Protein 5VTB (pdb70)

Sequence (363 aa):
KKNTPFLYDLVMTHALEWPSLTAQWLPDVTKDFSIHRLVLGTHTSDEQNHLVIASVQLPNGKIEIEIKINHEGEVNRARYMPQNPCIIATKTPSSDVLVFDYTKHPSKPDPSGECNPDLRLRGHQKEGYGLSWNPNLSGHLLSASDDHTICLWDISAVPKEGKVVDAKTIFTGHTAVVEDVSWHLLHESLFGSVADDQKLMIWDTRSNNTSKPSHSVDAHTAEVNCLSFNPYSEFILATGSADKTVALWDLRNLKLKLHSFESHKDEIFQVQWSPHNETILASSGTDRRLNVWDLSKIGEPPELLFIHGGHTAKISDFSWNPNEPWVICSVSEDNIMQVWQMAENIYNDRRKQGKPQHLSKRE

Secondary structure (DSSP, 8-state):
-TTHHHHEEEEEEEE-SS--S-EEEEEEE---EEEEEEEEE---SSS-EEEEEEEEEEE---EEEEEEEEESS--SEEEEETTEEEEEEEE-SSS-EEEEEGGGS-SSPPTT-----SEEEE--SS----EEE-SSSTTEEEEE-TTS-EEEEEGGGS-TT--EEE-SEEE---SS-EEEEEE-SS-TTEEEEEETTSEEEEEETT-S-TTS-SEEEE--SS-EEEEEE-SS-TTEEEEEETTSEEEEEETT-TTS--EEEE--SS-EEEEEE-SS-TTEEEEEETTS-EEEEEGGGTT--TTEEEEE---SS-EEEEEE-SSSTTEEEEEETTSEEEEEEE-HHHH--/--S-SSPPPPS---

B-factor: mean 36.06, std 12.43, range [12.91, 116.42]

Nearest PDB structures (foldseek):
  5vtb-assembly1_A  TM=1.003E+00  e=9.904E-75  Homo sapiens
  4r7a-assembly1_B  TM=9.976E-01  e=8.149E-69  Homo sapiens
  7m40-assembly2_B  TM=9.969E-01  e=8.486E-67  Homo sapiens
  6bw3-assembly2_A  TM=9.945E-01  e=8.946E-67  Homo sapiens
  2yb8-assembly1_B  TM=9.922E-01  e=1.238E-63  Drosophila melanogaster

CATH classification: 2.130.10.10

InterPro domains:
  IPR001680 WD40 repeat [PF00400] (172-206)
  IPR001680 WD40 repeat [PF00400] (221-256)
  IPR001680 WD40 repeat [PF00400] (264-302)
  IPR001680 WD40 repeat [PF00400] (310-346)
  IPR001680 WD40 repeat [PF00400] (367-402)
  IPR001680 WD40 repeat [PS50082] (173-208)
  IPR001680 WD40 repeat [PS50082] (223-265)
  IPR001680 WD40 repeat [PS50082] (269-305)
  IPR001680 WD40 repeat [PS50082] (313-355)
  IPR001680 WD40 repeat [PS50082] (370-404)
  IPR001680 WD40 repeat [SM00320] (112-153)
  IPR001680 WD40 repeat [SM00320] (166-206)
  IPR001680 WD40 repeat [SM00320] (216-256)
  IPR001680 WD40 repeat [SM00320] (262-302)
  IPR001680 WD40 repeat [SM00320] (306-346)
  IPR001680 WD40 repeat [SM00320] (363-403)
  IPR015943 WD40/YVTN repeat-like-containing domain superfamily [G3DSA:2.130.10.10] (1-425)
  IPR019775 WD40 repeat, conserved site [PS00678] (193-207)
  IPR019775 WD40 repeat, conserved site [PS00678] (289-303)
  IPR019775 WD40 repeat, conserved site [PS00678] (333-347)

Organism: Homo sapiens (NCBI:txid9606)

Structure (mmCIF, N/CA/C/O backbone):
data_5VTB
#
_entry.id   5VTB
#
_cell.length_a   51.301
_cell.length_b   85.264
_cell.length_c   87.968
_cell.angle_alpha   90.000
_cell.angle_beta   90.000
_cell.angle_gamma   90.000
#
_symmetry.space_group_name_H-M   'P 21 21 21'
#
loop_
_entity.id
_entity.type
_entity.pdbx_description
1 polymer 'Histone-binding protein RBBP4'
2 polymer 'B-cell lymphoma/leukemia 11A'
3 non-polymer GLYCEROL
4 water water
#
loop_
_atom_site.group_PDB
_atom_site.id
_atom_site.type_symbol
_atom_site.label_atom_id
_atom_site.label_alt_id
_atom_site.label_comp_id
_atom_site.label_asym_id
_atom_site.label_entity_id
_atom_site.label_seq_id
_atom_site.pdbx_PDB_ins_code
_atom_site.Cartn_x
_atom_site.Cartn_y
_atom_site.Cartn_z
_atom_site.occupancy
_atom_site.B_iso_or_equiv
_atom_site.auth_seq_id
_atom_site.auth_comp_id
_atom_site.auth_asym_id
_atom_site.auth_atom_id
_atom_site.pdbx_PDB_model_num
ATOM 1 N N . LYS A 1 32 ? -8.337 10.443 23.107 1.00 47.92 25 LYS A N 1
ATOM 2 C CA . LYS A 1 32 ? -8.369 9.584 24.292 1.00 48.37 25 LYS A CA 1
ATOM 3 C C . LYS A 1 32 ? -9.662 9.795 25.091 1.00 53.88 25 LYS A C 1
ATOM 4 O O . LYS A 1 32 ? -10.351 8.829 25.415 1.00 52.88 25 LYS A O 1
ATOM 6 N N . LYS A 1 33 ? -10.006 11.066 25.375 1.00 51.36 26 LYS A N 1
ATOM 7 C CA . LYS A 1 33 ? -11.208 11.407 26.123 1.00 51.32 26 LYS A CA 1
ATOM 8 C C . LYS A 1 33 ? -12.455 10.919 25.428 1.00 53.73 26 LYS A C 1
ATOM 9 O O . LYS A 1 33 ? -13.368 10.449 26.094 1.00 54.69 26 LYS A O 1
ATOM 11 N N . ASN A 1 34 ? -12.519 11.046 24.093 1.00 47.29 27 ASN A N 1
ATOM 12 C CA . ASN A 1 34 ? -13.722 10.691 23.347 1.00 45.20 27 ASN A CA 1
ATOM 13 C C . ASN A 1 34 ? -13.717 9.242 22.872 1.00 44.11 27 ASN A C 1
ATOM 14 O O . ASN A 1 34 ? -14.731 8.794 22.328 1.00 44.03 27 ASN A O 1
ATOM 19 N N . THR A 1 35 ? -12.618 8.478 23.133 1.00 37.47 28 THR A N 1
ATOM 20 C CA . THR A 1 35 ? -12.529 7.080 22.714 1.00 36.34 28 THR A CA 1
ATOM 21 C C . THR A 1 35 ? -13.748 6.266 23.165 1.00 43.28 28 THR A C 1
ATOM 22 O O . THR A 1 35 ? -14.250 5.511 22.336 1.00 44.67 28 THR A O 1
ATOM 26 N N . PRO A 1 36 ? -14.307 6.403 24.387 1.00 41.08 29 PRO A N 1
ATOM 27 C CA . PRO A 1 36 ? -15.487 5.590 24.735 1.00 41.09 29 PRO A CA 1
ATOM 28 C C . PRO A 1 36 ? -16.673 5.781 23.788 1.00 46.39 29 PRO A C 1
ATOM 29 O O . PRO A 1 36 ? -17.451 4.858 23.619 1.00 45.81 29 PRO A O 1
ATOM 33 N N . PHE A 1 37 ? -16.787 6.935 23.137 1.00 44.32 30 PHE A N 1
ATOM 34 C CA . PHE A 1 37 ? -17.890 7.159 22.212 1.00 45.27 30 PHE A CA 1
ATOM 35 C C . PHE A 1 37 ? -17.521 6.888 20.745 1.00 47.53 30 PHE A C 1
ATOM 36 O O . PHE A 1 37 ? -18.416 6.605 19.930 1.00 48.94 30 PHE A O 1
ATOM 44 N N . LEU A 1 38 ? -16.226 7.005 20.394 1.00 38.03 31 LEU A N 1
ATOM 45 C CA . LEU A 1 38 ? -15.812 6.853 19.004 1.00 35.48 31 LEU A CA 1
ATOM 46 C C . LEU A 1 38 ? -15.534 5.417 18.598 1.00 39.35 31 LEU A C 1
ATOM 47 O O . LEU A 1 38 ? -15.532 5.107 17.398 1.00 40.72 31 LEU A O 1
ATOM 52 N N . TYR A 1 39 ? -15.308 4.541 19.588 1.00 33.67 32 TYR A N 1
ATOM 53 C CA . TYR A 1 39 ? -14.880 3.168 19.360 1.00 31.38 32 TYR A CA 1
ATOM 54 C C . TYR A 1 39 ? -15.659 2.121 20.134 1.00 33.78 32 TYR A C 1
ATOM 55 O O . TYR A 1 39 ? -16.076 2.346 21.262 1.00 32.97 32 TYR A O 1
ATOM 64 N N . ASP A 1 40 ? -15.813 0.952 19.541 1.00 31.11 33 ASP A N 1
ATOM 65 C CA . ASP A 1 40 ? -16.329 -0.211 20.254 1.00 32.49 33 ASP A CA 1
ATOM 66 C C . ASP A 1 40 ? -15.127 -1.010 20.830 1.00 39.52 33 ASP A C 1
ATOM 67 O O . ASP A 1 40 ? -15.302 -1.895 21.670 1.00 40.22 33 ASP A O 1
ATOM 72 N N . LEU A 1 41 ? -13.909 -0.676 20.356 1.00 36.67 34 LEU A N 1
ATOM 73 C CA . LEU A 1 41 ? -12.650 -1.281 20.748 1.00 36.12 34 LEU A CA 1
ATOM 74 C C . LEU A 1 41 ? -11.491 -0.369 20.405 1.00 39.34 34 LEU A C 1
ATOM 75 O O . LEU A 1 41 ? -11.396 0.126 19.286 1.00 39.47 34 LEU A O 1
ATOM 80 N N . VAL A 1 42 ? -10.621 -0.139 21.376 1.00 36.05 35 VAL A N 1
ATOM 81 C CA . VAL A 1 42 ? -9.355 0.571 21.212 1.00 35.14 35 VAL A CA 1
ATOM 82 C C . VAL A 1 42 ? -8.329 -0.113 22.100 1.00 34.93 35 VAL A C 1
ATOM 83 O O . VAL A 1 42 ? -8.480 -0.086 23.313 1.00 32.81 35 VAL A O 1
ATOM 85 N N . MET A 1 43 ? -7.327 -0.753 21.500 1.00 30.56 36 MET A N 1
ATOM 86 C CA . MET A 1 43 ? -6.208 -1.410 22.185 1.00 29.53 36 MET A CA 1
ATOM 87 C C . MET A 1 43 ? -4.905 -0.794 21.665 1.00 33.23 36 MET A C 1
ATOM 88 O O . MET A 1 43 ? -4.719 -0.677 20.451 1.00 33.15 36 MET A O 1
ATOM 93 N N . THR A 1 44 ? -4.021 -0.375 22.565 1.00 28.89 37 THR A N 1
ATOM 94 C CA . THR A 1 44 ? -2.750 0.234 22.196 1.00 28.39 37 THR A CA 1
ATOM 95 C C . THR A 1 44 ? -1.602 -0.574 22.762 1.00 31.61 37 THR A C 1
ATOM 96 O O . THR A 1 44 ? -1.651 -0.973 23.914 1.00 32.53 37 THR A O 1
ATOM 100 N N . HIS A 1 45 ? -0.573 -0.814 21.960 1.00 28.62 38 HIS A N 1
ATOM 101 C CA . HIS A 1 45 ? 0.594 -1.598 22.366 1.00 29.28 38 HIS A CA 1
ATOM 102 C C . HIS A 1 45 ? 1.884 -1.020 21.798 1.00 30.92 38 HIS A C 1
ATOM 103 O O . HIS A 1 45 ? 1.977 -0.783 20.598 1.00 30.30 38 HIS A O 1
ATOM 110 N N . ALA A 1 46 ? 2.878 -0.818 22.651 1.00 26.22 39 ALA A N 1
ATOM 111 C CA . ALA A 1 46 ? 4.173 -0.331 22.224 1.00 26.40 39 ALA A CA 1
ATOM 112 C C . ALA A 1 46 ? 5.113 -1.492 21.970 1.00 30.91 39 ALA A C 1
ATOM 113 O O . ALA A 1 46 ? 5.442 -2.239 22.876 1.00 31.45 39 ALA A O 1
ATOM 115 N N . LEU A 1 47 ? 5.534 -1.651 20.734 1.00 27.12 40 LEU A N 1
ATOM 116 C CA . LEU A 1 47 ? 6.511 -2.680 20.378 1.00 26.21 40 LEU A CA 1
ATOM 117 C C . LEU A 1 47 ? 7.906 -2.207 20.771 1.00 30.55 40 LEU A C 1
ATOM 118 O O . LEU A 1 47 ? 8.151 -0.995 20.858 1.00 30.21 40 LEU A O 1
ATOM 123 N N . GLU A 1 48 ? 8.834 -3.138 20.999 1.00 26.82 41 GLU A N 1
ATOM 124 C CA . GLU A 1 48 ? 10.244 -2.808 21.305 1.00 26.97 41 GLU A CA 1
ATOM 125 C C . GLU A 1 48 ? 10.847 -1.920 20.200 1.00 31.97 41 GLU A C 1
ATOM 126 O O . GLU A 1 48 ? 11.503 -0.906 20.468 1.00 32.28 41 GLU A O 1
ATOM 132 N N . TRP A 1 49 ? 10.636 -2.335 18.944 1.00 27.75 42 TRP A N 1
ATOM 133 C CA . TRP A 1 49 ? 11.055 -1.607 17.758 1.00 25.83 42 TRP A CA 1
ATOM 134 C C . TRP A 1 49 ? 9.826 -1.349 16.918 1.00 29.87 42 TRP A C 1
ATOM 135 O O . TRP A 1 49 ? 8.874 -2.133 17.003 1.00 26.77 42 TRP A O 1
ATOM 146 N N . PRO A 1 50 ? 9.821 -0.290 16.075 1.00 28.78 43 PRO A N 1
ATOM 147 C CA . PRO A 1 50 ? 8.635 -0.076 15.211 1.00 27.90 43 PRO A CA 1
ATOM 148 C C . PRO A 1 50 ? 8.499 -1.143 14.146 1.00 30.69 43 PRO A C 1
ATOM 149 O O . PRO A 1 50 ? 9.492 -1.733 13.721 1.00 30.77 43 PRO A O 1
ATOM 153 N N . SER A 1 51 ? 7.265 -1.377 13.702 1.00 26.52 44 SER A N 1
ATOM 154 C CA . SER A 1 51 ? 6.989 -2.289 12.596 1.00 25.39 44 SER A CA 1
ATOM 155 C C . SER A 1 51 ? 6.647 -1.472 11.369 1.00 30.45 44 SER A C 1
ATOM 156 O O . SER A 1 51 ? 5.834 -0.539 11.441 1.00 30.74 44 SER A O 1
ATOM 159 N N . LEU A 1 52 ? 7.234 -1.837 10.231 1.00 26.63 45 LEU A N 1
ATOM 160 C CA . LEU A 1 52 ? 6.904 -1.213 8.952 1.00 25.56 45 LEU A CA 1
ATOM 161 C C . LEU A 1 52 ? 5.729 -1.908 8.267 1.00 29.86 45 LEU A C 1
ATOM 162 O O . LEU A 1 52 ? 5.242 -1.427 7.243 1.00 29.68 45 LEU A O 1
ATOM 167 N N . THR A 1 53 ? 5.249 -3.019 8.845 1.00 25.43 46 THR A N 1
ATOM 168 C CA . THR A 1 53 ? 4.261 -3.871 8.207 1.00 24.14 46 THR A CA 1
ATOM 169 C C . THR A 1 53 ? 3.238 -4.439 9.215 1.00 28.17 46 THR A C 1
ATOM 170 O O . THR A 1 53 ? 3.520 -4.622 10.404 1.00 26.34 46 THR A O 1
ATOM 174 N N . ALA A 1 54 ? 2.047 -4.732 8.716 1.00 25.57 47 ALA A N 1
ATOM 175 C CA . ALA A 1 54 ? 1.010 -5.374 9.504 1.00 25.41 47 ALA A CA 1
ATOM 176 C C . ALA A 1 54 ? 0.072 -6.111 8.620 1.00 26.99 47 ALA A C 1
ATOM 177 O O . ALA A 1 54 ? -0.387 -5.563 7.626 1.00 26.57 47 ALA A O 1
ATOM 179 N N . GLN A 1 55 ? -0.236 -7.354 8.991 1.00 22.62 48 GLN A N 1
ATOM 180 C CA . GLN A 1 55 ? -1.201 -8.178 8.274 1.00 20.86 48 GLN A CA 1
ATOM 181 C C . GLN A 1 55 ? -1.771 -9.239 9.195 1.00 24.90 48 GLN A C 1
ATOM 182 O O . GLN A 1 55 ? -1.023 -10.037 9.779 1.00 22.61 48 GLN A O 1
ATOM 188 N N . TRP A 1 56 ? -3.093 -9.245 9.336 1.00 24.64 49 TRP A N 1
ATOM 189 C CA . TRP A 1 56 ? -3.766 -10.282 10.117 1.00 25.06 49 TRP A CA 1
ATOM 190 C C . TRP A 1 56 ? -3.613 -11.617 9.412 1.00 28.83 49 TRP A C 1
ATOM 191 O O . TRP A 1 56 ? -3.799 -11.677 8.211 1.00 29.73 49 TRP A O 1
ATOM 202 N N . LEU A 1 57 ? -3.268 -12.661 10.136 1.00 25.16 50 LEU A N 1
ATOM 203 C CA . LEU A 1 57 ? -3.305 -14.019 9.623 1.00 24.50 50 LEU A CA 1
ATOM 204 C C . LEU A 1 57 ? -4.797 -14.413 9.567 1.00 29.69 50 LEU A C 1
ATOM 205 O O . LEU A 1 57 ? -5.595 -13.843 10.300 1.00 30.11 50 LEU A O 1
ATOM 210 N N . PRO A 1 58 ? -5.210 -15.324 8.688 1.00 28.53 51 PRO A N 1
ATOM 211 C CA . PRO A 1 58 ? -6.645 -15.599 8.541 1.00 29.25 51 PRO A CA 1
ATOM 212 C C . PRO A 1 58 ? -7.248 -16.490 9.619 1.00 37.86 51 PRO A C 1
ATOM 213 O O . PRO A 1 58 ? -8.472 -16.620 9.659 1.00 39.70 51 PRO A O 1
ATOM 217 N N . ASP A 1 59 ? -6.421 -17.121 10.457 1.00 34.64 52 ASP A N 1
ATOM 218 C CA . ASP A 1 59 ? -6.909 -18.056 11.465 1.00 36.28 52 ASP A CA 1
ATOM 219 C C . ASP A 1 59 ? -7.399 -17.391 12.740 1.00 43.10 52 ASP A C 1
ATOM 220 O O . ASP A 1 59 ? -6.835 -16.401 13.216 1.00 42.43 52 ASP A O 1
ATOM 222 N N . VAL A 1 60 ? -8.422 -17.984 13.315 1.00 41.63 53 VAL A N 1
ATOM 223 C CA . VAL A 1 60 ? -8.970 -17.551 14.579 1.00 43.56 53 VAL A CA 1
ATOM 224 C C . VAL A 1 60 ? -9.307 -18.810 15.404 1.00 49.81 53 VAL A C 1
ATOM 225 O O . VAL A 1 60 ? -9.930 -19.742 14.901 1.00 49.59 53 VAL A O 1
ATOM 229 N N . THR A 1 61 ? -8.823 -18.852 16.645 1.00 47.87 54 THR A N 1
ATOM 230 C CA . THR A 1 61 ? -9.101 -19.946 17.576 1.00 58.45 54 THR A CA 1
ATOM 231 C C . THR A 1 61 ? -10.036 -19.419 18.661 1.00 68.15 54 THR A C 1
ATOM 232 O O . THR A 1 61 ? -9.832 -18.302 19.143 1.00 38.04 54 THR A O 1
ATOM 236 N N . LYS A 1 66 ? -14.426 -19.654 26.882 1.00 62.84 59 LYS A N 1
ATOM 237 C CA . LYS A 1 66 ? -13.968 -18.280 27.078 1.00 62.17 59 LYS A CA 1
ATOM 238 C C . LYS A 1 66 ? -14.810 -17.295 26.265 1.00 64.44 59 LYS A C 1
ATOM 239 O O . LYS A 1 66 ? -15.414 -17.673 25.260 1.00 64.31 59 LYS A O 1
ATOM 241 N N . ASP A 1 67 ? -14.854 -16.031 26.707 1.00 60.38 60 ASP A N 1
ATOM 242 C CA . ASP A 1 67 ? -15.634 -14.970 26.049 1.00 59.40 60 ASP A CA 1
ATOM 243 C C . ASP A 1 67 ? -14.785 -14.194 25.006 1.00 58.45 60 ASP A C 1
ATOM 244 O O . ASP A 1 67 ? -15.184 -13.106 24.556 1.00 57.55 60 ASP A O 1
ATOM 246 N N . PHE A 1 68 ? -13.640 -14.788 24.589 1.00 49.60 61 PHE A N 1
ATOM 247 C CA . PHE A 1 68 ? -12.746 -14.184 23.611 1.00 45.93 61 PHE A CA 1
ATOM 248 C C . PHE A 1 68 ? -12.213 -15.219 22.638 1.00 48.01 61 PHE A C 1
ATOM 249 O O . PHE A 1 68 ? -12.259 -16.427 22.898 1.00 48.45 61 PHE A O 1
ATOM 257 N N . SER A 1 69 ? -11.654 -14.724 21.543 1.00 41.64 62 SER A N 1
ATOM 258 C CA . SER A 1 69 ? -11.004 -15.519 20.519 1.00 40.20 62 SER A CA 1
ATOM 259 C C . SER A 1 69 ? -9.583 -14.982 20.328 1.00 39.98 62 SER A C 1
ATOM 260 O O . SER A 1 69 ? -9.307 -13.823 20.661 1.00 38.76 62 SER A O 1
ATOM 263 N N . ILE A 1 70 ? -8.686 -15.831 19.814 1.00 33.78 63 ILE A N 1
ATOM 264 C CA . ILE A 1 70 ? -7.299 -15.463 19.556 1.00 32.96 63 ILE A CA 1
ATOM 265 C C . ILE A 1 70 ? -7.115 -15.237 18.073 1.00 36.92 63 ILE A C 1
ATOM 266 O O . ILE A 1 70 ? -7.446 -16.103 17.256 1.00 36.69 63 ILE A O 1
ATOM 271 N N . HIS A 1 71 ? -6.600 -14.068 17.732 1.00 32.25 64 HIS A N 1
ATOM 272 C CA . HIS A 1 71 ? -6.276 -13.674 16.367 1.00 31.25 64 HIS A CA 1
ATOM 273 C C . HIS A 1 71 ? -4.797 -13.447 16.305 1.00 31.77 64 HIS A C 1
ATOM 274 O O . HIS A 1 71 ? -4.180 -13.208 17.334 1.00 28.98 64 HIS A O 1
ATOM 281 N N . ARG A 1 72 ? -4.214 -13.495 15.106 1.00 30.35 65 ARG A N 1
ATOM 282 C CA . ARG A 1 72 ? -2.771 -13.317 14.978 1.00 29.57 65 ARG A CA 1
ATOM 283 C C . ARG A 1 72 ? -2.431 -12.338 13.898 1.00 31.32 65 ARG A C 1
ATOM 284 O O . ARG A 1 72 ? -3.171 -12.181 12.942 1.00 29.51 65 ARG A O 1
ATOM 292 N N . LEU A 1 73 ? -1.292 -11.669 14.072 1.00 28.86 66 LEU A N 1
ATOM 293 C CA . LEU A 1 73 ? -0.749 -10.657 13.169 1.00 26.98 66 LEU A CA 1
ATOM 294 C C . LEU A 1 73 ? 0.658 -10.994 12.740 1.00 29.32 66 LEU A C 1
ATOM 295 O O . LEU A 1 73 ? 1.450 -11.468 13.542 1.00 27.92 66 LEU A O 1
ATOM 300 N N . VAL A 1 74 ? 0.970 -10.714 11.495 1.00 24.58 67 VAL A N 1
ATOM 301 C CA . VAL A 1 74 ? 2.309 -10.777 10.957 1.00 25.09 67 VAL A CA 1
ATOM 302 C C . VAL A 1 74 ? 2.839 -9.350 11.079 1.00 27.66 67 VAL A C 1
ATOM 303 O O . VAL A 1 74 ? 2.261 -8.427 10.479 1.00 27.01 67 VAL A O 1
ATOM 307 N N . LEU A 1 75 ? 3.893 -9.175 11.861 1.00 23.01 68 LEU A N 1
ATOM 308 C CA . LEU A 1 75 ? 4.588 -7.897 12.076 1.00 22.83 68 LEU A CA 1
ATOM 309 C C . LEU A 1 75 ? 6.079 -8.031 11.748 1.00 25.98 68 LEU A C 1
ATOM 310 O O . LEU A 1 75 ? 6.570 -9.124 11.496 1.00 24.04 68 LEU A O 1
ATOM 315 N N . GLY A 1 76 ? 6.796 -6.927 11.814 1.00 24.45 69 GLY A N 1
ATOM 316 C CA . GLY A 1 76 ? 8.240 -6.936 11.669 1.00 24.38 69 GLY A CA 1
ATOM 317 C C . GLY A 1 76 ? 8.905 -5.943 12.590 1.00 27.05 69 GLY A C 1
ATOM 318 O O . GLY A 1 76 ? 8.243 -5.230 13.353 1.00 27.22 69 GLY A O 1
ATOM 319 N N . THR A 1 77 ? 10.217 -5.892 12.522 1.00 23.66 70 THR A N 1
ATOM 320 C CA . THR A 1 77 ? 11.011 -4.911 13.257 1.00 23.70 70 THR A CA 1
ATOM 321 C C . THR A 1 77 ? 11.677 -3.963 12.282 1.00 27.16 70 THR A C 1
ATOM 322 O O . THR A 1 77 ? 11.860 -4.273 11.106 1.00 25.85 70 THR A O 1
ATOM 326 N N . HIS A 1 78 ? 12.079 -2.821 12.791 1.00 24.31 71 HIS A N 1
ATOM 327 C CA . HIS A 1 78 ? 12.877 -1.826 12.092 1.00 24.20 71 HIS A CA 1
ATOM 328 C C . HIS A 1 78 ? 13.822 -1.281 13.140 1.00 30.59 71 HIS A C 1
ATOM 329 O O . HIS A 1 78 ? 13.416 -0.504 14.006 1.00 31.05 71 HIS A O 1
ATOM 336 N N . THR A 1 79 ? 15.047 -1.763 13.132 1.00 29.03 72 THR A N 1
ATOM 337 C CA . THR A 1 79 ? 16.014 -1.384 14.159 1.00 30.14 72 THR A CA 1
ATOM 338 C C . THR A 1 79 ? 17.077 -0.426 13.658 1.00 37.97 72 THR A C 1
ATOM 339 O O . THR A 1 79 ? 17.211 -0.186 12.464 1.00 36.57 72 THR A O 1
ATOM 343 N N . SER A 1 80 ? 17.881 0.064 14.592 1.00 39.24 73 SER A N 1
ATOM 344 C CA . SER A 1 80 ? 19.047 0.866 14.298 1.00 39.61 73 SER A CA 1
ATOM 345 C C . SER A 1 80 ? 20.261 -0.008 14.596 1.00 45.20 73 SER A C 1
ATOM 346 O O . SER A 1 80 ? 20.595 -0.202 15.753 1.00 44.55 73 SER A O 1
ATOM 349 N N . ASP A 1 81 ? 20.835 -0.639 13.545 1.00 44.00 74 ASP A N 1
ATOM 350 C CA . ASP A 1 81 ? 22.018 -1.511 13.575 1.00 44.41 74 ASP A CA 1
ATOM 351 C C . ASP A 1 81 ? 21.954 -2.593 14.674 1.00 47.00 74 ASP A C 1
ATOM 352 O O . ASP A 1 81 ? 22.928 -2.781 15.407 1.00 48.23 74 ASP A O 1
ATOM 354 N N . GLU A 1 82 ? 20.821 -3.311 14.759 1.00 40.61 75 GLU A N 1
ATOM 355 C CA . GLU A 1 82 ? 20.553 -4.382 15.741 1.00 39.01 75 GLU A CA 1
ATOM 356 C C . GLU A 1 82 ? 19.777 -5.493 15.098 1.00 38.20 75 GLU A C 1
ATOM 357 O O . GLU A 1 82 ? 19.162 -5.239 14.073 1.00 37.08 75 GLU A O 1
ATOM 363 N N . GLN A 1 83 ? 19.764 -6.709 15.688 1.00 32.13 76 GLN A N 1
ATOM 364 C CA . GLN A 1 83 ? 19.032 -7.827 15.106 1.00 30.94 76 GLN A CA 1
ATOM 365 C C . GLN A 1 83 ? 17.523 -7.537 14.873 1.00 31.80 76 GLN A C 1
ATOM 366 O O . GLN A 1 83 ? 16.794 -7.153 15.789 1.00 34.10 76 GLN A O 1
ATOM 372 N N . ASN A 1 84 ? 17.094 -7.730 13.638 1.00 24.86 77 ASN A N 1
ATOM 373 C CA . ASN A 1 84 ? 15.707 -7.598 13.198 1.00 23.06 77 ASN A CA 1
ATOM 374 C C . ASN A 1 84 ? 15.045 -8.937 13.244 1.00 26.67 77 ASN A C 1
ATOM 375 O O . ASN A 1 84 ? 15.715 -9.969 13.169 1.00 26.51 77 ASN A O 1
ATOM 380 N N . HIS A 1 85 ? 13.739 -8.930 13.353 1.00 24.03 78 HIS A N 1
ATOM 381 C CA . HIS A 1 85 ? 12.961 -10.166 13.371 1.00 25.52 78 HIS A CA 1
ATOM 382 C C . HIS A 1 85 ? 11.675 -10.058 12.579 1.00 29.06 78 HIS A C 1
ATOM 383 O O . HIS A 1 85 ? 11.054 -8.985 12.523 1.00 29.53 78 HIS A O 1
ATOM 390 N N . LEU A 1 86 ? 11.273 -11.183 11.983 1.00 23.86 79 LEU A N 1
ATOM 391 C CA . LEU A 1 86 ? 9.931 -11.389 11.462 1.00 22.41 79 LEU A CA 1
ATOM 392 C C . LEU A 1 86 ? 9.125 -11.823 12.716 1.00 23.69 79 LEU A C 1
ATOM 393 O O . LEU A 1 86 ? 9.572 -12.690 13.464 1.00 22.07 79 LEU A O 1
ATOM 398 N N . VAL A 1 87 ? 7.983 -11.198 12.966 1.00 22.06 80 VAL A N 1
ATOM 399 C CA . VAL A 1 87 ? 7.210 -11.414 14.191 1.00 22.10 80 VAL A CA 1
ATOM 400 C C . VAL A 1 87 ? 5.779 -11.885 13.936 1.00 26.90 80 VAL A C 1
ATOM 401 O O . VAL A 1 87 ? 5.115 -11.418 13.013 1.00 25.73 80 VAL A O 1
ATOM 405 N N . ILE A 1 88 ? 5.303 -12.786 14.795 1.00 25.11 81 ILE A N 1
ATOM 406 C CA . ILE A 1 88 ? 3.911 -13.233 14.851 1.00 24.15 81 ILE A CA 1
ATOM 407 C C . ILE A 1 88 ? 3.440 -12.893 16.235 1.00 26.29 81 ILE A C 1
ATOM 408 O O . ILE A 1 88 ? 4.042 -13.321 17.222 1.00 27.61 81 ILE A O 1
ATOM 413 N N . ALA A 1 89 ? 2.410 -12.083 16.321 1.00 21.48 82 ALA A N 1
ATOM 414 C CA . ALA A 1 89 ? 1.822 -11.684 17.590 1.00 20.43 82 ALA A CA 1
ATOM 415 C C . ALA A 1 89 ? 0.400 -12.179 17.690 1.00 26.40 82 ALA A C 1
ATOM 416 O O . ALA A 1 89 ? -0.272 -12.339 16.671 1.00 26.15 82 ALA A O 1
ATOM 418 N N . SER A 1 90 ? -0.059 -12.438 18.911 1.00 25.31 83 SER A N 1
ATOM 419 C CA . SER A 1 90 ? -1.438 -12.834 19.140 1.00 25.90 83 SER A CA 1
ATOM 420 C C . SER A 1 90 ? -2.186 -11.695 19.786 1.00 29.69 83 SER A C 1
ATOM 421 O O . SER A 1 90 ? -1.592 -10.854 20.473 1.00 28.19 83 SER A O 1
ATOM 424 N N . VAL A 1 91 ? -3.490 -11.672 19.548 1.00 27.92 84 VAL A N 1
ATOM 425 C CA . VAL A 1 91 ? -4.416 -10.659 20.060 1.00 28.60 84 VAL A CA 1
ATOM 426 C C . VAL A 1 91 ? -5.692 -11.346 20.554 1.00 33.65 84 VAL A C 1
ATOM 427 O O . VAL A 1 91 ? -6.304 -12.118 19.807 1.00 32.73 84 VAL A O 1
ATOM 431 N N . GLN A 1 92 ? -6.102 -11.048 21.784 1.00 31.62 85 GLN A N 1
ATOM 432 C CA . GLN A 1 92 ? -7.375 -11.510 22.303 1.00 32.12 85 GLN A CA 1
ATOM 433 C C . GLN A 1 92 ? -8.430 -10.503 21.932 1.00 36.91 85 GLN A C 1
ATOM 434 O O . GLN A 1 92 ? -8.283 -9.334 22.266 1.00 34.72 85 GLN A O 1
ATOM 440 N N . LEU A 1 93 ? -9.487 -10.959 21.254 1.00 37.53 86 LEU A N 1
ATOM 441 C CA . LEU A 1 93 ? -10.599 -10.118 20.845 1.00 39.12 86 LEU A CA 1
ATOM 442 C C . LEU A 1 93 ? -11.890 -10.665 21.408 1.00 48.56 86 LEU A C 1
ATOM 443 O O . LEU A 1 93 ? -12.064 -11.888 21.449 1.00 47.88 86 LEU A O 1
ATOM 448 N N . PRO A 1 94 ? -12.831 -9.770 21.785 1.00 49.02 87 PRO A N 1
ATOM 449 C CA . PRO A 1 94 ? -14.112 -10.240 22.334 1.00 49.70 87 PRO A CA 1
ATOM 450 C C . PRO A 1 94 ? -14.972 -10.986 21.307 1.00 52.71 87 PRO A C 1
ATOM 451 O O . PRO A 1 94 ? -14.870 -10.715 20.122 1.00 52.26 87 PRO A O 1
ATOM 455 N N . ASN A 1 95 ? -15.808 -11.924 21.770 1.00 50.28 88 ASN A N 1
ATOM 456 C CA . ASN A 1 95 ? -16.725 -12.692 20.921 1.00 66.91 88 ASN A CA 1
ATOM 457 C C . ASN A 1 95 ? -17.980 -11.878 20.593 1.00 115.08 88 ASN A C 1
ATOM 458 O O . ASN A 1 95 ? -18.422 -11.845 19.446 1.00 88.23 88 ASN A O 1
ATOM 463 N N . GLY A 1 120 ? -7.698 -6.816 27.202 1.00 5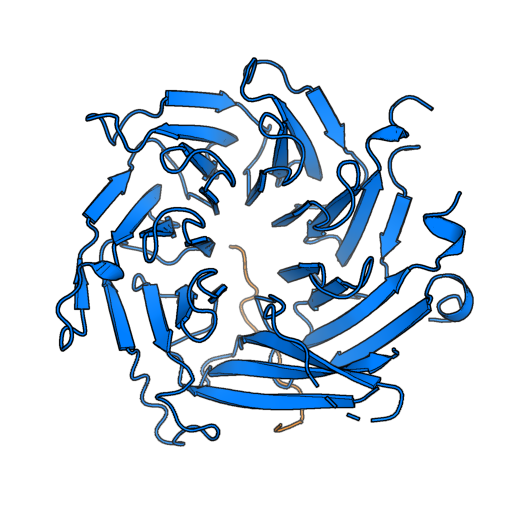0.59 113 GLY A N 1
ATOM 464 C CA . GLY A 1 120 ? -7.282 -7.366 25.913 1.00 50.13 113 GLY A CA 1
ATOM 465 C C . GLY A 1 120 ? -5.778 -7.538 25.786 1.00 52.35 113 GLY A C 1
ATOM 466 O O . GLY A 1 120 ? -5.032 -6.557 25.647 1.00 54.58 113 GLY A O 1
ATOM 467 N N . LYS A 1 121 ? -5.327 -8.790 25.806 1.00 43.62 114 LYS A N 1
ATOM 468 C CA . LYS A 1 121 ? -3.914 -9.096 25.778 1.00 41.28 114 LYS A CA 1
ATOM 469 C C . LYS A 1 121 ? -3.351 -9.285 24.362 1.00 41.12 114 LYS A C 1
ATOM 470 O O . LYS A 1 121 ? -3.980 -9.878 23.478 1.00 39.96 114 LYS A O 1
ATOM 472 N N . ILE A 1 122 ? -2.150 -8.731 24.176 1.00 35.32 115 ILE A N 1
ATOM 473 C CA . ILE A 1 122 ? -1.322 -8.789 22.972 1.00 33.55 115 ILE A CA 1
ATOM 474 C C . ILE A 1 122 ? 0.033 -9.366 23.367 1.00 37.97 115 ILE A C 1
ATOM 475 O O . ILE A 1 122 ? 0.698 -8.825 24.249 1.00 37.82 115 ILE A O 1
ATOM 480 N N . GLU A 1 123 ? 0.437 -10.452 22.719 1.00 35.13 116 GLU A N 1
ATOM 481 C CA . GLU A 1 123 ? 1.694 -11.109 23.048 1.00 35.55 116 GLU A CA 1
ATOM 482 C C . GLU A 1 123 ? 2.461 -11.534 21.792 1.00 41.12 116 GLU A C 1
ATOM 483 O O . GLU A 1 123 ? 1.858 -11.921 20.799 1.00 41.62 116 GLU A O 1
ATOM 485 N N . ILE A 1 124 ? 3.790 -11.483 21.854 1.00 38.12 117 ILE A N 1
ATOM 486 C CA . ILE A 1 124 ? 4.662 -11.928 20.780 1.00 37.04 117 ILE A CA 1
ATOM 487 C C . ILE A 1 124 ? 4.814 -13.418 20.914 1.00 39.71 117 ILE A C 1
ATOM 488 O O . ILE A 1 124 ? 5.316 -13.891 21.924 1.00 39.06 117 ILE A O 1
ATOM 493 N N . GLU A 1 125 ? 4.385 -14.153 19.895 1.00 37.31 118 GLU A N 1
ATOM 494 C CA . GLU A 1 125 ? 4.434 -15.606 19.918 1.00 37.53 118 GLU A CA 1
ATOM 495 C C . GLU A 1 125 ? 5.685 -16.129 19.287 1.00 38.28 118 GLU A C 1
ATOM 496 O O . GLU A 1 125 ? 6.300 -17.057 19.822 1.00 38.00 118 GLU A O 1
ATOM 502 N N . ILE A 1 126 ? 6.049 -15.561 18.130 1.00 32.18 119 ILE A N 1
ATOM 503 C CA . ILE A 1 126 ? 7.188 -16.031 17.352 1.00 31.07 119 ILE A CA 1
ATOM 504 C C . ILE A 1 126 ? 8.027 -14.864 16.892 1.00 31.98 119 ILE A C 1
ATOM 505 O O . ILE A 1 126 ? 7.495 -13.830 16.508 1.00 29.86 119 ILE A O 1
ATOM 510 N N . LYS A 1 127 ? 9.342 -15.034 16.964 1.00 28.59 120 LYS A N 1
ATOM 511 C CA . LYS A 1 127 ? 10.330 -14.108 16.437 1.00 28.25 120 LYS A CA 1
ATOM 512 C C . LYS A 1 127 ? 11.348 -14.910 15.634 1.00 30.87 120 LYS A C 1
ATOM 513 O O . LYS A 1 127 ? 11.970 -15.843 16.164 1.00 30.51 120 LYS A O 1
ATOM 519 N N . ILE A 1 128 ? 11.471 -14.588 14.342 1.00 25.55 121 ILE A N 1
ATOM 520 C CA . ILE A 1 128 ? 12.401 -15.266 13.448 1.00 25.16 121 ILE A CA 1
ATOM 521 C C . ILE A 1 128 ? 13.472 -14.278 13.002 1.00 31.19 121 ILE A C 1
ATOM 522 O O . ILE A 1 128 ? 13.138 -13.203 12.490 1.00 30.60 121 ILE A O 1
ATOM 527 N N . ASN A 1 129 ? 14.754 -14.655 13.151 1.00 28.76 122 ASN A N 1
ATOM 528 C CA . ASN A 1 129 ? 15.877 -13.829 12.701 1.00 28.60 122 ASN A CA 1
ATOM 529 C C . ASN A 1 129 ? 15.677 -13.412 11.251 1.00 31.34 122 ASN A C 1
ATOM 530 O O . ASN A 1 129 ? 15.354 -14.240 10.408 1.00 30.37 122 ASN A O 1
ATOM 535 N N . HIS A 1 130 ? 15.797 -12.115 10.993 1.00 27.10 123 HIS A N 1
ATOM 536 C CA . HIS A 1 130 ? 15.603 -11.525 9.687 1.00 25.17 123 HIS A CA 1
ATOM 537 C C . HIS A 1 130 ? 16.793 -10.606 9.379 1.00 30.84 123 HIS A C 1
ATOM 538 O O . HIS A 1 130 ? 17.223 -9.858 10.256 1.00 31.57 123 HIS A O 1
ATOM 545 N N . GLU A 1 131 ? 17.321 -10.663 8.148 1.00 27.78 124 GLU A N 1
ATOM 546 C CA . GLU A 1 131 ? 18.466 -9.841 7.734 1.00 27.65 124 GLU A CA 1
ATOM 547 C C . GLU A 1 131 ? 17.981 -8.458 7.341 1.00 30.82 124 GLU A C 1
ATOM 548 O O . GLU A 1 131 ? 17.408 -8.287 6.272 1.00 28.55 124 GLU A O 1
ATOM 550 N N . GLY A 1 132 ? 18.177 -7.493 8.229 1.00 27.24 125 GLY A N 1
ATOM 551 C CA . GLY A 1 132 ? 17.703 -6.135 7.987 1.00 27.16 125 GLY A CA 1
ATOM 552 C C . GLY A 1 132 ? 16.245 -5.973 8.373 1.00 29.24 125 GLY A C 1
ATOM 553 O O . GLY A 1 132 ? 15.596 -6.947 8.750 1.00 27.53 125 GLY A O 1
ATOM 554 N N . GLU A 1 133 ? 15.718 -4.730 8.307 1.00 24.37 126 GLU A N 1
ATOM 555 C CA . GLU A 1 133 ? 14.318 -4.437 8.642 1.00 22.45 126 GLU A CA 1
ATOM 556 C C . GLU A 1 133 ? 13.356 -5.136 7.684 1.00 25.61 126 GLU A C 1
ATOM 557 O O . GLU A 1 133 ? 13.697 -5.421 6.546 1.00 26.06 126 GLU A O 1
ATOM 563 N N . VAL A 1 134 ? 12.153 -5.414 8.150 1.00 22.46 127 VAL A N 1
ATOM 564 C CA . VAL A 1 134 ? 11.110 -6.064 7.351 1.00 21.17 127 VAL A CA 1
ATOM 565 C C . VAL A 1 134 ? 10.304 -4.965 6.698 1.00 25.55 127 VAL A C 1
ATOM 566 O O . VAL A 1 134 ? 9.471 -4.344 7.374 1.00 26.64 127 VAL A O 1
ATOM 570 N N . ASN A 1 135 ? 10.584 -4.670 5.390 1.00 20.48 128 ASN A N 1
ATOM 571 C CA . ASN A 1 135 ? 9.884 -3.607 4.647 1.00 19.71 128 ASN A CA 1
ATOM 572 C C . ASN A 1 135 ? 8.410 -3.914 4.517 1.00 24.47 128 ASN A C 1
ATOM 573 O O . ASN A 1 135 ? 7.576 -3.006 4.568 1.00 24.55 128 ASN A O 1
ATOM 578 N N . ARG A 1 136 ? 8.098 -5.205 4.321 1.00 21.80 129 ARG A N 1
ATOM 579 C CA . ARG A 1 136 ? 6.749 -5.743 4.141 1.00 21.24 129 ARG A CA 1
ATOM 580 C C . ARG A 1 136 ? 6.781 -7.237 4.363 1.00 24.55 129 ARG A C 1
ATOM 581 O O . ARG A 1 136 ? 7.751 -7.886 4.002 1.00 22.50 129 ARG A O 1
ATOM 589 N N . ALA A 1 137 ? 5.710 -7.787 4.919 1.00 22.47 130 ALA A N 1
ATOM 590 C CA . ALA A 1 137 ? 5.582 -9.227 5.094 1.00 22.50 130 ALA A CA 1
ATOM 591 C C . ALA A 1 137 ? 4.170 -9.619 4.744 1.00 26.81 130 ALA A C 1
ATOM 592 O O . ALA A 1 137 ? 3.224 -8.944 5.193 1.00 25.74 130 ALA A O 1
ATOM 594 N N . ARG A 1 138 ? 4.016 -10.643 3.853 1.00 23.59 131 ARG A N 1
ATOM 595 C CA . ARG A 1 138 ? 2.680 -11.089 3.428 1.00 23.30 131 ARG A CA 1
ATOM 596 C C . ARG A 1 138 ? 2.569 -12.606 3.407 1.00 27.27 131 ARG A C 1
ATOM 597 O O . ARG A 1 138 ? 3.464 -13.263 2.902 1.00 27.85 131 ARG A O 1
ATOM 605 N N . TYR A 1 139 ? 1.497 -13.158 3.972 1.00 23.80 132 TYR A N 1
ATOM 606 C CA . TYR A 1 139 ? 1.265 -14.619 4.002 1.00 22.68 132 TYR A CA 1
ATOM 607 C C . TYR A 1 139 ? 0.635 -15.126 2.696 1.00 26.72 132 TYR A C 1
ATOM 608 O O . TYR A 1 139 ? -0.137 -14.415 2.043 1.00 27.73 132 TYR A O 1
ATOM 617 N N . MET A 1 140 ? 0.919 -16.370 2.347 1.00 24.67 133 MET A N 1
ATOM 618 C CA . MET A 1 140 ? 0.381 -17.010 1.147 1.00 25.73 133 MET A CA 1
ATOM 619 C C . MET A 1 140 ? -1.039 -17.495 1.442 1.00 30.31 133 MET A C 1
ATOM 620 O O . MET A 1 140 ? -1.234 -18.241 2.399 1.00 29.97 133 MET A O 1
ATOM 625 N N . PRO A 1 141 ? -2.044 -17.039 0.653 1.00 27.20 134 PRO A N 1
ATOM 626 C CA . PRO A 1 141 ? -3.452 -17.428 0.925 1.00 26.82 134 PRO A CA 1
ATOM 627 C C . PRO A 1 141 ? -3.686 -18.933 0.997 1.00 31.61 134 PRO A C 1
ATOM 628 O O . PRO A 1 141 ? -4.452 -19.378 1.838 1.00 32.54 134 PRO A O 1
ATOM 632 N N . GLN A 1 142 ? -3.030 -19.701 0.127 1.00 28.71 135 GLN A N 1
ATOM 633 C CA . GLN A 1 142 ? -3.198 -21.152 0.023 1.00 27.79 135 GLN A CA 1
ATOM 634 C C . GLN A 1 142 ? -2.471 -21.912 1.134 1.00 30.22 135 GLN A C 1
ATOM 635 O O . GLN A 1 142 ? -2.771 -23.083 1.362 1.00 31.74 135 GLN A O 1
ATOM 641 N N . ASN A 1 143 ? -1.537 -21.267 1.816 1.00 24.67 136 ASN A N 1
ATOM 642 C CA . ASN A 1 143 ? -0.823 -21.829 2.948 1.00 24.11 136 ASN A CA 1
ATOM 643 C C . ASN A 1 143 ? -0.259 -20.684 3.787 1.00 31.40 136 ASN A C 1
ATOM 644 O O . ASN A 1 143 ? 0.895 -20.259 3.585 1.00 31.66 136 ASN A O 1
ATOM 649 N N . PRO A 1 144 ? -1.089 -20.182 4.743 1.00 28.09 137 PRO A N 1
ATOM 650 C CA . PRO A 1 144 ? -0.679 -19.017 5.542 1.00 27.07 137 PRO A CA 1
ATOM 651 C C . PRO A 1 144 ? 0.507 -19.233 6.498 1.00 32.39 137 PRO A C 1
ATOM 652 O O . PRO A 1 144 ? 0.907 -18.268 7.144 1.00 33.81 137 PRO A O 1
ATOM 656 N N . CYS A 1 145 ? 1.103 -20.440 6.561 1.00 27.68 138 CYS A N 1
ATOM 657 C CA . CYS A 1 145 ? 2.338 -20.674 7.309 1.00 27.85 138 CYS A CA 1
ATOM 658 C C . CYS A 1 145 ? 3.523 -20.086 6.517 1.00 31.32 138 CYS A C 1
ATOM 659 O O . CYS A 1 145 ? 4.584 -19.822 7.098 1.00 31.33 138 CYS A O 1
ATOM 662 N N . ILE A 1 146 ? 3.338 -19.902 5.193 1.00 26.61 139 ILE A N 1
ATOM 663 C CA . ILE A 1 146 ? 4.346 -19.355 4.274 1.00 27.28 139 ILE A CA 1
ATOM 664 C C . ILE A 1 146 ? 4.230 -17.828 4.208 1.00 31.15 139 ILE A C 1
ATOM 665 O O . ILE A 1 146 ? 3.164 -17.283 3.854 1.00 28.89 139 ILE A O 1
ATOM 670 N N . ILE A 1 147 ? 5.325 -17.146 4.538 1.00 27.14 140 ILE A N 1
ATOM 671 C CA . ILE A 1 147 ? 5.342 -15.692 4.559 1.00 26.07 140 ILE A CA 1
ATOM 672 C C . ILE A 1 147 ? 6.506 -15.165 3.733 1.00 28.34 140 ILE A C 1
ATOM 673 O O . ILE A 1 147 ? 7.637 -15.566 3.943 1.00 27.15 140 ILE A O 1
ATOM 678 N N . ALA A 1 148 ? 6.213 -14.266 2.791 1.00 24.49 141 ALA A N 1
ATOM 679 C CA . ALA A 1 148 ? 7.255 -13.605 2.030 1.00 22.98 141 ALA A CA 1
ATOM 680 C C . ALA A 1 148 ? 7.602 -12.274 2.705 1.00 25.93 141 ALA A C 1
ATOM 681 O O . ALA A 1 148 ? 6.735 -11.651 3.304 1.00 24.32 141 ALA A O 1
ATOM 683 N N . THR A 1 149 ? 8.867 -11.863 2.634 1.00 23.82 142 THR A N 1
ATOM 684 C CA . THR A 1 149 ? 9.299 -10.586 3.212 1.00 23.98 142 THR A CA 1
ATOM 685 C C . THR A 1 149 ? 10.163 -9.823 2.250 1.00 27.16 142 THR A C 1
ATOM 686 O O . THR A 1 149 ? 10.929 -10.410 1.481 1.00 24.98 142 THR A O 1
ATOM 690 N N . LYS A 1 150 ? 10.075 -8.503 2.344 1.00 25.01 143 LYS A N 1
ATOM 691 C CA . LYS A 1 150 ? 10.928 -7.585 1.610 1.00 25.55 143 LYS A CA 1
ATOM 692 C C . LYS A 1 150 ? 11.988 -7.074 2.596 1.00 30.98 143 LYS A C 1
ATOM 693 O O . LYS A 1 150 ? 11.642 -6.676 3.702 1.00 29.67 143 LYS A O 1
ATOM 699 N N . THR A 1 151 ? 13.253 -7.111 2.202 1.00 29.09 144 THR A N 1
ATOM 700 C CA . THR A 1 151 ? 14.458 -6.747 2.972 1.00 29.86 144 THR A CA 1
ATOM 701 C C . THR A 1 151 ? 15.003 -5.384 2.508 1.00 32.69 144 THR A C 1
ATOM 702 O O . THR A 1 151 ? 14.682 -4.985 1.390 1.00 34.28 144 THR A O 1
ATOM 706 N N . PRO A 1 152 ? 15.899 -4.715 3.287 1.00 25.18 145 PRO A N 1
ATOM 707 C CA . PRO A 1 152 ? 16.559 -3.491 2.781 1.00 25.02 145 PRO A CA 1
ATOM 708 C C . PRO A 1 152 ? 17.659 -3.767 1.726 1.00 34.08 145 PRO A C 1
ATOM 709 O O . PRO A 1 152 ? 18.299 -2.829 1.244 1.00 37.11 145 PRO A O 1
ATOM 713 N N . SER A 1 153 ? 17.902 -5.027 1.374 1.00 31.32 146 SER A N 1
ATOM 714 C CA . SER A 1 153 ? 18.819 -5.373 0.285 1.00 31.68 146 SER A CA 1
ATOM 715 C C . SER A 1 153 ? 17.957 -5.830 -0.912 1.00 36.88 146 SER A C 1
ATOM 716 O O . SER A 1 153 ? 16.752 -5.615 -0.901 1.00 37.48 146 SER A O 1
ATOM 719 N N . SER A 1 154 ? 18.525 -6.467 -1.912 1.00 33.57 147 SER A N 1
ATOM 720 C CA . SER A 1 154 ? 17.720 -6.833 -3.070 1.00 33.41 147 SER A CA 1
ATOM 721 C C . SER A 1 154 ? 16.885 -8.127 -2.894 1.00 37.23 147 SER A C 1
ATOM 722 O O . SER A 1 154 ? 15.836 -8.273 -3.535 1.00 36.30 147 SER A O 1
ATOM 725 N N . ASP A 1 155 ? 17.328 -9.027 -2.028 1.00 33.69 148 ASP A N 1
ATOM 726 C CA . ASP A 1 155 ? 16.706 -10.332 -1.900 1.00 35.45 148 ASP A CA 1
ATOM 727 C C . ASP A 1 155 ? 15.309 -10.293 -1.308 1.00 36.51 148 ASP A C 1
ATOM 728 O O . ASP A 1 155 ? 14.976 -9.458 -0.472 1.00 37.18 148 ASP A O 1
ATOM 733 N N . VAL A 1 156 ? 14.462 -11.148 -1.824 1.00 29.02 149 VAL A N 1
ATOM 734 C CA . VAL A 1 156 ? 13.130 -11.304 -1.277 1.00 27.50 149 VAL A CA 1
ATOM 735 C C . VAL A 1 156 ? 13.202 -12.646 -0.548 1.00 27.06 149 VAL A C 1
ATOM 736 O O . VAL A 1 156 ? 13.822 -13.579 -1.051 1.00 26.21 149 VAL A O 1
ATOM 738 N N . LEU A 1 157 ? 12.688 -12.713 0.666 1.00 23.60 150 LEU A N 1
ATOM 739 C CA . LEU A 1 157 ? 12.775 -13.942 1.458 1.00 24.83 150 LEU A CA 1
ATOM 740 C C . LEU A 1 157 ? 11.430 -14.625 1.657 1.00 29.83 150 LEU A C 1
ATOM 741 O O . LEU A 1 157 ? 10.377 -13.975 1.616 1.00 30.96 150 LEU A O 1
ATOM 746 N N . VAL A 1 158 ? 11.474 -15.940 1.851 1.00 24.26 151 VAL A N 1
ATOM 747 C CA . VAL A 1 158 ? 10.294 -16.759 2.143 1.00 22.06 151 VAL A CA 1
ATOM 748 C C . VAL A 1 158 ? 10.604 -17.616 3.363 1.00 26.49 151 VAL A C 1
ATOM 749 O O . VAL A 1 158 ? 11.668 -18.266 3.425 1.00 24.84 151 VAL A O 1
ATOM 753 N N . PHE A 1 159 ? 9.687 -17.588 4.340 1.00 23.31 152 PHE A N 1
ATOM 754 C CA . PHE A 1 159 ? 9.764 -18.378 5.572 1.00 22.74 152 PHE A CA 1
ATOM 755 C C . PHE A 1 159 ? 8.524 -19.214 5.743 1.00 27.17 152 PHE A C 1
ATOM 756 O O . PHE A 1 159 ? 7.422 -18.760 5.447 1.00 22.74 152 PHE A O 1
ATOM 764 N N . ASP A 1 160 ? 8.704 -20.454 6.186 1.00 27.01 153 ASP A N 1
ATOM 765 C CA . ASP A 1 160 ? 7.620 -21.309 6.673 1.00 27.59 153 ASP A CA 1
ATOM 766 C C . ASP A 1 160 ? 7.798 -21.237 8.162 1.00 33.96 153 ASP A C 1
ATOM 767 O O . ASP A 1 160 ? 8.758 -21.830 8.667 1.00 33.78 153 ASP A O 1
ATOM 772 N N . TYR A 1 161 ? 6.952 -20.489 8.878 1.00 32.97 154 TYR A N 1
ATOM 773 C CA . TYR A 1 161 ? 7.225 -20.260 10.304 1.00 33.83 154 TYR A CA 1
ATOM 774 C C . TYR A 1 161 ? 7.102 -21.539 11.172 1.00 39.48 154 TYR A C 1
ATOM 775 O O . TYR A 1 161 ? 7.619 -21.529 12.283 1.00 39.80 154 TYR A O 1
ATOM 784 N N . THR A 1 162 ? 6.509 -22.631 10.650 1.00 37.64 155 THR A N 1
ATOM 785 C CA . THR A 1 162 ? 6.408 -23.901 11.386 1.00 38.20 155 THR A CA 1
ATOM 786 C C . THR A 1 162 ? 7.753 -24.630 11.414 1.00 44.16 155 THR A C 1
ATOM 787 O O . THR A 1 162 ? 7.909 -25.560 12.188 1.00 46.62 155 THR A O 1
ATOM 791 N N . LYS A 1 163 ? 8.694 -24.237 10.560 1.00 39.65 156 LYS A N 1
ATOM 792 C CA . LYS A 1 163 ? 10.002 -24.862 10.423 1.00 39.72 156 LYS A CA 1
ATOM 793 C C . LYS A 1 163 ? 11.090 -24.031 11.109 1.00 44.19 156 LYS A C 1
ATOM 794 O O . LYS A 1 163 ? 12.278 -24.228 10.850 1.00 45.90 156 LYS A O 1
ATOM 796 N N . HIS A 1 164 ? 10.689 -23.098 11.972 1.00 39.05 157 HIS A N 1
ATOM 797 C CA . HIS A 1 164 ? 11.625 -22.272 12.731 1.00 37.68 157 HIS A CA 1
ATOM 798 C C . HIS A 1 164 ? 11.253 -22.306 14.193 1.00 43.56 157 HIS A C 1
ATOM 799 O O . HIS A 1 164 ? 10.052 -22.413 14.488 1.00 44.48 157 HIS A O 1
ATOM 806 N N . PRO A 1 165 ? 12.235 -22.176 15.126 1.00 38.91 158 PRO A N 1
ATOM 807 C CA . PRO A 1 165 ? 11.868 -22.119 16.547 1.00 39.26 158 PRO A CA 1
ATOM 808 C C . PRO A 1 165 ? 11.089 -20.847 16.838 1.00 45.38 158 PRO A C 1
ATOM 809 O O . PRO A 1 165 ? 11.221 -19.879 16.081 1.00 45.80 158 PRO A O 1
ATOM 813 N N . SER A 1 166 ? 10.254 -20.865 17.900 1.00 42.75 159 SER A N 1
ATOM 814 C CA . SER A 1 166 ? 9.468 -19.719 18.378 1.00 41.97 159 SER A CA 1
ATOM 815 C C . SER A 1 166 ? 10.423 -18.669 18.960 1.00 43.95 159 SER A C 1
ATOM 816 O O . SER A 1 166 ? 10.184 -17.473 18.817 1.00 43.34 159 SER A O 1
ATOM 817 N N . LYS A 1 167 ? 11.504 -19.133 19.609 1.00 39.75 160 LYS A N 1
ATOM 818 C CA . LYS A 1 167 ? 12.563 -18.298 20.153 1.00 39.34 160 LYS A CA 1
ATOM 819 C C . LYS A 1 167 ? 13.746 -18.286 19.184 1.00 43.85 160 LYS A C 1
ATOM 820 O O . LYS A 1 167 ? 14.256 -19.354 18.811 1.00 43.90 160 LYS A O 1
ATOM 822 N N . PRO A 1 168 ? 14.192 -17.087 18.756 1.00 39.78 161 PRO A N 1
ATOM 823 C CA . PRO A 1 168 ? 15.308 -17.027 17.798 1.00 40.55 161 PRO A CA 1
ATOM 824 C C . PRO A 1 168 ? 16.676 -17.274 18.443 1.00 48.20 161 PRO A C 1
ATOM 825 O O . PRO A 1 168 ? 16.877 -16.935 19.613 1.00 47.41 161 PRO A O 1
ATOM 829 N N . ASP A 1 169 ? 17.629 -17.825 17.666 1.00 47.96 162 ASP A N 1
ATOM 830 C CA . ASP A 1 169 ? 19.007 -17.993 18.131 1.00 49.12 162 ASP A CA 1
ATOM 831 C C . ASP A 1 169 ? 19.666 -16.606 18.275 1.00 53.66 162 ASP A C 1
ATOM 832 O O . ASP A 1 169 ? 19.624 -15.813 17.323 1.00 52.35 162 ASP A O 1
ATOM 837 N N . PRO A 1 170 ? 20.336 -16.339 19.427 1.00 50.74 163 PRO A N 1
ATOM 838 C CA . PRO A 1 170 ? 20.975 -15.029 19.636 1.00 50.74 163 PRO A CA 1
ATOM 839 C C . PRO A 1 170 ? 22.132 -14.735 18.691 1.00 55.56 163 PRO A C 1
ATOM 840 O O . PRO A 1 170 ? 22.549 -13.577 18.605 1.00 55.12 163 PRO A O 1
ATOM 844 N N . SER A 1 171 ? 22.649 -15.768 17.977 1.00 52.00 164 SER A N 1
ATOM 845 C CA . SER A 1 171 ? 23.682 -15.621 16.944 1.00 50.72 164 SER A CA 1
ATOM 846 C C . SER A 1 171 ? 23.182 -14.716 15.811 1.00 53.71 164 SER A C 1
ATOM 847 O O . SER A 1 171 ? 23.992 -14.121 15.093 1.00 53.84 164 SER A O 1
ATOM 850 N N . GLY A 1 172 ? 21.858 -14.661 15.636 1.00 48.07 165 GLY A N 1
ATOM 851 C CA . GLY A 1 172 ? 21.229 -13.823 14.625 1.00 46.79 165 GLY A CA 1
ATOM 852 C C . GLY A 1 172 ? 21.286 -14.323 13.195 1.00 48.56 165 GLY A C 1
ATOM 853 O O . GLY A 1 172 ? 20.952 -13.570 12.281 1.00 49.82 165 GLY A O 1
ATOM 854 N N . GLU A 1 173 ? 21.667 -15.594 12.981 1.00 41.59 166 GLU A N 1
ATOM 855 C CA . GLU A 1 173 ? 21.669 -16.194 11.654 1.00 40.59 166 GLU A CA 1
ATOM 856 C C . GLU A 1 173 ? 20.251 -16.160 10.988 1.00 38.91 166 GLU A C 1
ATOM 857 O O . GLU A 1 173 ? 19.291 -16.728 11.529 1.00 37.79 166 GLU A O 1
ATOM 859 N N . CYS A 1 174 ? 20.151 -15.487 9.833 1.00 30.87 167 CYS A N 1
ATOM 860 C CA . CYS A 1 174 ? 18.941 -15.476 9.031 1.00 29.31 167 CYS A CA 1
ATOM 861 C C . CYS A 1 174 ? 19.038 -16.708 8.144 1.00 33.30 167 CYS A C 1
ATOM 862 O O . CYS A 1 174 ? 19.976 -16.830 7.347 1.00 32.01 167 CYS A O 1
ATOM 865 N N . ASN A 1 175 ? 18.112 -17.648 8.338 1.00 28.72 168 ASN A N 1
ATOM 866 C CA . ASN A 1 175 ? 18.078 -18.890 7.583 1.00 27.57 168 ASN A CA 1
ATOM 867 C C . ASN A 1 175 ? 16.744 -18.965 6.852 1.00 30.31 168 ASN A C 1
ATOM 868 O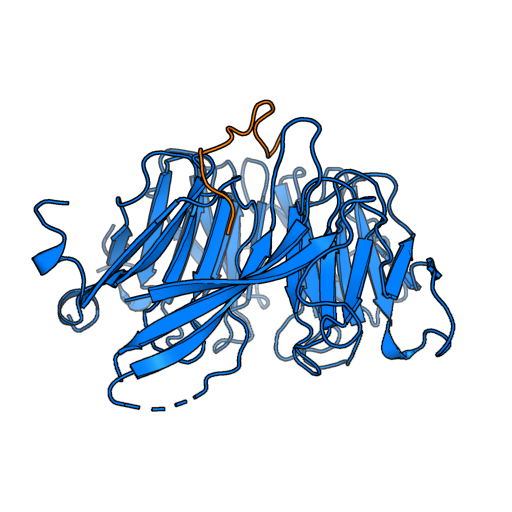 O . ASN A 1 175 ? 15.862 -19.717 7.266 1.00 31.18 168 ASN A O 1
ATOM 873 N N . PRO A 1 176 ? 16.500 -18.132 5.823 1.00 24.60 169 PRO A N 1
ATOM 874 C CA . PRO A 1 176 ? 15.185 -18.198 5.152 1.00 22.43 169 PRO A CA 1
ATOM 875 C C . PRO A 1 176 ? 15.007 -19.509 4.405 1.00 28.17 169 PRO A C 1
ATOM 876 O O . PRO A 1 176 ? 15.998 -20.116 3.998 1.00 26.39 169 PRO A O 1
ATOM 880 N N . ASP A 1 177 ? 13.753 -19.966 4.242 1.00 27.13 170 ASP A N 1
ATOM 881 C CA . ASP A 1 177 ? 13.462 -21.217 3.544 1.00 26.71 170 ASP A CA 1
ATOM 882 C C . ASP A 1 177 ? 13.827 -21.064 2.077 1.00 32.83 170 ASP A C 1
ATOM 883 O O . ASP A 1 177 ? 14.391 -21.993 1.494 1.00 32.53 170 ASP A O 1
ATOM 888 N N . LEU A 1 178 ? 13.568 -19.861 1.510 1.00 28.94 171 LEU A N 1
ATOM 889 C CA . LEU A 1 178 ? 13.975 -19.484 0.156 1.00 26.97 171 LEU A CA 1
ATOM 890 C C . LEU A 1 178 ? 14.484 -18.062 0.117 1.00 29.91 171 LEU A C 1
ATOM 891 O O . LEU A 1 178 ? 13.979 -17.194 0.828 1.00 27.89 171 LEU A O 1
ATOM 896 N N . ARG A 1 179 ? 15.494 -17.830 -0.734 1.00 26.16 172 ARG A N 1
ATOM 897 C CA . ARG A 1 179 ? 16.033 -16.504 -1.051 1.00 25.55 172 ARG A CA 1
ATOM 898 C C . ARG A 1 179 ? 15.703 -16.299 -2.509 1.00 28.09 172 ARG A C 1
ATOM 899 O O . ARG A 1 179 ? 16.160 -17.103 -3.338 1.00 27.35 172 ARG A O 1
ATOM 907 N N . LEU A 1 180 ? 14.843 -15.296 -2.825 1.00 22.23 173 LEU A N 1
ATOM 908 C CA . LEU A 1 180 ? 14.359 -15.047 -4.179 1.00 21.66 173 LEU A CA 1
ATOM 909 C C . LEU A 1 180 ? 15.170 -13.940 -4.805 1.00 27.44 173 LEU A C 1
ATOM 910 O O . LEU A 1 180 ? 15.128 -12.799 -4.342 1.00 27.61 173 LEU A O 1
ATOM 915 N N . ARG A 1 181 ? 15.884 -14.265 -5.879 1.00 24.34 174 ARG A N 1
ATOM 916 C CA . ARG A 1 181 ? 16.773 -13.313 -6.553 1.00 25.07 174 ARG A CA 1
ATOM 917 C C . ARG A 1 181 ? 16.135 -12.769 -7.802 1.00 29.40 174 ARG A C 1
ATOM 918 O O . ARG A 1 181 ? 15.251 -13.402 -8.376 1.00 28.78 174 ARG A O 1
ATOM 926 N N . GLY A 1 182 ? 16.587 -11.590 -8.214 1.00 26.18 175 GLY A N 1
ATOM 927 C CA . GLY A 1 182 ? 16.059 -10.926 -9.396 1.00 26.07 175 GLY A CA 1
ATOM 928 C C . GLY A 1 182 ? 16.137 -9.421 -9.309 1.00 28.88 175 GLY A C 1
ATOM 929 O O . GLY A 1 182 ? 16.393 -8.770 -10.316 1.00 29.41 175 GLY A O 1
ATOM 930 N N . HIS A 1 183 ? 15.922 -8.856 -8.115 1.00 23.63 176 HIS A N 1
ATOM 931 C CA . HIS A 1 183 ? 16.010 -7.413 -7.958 1.00 23.80 176 HIS A CA 1
ATOM 932 C C . HIS A 1 183 ? 17.450 -6.947 -7.718 1.00 29.59 176 HIS A C 1
ATOM 933 O O . HIS A 1 183 ? 18.313 -7.740 -7.291 1.00 28.48 176 HIS A O 1
ATOM 940 N N . GLN A 1 184 ? 17.683 -5.642 -7.947 1.00 26.27 177 GLN A N 1
ATOM 941 C CA . GLN A 1 184 ? 18.955 -4.972 -7.704 1.00 26.54 177 GLN A CA 1
ATOM 942 C C . GLN A 1 184 ? 18.862 -4.042 -6.495 1.00 31.32 177 GLN A C 1
ATOM 943 O O . GLN A 1 184 ? 19.890 -3.590 -6.004 1.00 33.34 177 GLN A O 1
ATOM 945 N N . LYS A 1 185 ? 17.637 -3.722 -6.043 1.00 25.61 178 LYS A N 1
ATOM 946 C CA . LYS A 1 185 ? 17.418 -2.842 -4.901 1.00 24.30 178 LYS A CA 1
ATOM 947 C C . LYS A 1 185 ? 16.259 -3.326 -4.068 1.00 27.83 178 LYS A C 1
ATOM 948 O O . LYS A 1 185 ? 15.481 -4.162 -4.524 1.00 25.72 178 LYS A O 1
ATOM 954 N N . GLU A 1 186 ? 16.116 -2.765 -2.856 1.00 25.03 179 GLU A N 1
ATOM 955 C CA . GLU A 1 186 ? 14.991 -3.060 -1.977 1.00 24.72 179 GLU A CA 1
ATOM 956 C C . GLU A 1 186 ? 13.657 -2.554 -2.594 1.00 30.79 179 GLU A C 1
ATOM 957 O O . GLU A 1 186 ? 13.667 -1.753 -3.533 1.00 30.40 179 GLU A O 1
ATOM 963 N N . GLY A 1 187 ? 12.544 -2.975 -2.008 1.00 27.00 180 GLY A N 1
ATOM 964 C CA . GLY A 1 187 ? 11.228 -2.498 -2.385 1.00 26.57 180 GLY A CA 1
ATOM 965 C C . GLY A 1 187 ? 10.203 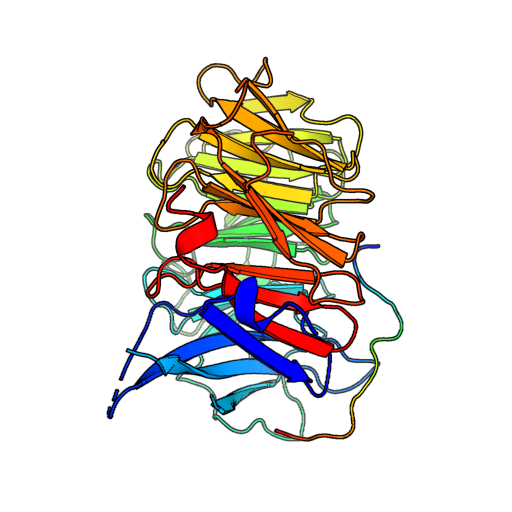-2.677 -1.282 1.00 29.67 180 GLY A C 1
ATOM 966 O O . GLY A 1 187 ? 10.528 -3.081 -0.158 1.00 26.86 180 GLY A O 1
ATOM 967 N N . TYR A 1 188 ? 8.954 -2.430 -1.627 1.00 26.86 181 TYR A N 1
ATOM 968 C CA . TYR A 1 188 ? 7.827 -2.568 -0.708 1.00 25.64 181 TYR A CA 1
ATOM 969 C C . TYR A 1 188 ? 6.767 -3.522 -1.282 1.00 30.46 181 TYR A C 1
ATOM 970 O O . TYR A 1 188 ? 6.473 -4.510 -0.633 1.00 32.33 181 TYR A O 1
ATOM 979 N N . GLY A 1 189 ? 6.249 -3.264 -2.482 1.00 24.17 182 GLY A N 1
ATOM 980 C CA . GLY A 1 189 ? 5.206 -4.080 -3.084 1.00 23.28 182 GLY A CA 1
ATOM 981 C C . GLY A 1 189 ? 5.442 -5.576 -3.043 1.00 27.95 182 GLY A C 1
ATOM 982 O O . GLY A 1 189 ? 6.500 -6.067 -3.443 1.00 27.24 182 GLY A O 1
ATOM 983 N N . LEU A 1 190 ? 4.435 -6.315 -2.590 1.00 24.66 183 LEU A N 1
ATOM 984 C CA . LEU A 1 190 ? 4.544 -7.770 -2.471 1.00 24.63 183 LEU A CA 1
ATOM 985 C C . LEU A 1 190 ? 3.148 -8.371 -2.562 1.00 28.89 183 LEU A C 1
ATOM 986 O O . LEU A 1 190 ? 2.271 -7.956 -1.797 1.00 29.31 183 LEU A O 1
ATOM 991 N N . SER A 1 191 ? 2.936 -9.335 -3.470 1.00 22.45 184 SER A N 1
ATOM 992 C CA . SER A 1 191 ? 1.609 -9.905 -3.641 1.00 22.46 184 SER A CA 1
ATOM 993 C C . SER A 1 191 ? 1.616 -11.368 -4.082 1.00 26.31 184 SER A C 1
ATOM 994 O O . SER A 1 191 ? 2.229 -11.730 -5.094 1.00 25.80 184 SER A O 1
ATOM 997 N N . TRP A 1 192 ? 0.897 -12.201 -3.335 1.00 23.15 185 TRP A N 1
ATOM 998 C CA . TRP A 1 192 ? 0.697 -13.616 -3.696 1.00 22.46 185 TRP A CA 1
ATOM 999 C C . TRP A 1 192 ? -0.544 -13.770 -4.553 1.00 25.22 185 TRP A C 1
ATOM 1000 O O . TRP A 1 192 ? -1.573 -13.120 -4.280 1.00 27.01 185 TRP A O 1
ATOM 1011 N N . ASN A 1 193 ? -0.479 -14.619 -5.566 1.00 20.17 186 ASN A N 1
ATOM 1012 C CA . ASN A 1 193 ? -1.630 -14.867 -6.443 1.00 21.66 186 ASN A CA 1
ATOM 1013 C C . ASN A 1 193 ? -2.634 -15.754 -5.713 1.00 28.76 186 ASN A C 1
ATOM 1014 O O . ASN A 1 193 ? -2.265 -16.866 -5.327 1.00 29.76 186 ASN A O 1
ATOM 1019 N N . PRO A 1 194 ? -3.893 -15.295 -5.503 1.00 26.06 187 PRO A N 1
ATOM 1020 C CA . PRO A 1 194 ? -4.857 -16.134 -4.767 1.00 25.58 187 PRO A CA 1
ATOM 1021 C C . PRO A 1 194 ? -5.439 -17.274 -5.602 1.00 30.20 187 PRO A C 1
ATOM 1022 O O . PRO A 1 194 ? -6.193 -18.078 -5.069 1.00 31.74 187 PRO A O 1
ATOM 1026 N N . ASN A 1 195 ? -5.104 -17.347 -6.887 1.00 25.08 188 ASN A N 1
ATOM 1027 C CA . ASN A 1 195 ? -5.648 -18.339 -7.803 1.00 24.20 188 ASN A CA 1
ATOM 1028 C C . ASN A 1 195 ? -4.591 -19.272 -8.359 1.00 33.16 188 ASN A C 1
ATOM 1029 O O . ASN A 1 195 ? -4.923 -20.290 -8.955 1.00 35.11 188 ASN A O 1
ATOM 1034 N N . LEU A 1 196 ? -3.317 -18.924 -8.186 1.00 31.97 189 LEU A N 1
ATOM 1035 C CA . LEU A 1 196 ? -2.178 -19.720 -8.638 1.00 31.89 189 LEU A CA 1
ATOM 1036 C C . LEU A 1 196 ? -1.210 -19.838 -7.476 1.00 34.73 189 LEU A C 1
ATOM 1037 O O . LEU A 1 196 ? -0.499 -18.890 -7.156 1.00 36.80 189 LEU A O 1
ATOM 1042 N N . SER A 1 197 ? -1.246 -20.966 -6.799 1.00 28.56 190 SER A N 1
ATOM 1043 C CA . SER A 1 197 ? -0.474 -21.203 -5.593 1.00 27.17 190 SER A CA 1
ATOM 1044 C C . SER A 1 197 ? 1.027 -20.990 -5.801 1.00 29.86 190 SER A C 1
ATOM 1045 O O . SER A 1 197 ? 1.644 -21.588 -6.685 1.00 29.75 190 SER A O 1
ATOM 1048 N N . GLY A 1 198 ? 1.600 -20.101 -5.001 1.00 26.03 191 GLY A N 1
ATOM 1049 C CA . GLY A 1 198 ? 3.035 -19.859 -5.009 1.00 24.53 191 GLY A CA 1
ATOM 1050 C C . GLY A 1 198 ? 3.526 -18.860 -6.026 1.00 28.91 191 GLY A C 1
ATOM 1051 O O . GLY A 1 198 ? 4.742 -18.701 -6.200 1.00 29.50 191 GLY A O 1
ATOM 1052 N N . HIS A 1 199 ? 2.617 -18.179 -6.710 1.00 24.74 192 HIS A N 1
ATOM 1053 C CA . HIS A 1 199 ? 3.021 -17.156 -7.675 1.00 24.87 192 HIS A CA 1
ATOM 1054 C C . HIS A 1 199 ? 3.095 -15.828 -6.944 1.00 27.84 192 HIS A C 1
ATOM 1055 O O . HIS A 1 199 ? 2.073 -15.317 -6.505 1.00 26.15 192 HIS A O 1
ATOM 1062 N N . LEU A 1 200 ? 4.318 -15.309 -6.761 1.00 25.70 193 LEU A N 1
ATOM 1063 C CA . LEU A 1 200 ? 4.593 -14.107 -5.989 1.00 24.25 193 LEU A CA 1
ATOM 1064 C C . LEU A 1 200 ? 5.135 -12.982 -6.837 1.00 27.69 193 LEU A C 1
ATOM 1065 O O . LEU A 1 200 ? 6.114 -13.167 -7.577 1.00 28.59 193 LEU A O 1
ATOM 1070 N N . LEU A 1 201 ? 4.511 -11.808 -6.697 1.00 22.46 194 LEU A N 1
ATOM 1071 C CA . LEU A 1 201 ? 4.971 -10.582 -7.335 1.00 22.46 194 LEU A CA 1
ATOM 1072 C C . LEU A 1 201 ? 5.665 -9.685 -6.321 1.00 26.57 194 LEU A C 1
ATOM 1073 O O . LEU A 1 201 ? 5.270 -9.662 -5.157 1.00 25.32 194 LEU A O 1
ATOM 1078 N N . SER A 1 202 ? 6.674 -8.940 -6.785 1.00 23.06 195 SER A N 1
ATOM 1079 C CA . SER A 1 202 ? 7.451 -8.027 -5.961 1.00 23.72 195 SER A CA 1
ATOM 1080 C C . SER A 1 202 ? 7.779 -6.738 -6.743 1.00 27.13 195 SER A C 1
ATOM 1081 O O . SER A 1 202 ? 8.061 -6.797 -7.937 1.00 25.89 195 SER A O 1
ATOM 1084 N N . ALA A 1 203 ? 7.706 -5.589 -6.071 1.00 24.35 196 ALA A N 1
ATOM 1085 C CA . ALA A 1 203 ? 8.007 -4.287 -6.660 1.00 24.22 196 ALA A CA 1
ATOM 1086 C C . ALA A 1 203 ? 9.282 -3.773 -6.049 1.00 26.06 196 ALA A C 1
ATOM 1087 O O . ALA A 1 203 ? 9.495 -3.944 -4.858 1.00 26.55 196 ALA A O 1
ATOM 1089 N N . SER A 1 204 ? 10.132 -3.137 -6.853 1.00 22.97 197 SER A N 1
ATOM 1090 C CA . SER A 1 204 ? 11.413 -2.671 -6.350 1.00 23.66 197 SER A CA 1
ATOM 1091 C C . SER A 1 204 ? 11.753 -1.242 -6.744 1.00 24.94 197 SER A C 1
ATOM 1092 O O . SER A 1 204 ? 11.287 -0.740 -7.770 1.00 22.24 197 SER A O 1
ATOM 1095 N N . ASP A 1 205 ? 12.633 -0.620 -5.930 1.00 21.67 198 ASP A N 1
ATOM 1096 C CA . ASP A 1 205 ? 13.221 0.692 -6.190 1.00 22.56 198 ASP A CA 1
ATOM 1097 C C . ASP A 1 205 ? 14.143 0.628 -7.427 1.00 28.90 198 ASP A C 1
ATOM 1098 O O . ASP A 1 205 ? 14.581 1.673 -7.905 1.00 28.63 198 ASP A O 1
ATOM 1103 N N . ASP A 1 206 ? 14.430 -0.593 -7.953 1.00 25.82 199 ASP A N 1
ATOM 1104 C CA . ASP A 1 206 ? 15.228 -0.771 -9.180 1.00 23.46 199 ASP A CA 1
ATOM 1105 C C . ASP A 1 206 ? 14.365 -0.578 -10.458 1.00 26.68 199 ASP A C 1
ATOM 1106 O O . ASP A 1 206 ? 14.856 -0.820 -11.553 1.00 26.36 199 ASP A O 1
ATOM 1111 N N . HIS A 1 207 ? 13.090 -0.133 -10.314 1.00 22.67 200 HIS A N 1
ATOM 1112 C CA . HIS A 1 207 ? 12.157 0.158 -11.425 1.00 22.61 200 HIS A CA 1
ATOM 1113 C C . HIS A 1 207 ? 11.525 -1.104 -12.044 1.00 27.45 200 HIS A C 1
ATOM 1114 O O . HIS A 1 207 ? 10.802 -1.001 -13.044 1.00 26.58 200 HIS A O 1
ATOM 1121 N N . THR A 1 208 ? 11.751 -2.277 -11.458 1.00 24.76 201 THR A N 1
ATOM 1122 C CA . THR A 1 208 ? 11.204 -3.504 -12.036 1.00 24.93 201 THR A CA 1
ATOM 1123 C C . THR A 1 208 ? 10.223 -4.208 -11.103 1.00 29.55 201 THR A C 1
ATOM 1124 O O . THR A 1 208 ? 10.179 -3.968 -9.881 1.00 27.57 201 THR A O 1
ATOM 1128 N N . ILE A 1 209 ? 9.477 -5.133 -11.708 1.00 24.97 202 ILE A N 1
ATOM 1129 C CA . ILE A 1 209 ? 8.590 -6.049 -11.002 1.00 23.23 202 ILE A CA 1
ATOM 1130 C C . ILE A 1 209 ? 9.122 -7.446 -11.251 1.00 25.00 202 ILE A C 1
ATOM 1131 O O . ILE A 1 209 ? 9.298 -7.813 -12.398 1.00 22.61 202 ILE A O 1
ATOM 1136 N N . CYS A 1 210 ? 9.369 -8.229 -10.204 1.00 22.68 203 CYS A N 1
ATOM 1137 C CA . CYS A 1 210 ? 9.768 -9.634 -10.340 1.00 23.24 203 CYS A CA 1
ATOM 1138 C C . CYS A 1 210 ? 8.602 -10.566 -9.997 1.00 27.32 203 CYS A C 1
ATOM 1139 O O . CYS A 1 210 ? 7.790 -10.281 -9.122 1.00 27.77 203 CYS A O 1
ATOM 1142 N N . LEU A 1 211 ? 8.585 -11.706 -10.632 1.00 25.18 204 LEU A N 1
ATOM 1143 C CA . LEU A 1 211 ? 7.637 -12.787 -10.390 1.00 24.25 204 LEU A CA 1
ATOM 1144 C C . LEU A 1 211 ? 8.410 -14.077 -10.176 1.00 27.73 204 LEU A C 1
ATOM 1145 O O . LEU A 1 211 ? 9.298 -14.398 -10.959 1.00 26.89 204 LEU A O 1
ATOM 1150 N N . TRP A 1 212 ? 8.067 -14.807 -9.119 1.00 24.95 205 TRP A N 1
ATOM 1151 C CA . TRP A 1 212 ? 8.590 -16.131 -8.825 1.00 23.81 205 TRP A CA 1
ATOM 1152 C C . TRP A 1 212 ? 7.423 -17.073 -8.704 1.00 29.00 205 TRP A C 1
ATOM 1153 O O . TRP A 1 212 ? 6.317 -16.678 -8.302 1.00 28.31 205 TRP A O 1
ATOM 1164 N N . ASP A 1 213 ? 7.655 -18.316 -9.081 1.00 28.06 206 ASP A N 1
ATOM 1165 C CA . ASP A 1 213 ? 6.716 -19.409 -8.891 1.00 28.78 206 ASP A CA 1
ATOM 1166 C C . ASP A 1 213 ? 7.413 -20.368 -7.927 1.00 37.90 206 ASP A C 1
ATOM 1167 O O . ASP A 1 213 ? 8.339 -21.096 -8.325 1.00 38.74 206 ASP A O 1
ATOM 1172 N N . ILE A 1 214 ? 6.988 -20.287 -6.640 1.00 36.20 207 ILE A N 1
ATOM 1173 C CA . ILE A 1 214 ? 7.435 -20.967 -5.412 1.00 36.78 207 ILE A CA 1
ATOM 1174 C C . ILE A 1 214 ? 6.984 -22.442 -5.433 1.00 41.69 207 ILE A C 1
ATOM 1175 O O . ILE A 1 214 ? 7.666 -23.287 -4.841 1.00 41.17 207 ILE A O 1
ATOM 1180 N N . SER A 1 215 ? 5.912 -22.771 -6.195 1.00 37.76 208 SER A N 1
ATOM 1181 C CA . SER A 1 215 ? 5.403 -24.147 -6.293 1.00 37.74 208 SER A CA 1
ATOM 1182 C C . SER A 1 215 ? 6.316 -25.039 -7.143 1.00 45.03 208 SER A C 1
ATOM 1183 O O . SER A 1 215 ? 6.279 -26.257 -6.957 1.00 45.92 208 SER A O 1
ATOM 1186 N N . ALA A 1 216 ? 7.152 -24.423 -8.038 1.00 43.29 209 ALA A N 1
ATOM 1187 C CA . ALA A 1 216 ? 8.051 -25.061 -9.027 1.00 44.40 209 ALA A CA 1
ATOM 1188 C C . ALA A 1 216 ? 9.539 -25.077 -8.626 1.00 52.43 209 ALA A C 1
ATOM 1189 O O . ALA A 1 216 ? 10.394 -25.533 -9.396 1.00 53.76 209 ALA A O 1
ATOM 1191 N N . VAL A 1 217 ? 9.841 -24.601 -7.418 1.00 51.15 210 VAL A N 1
ATOM 1192 C CA . VAL A 1 217 ? 11.181 -24.641 -6.841 1.00 51.13 210 VAL A CA 1
A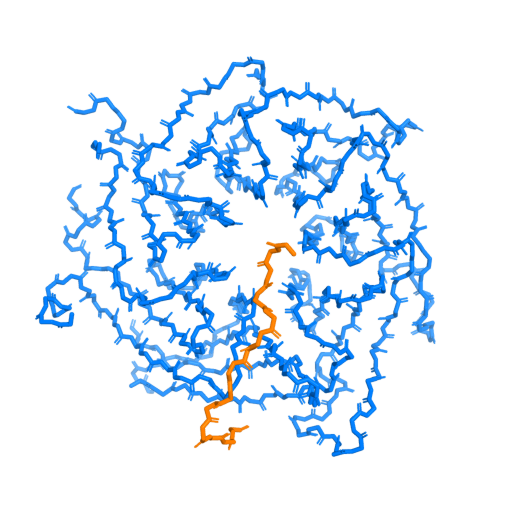TOM 1193 C C . VAL A 1 217 ? 11.455 -26.073 -6.442 1.00 58.30 210 VAL A C 1
ATOM 1194 O O . VAL A 1 217 ? 10.589 -26.689 -5.806 1.00 57.51 210 VAL A O 1
ATOM 1198 N N . PRO A 1 218 ? 12.675 -26.594 -6.692 1.00 57.36 211 PRO A N 1
ATOM 1199 C CA . PRO A 1 218 ? 13.010 -27.932 -6.153 1.00 57.57 211 PRO A CA 1
ATOM 1200 C C . PRO A 1 218 ? 12.802 -27.986 -4.640 1.00 64.96 211 PRO A C 1
ATOM 1201 O O . PRO A 1 218 ? 13.075 -26.994 -3.946 1.00 64.97 211 PRO A O 1
ATOM 1205 N N . LYS A 1 219 ? 12.281 -29.113 -4.127 1.00 65.36 212 LYS A N 1
ATOM 1206 C CA . LYS A 1 219 ? 11.978 -29.281 -2.694 1.00 66.68 212 LYS A CA 1
ATOM 1207 C C . LYS A 1 219 ? 13.140 -28.841 -1.773 1.00 71.48 212 LYS A C 1
ATOM 1208 O O . LYS A 1 219 ? 12.899 -28.136 -0.787 1.00 72.82 212 LYS A O 1
ATOM 1210 N N . GLU A 1 220 ? 14.386 -29.230 -2.112 1.00 65.28 213 GLU A N 1
ATOM 1211 C CA . GLU A 1 220 ? 15.563 -28.900 -1.299 1.00 63.51 213 GLU A CA 1
ATOM 1212 C C . GLU A 1 220 ? 16.279 -27.602 -1.759 1.00 62.19 213 GLU A C 1
ATOM 1213 O O . GLU A 1 220 ? 17.318 -27.242 -1.196 1.00 61.41 213 GLU A O 1
ATOM 1215 N N . GLY A 1 221 ? 15.714 -26.917 -2.755 1.00 55.19 214 GLY A N 1
ATOM 1216 C CA . GLY A 1 221 ? 16.276 -25.676 -3.276 1.00 52.36 214 GLY A CA 1
ATOM 1217 C C . GLY A 1 221 ? 16.076 -24.554 -2.291 1.00 48.22 214 GLY A C 1
ATOM 1218 O O . GLY A 1 221 ? 15.003 -24.441 -1.714 1.00 48.30 214 GLY A O 1
ATOM 1219 N N . LYS A 1 222 ? 17.113 -23.735 -2.064 1.00 40.16 215 LYS A N 1
ATOM 1220 C CA . LYS A 1 222 ? 17.061 -22.607 -1.128 1.00 37.68 215 LYS A CA 1
ATOM 1221 C C . LYS A 1 222 ? 17.209 -21.230 -1.819 1.00 39.99 215 LYS A C 1
ATOM 1222 O O . LYS A 1 222 ? 17.087 -20.195 -1.166 1.00 39.68 215 LYS A O 1
ATOM 1228 N N . VAL A 1 223 ? 17.463 -21.218 -3.130 1.00 36.54 216 VAL A N 1
ATOM 1229 C CA . VAL A 1 223 ? 17.611 -19.996 -3.937 1.00 36.66 216 VAL A CA 1
ATOM 1230 C C . VAL A 1 223 ? 16.785 -20.119 -5.204 1.00 42.03 216 VAL A C 1
ATOM 1231 O O . VAL A 1 223 ? 16.875 -21.128 -5.892 1.00 44.06 216 VAL A O 1
ATOM 1235 N N . VAL A 1 224 ? 15.962 -19.103 -5.502 1.00 36.40 217 VAL A N 1
ATOM 1236 C CA . VAL A 1 224 ? 15.109 -19.119 -6.679 1.00 34.87 217 VAL A CA 1
ATOM 1237 C C . VAL A 1 224 ? 15.358 -17.871 -7.506 1.00 35.25 217 VAL A C 1
ATOM 1238 O O . VAL A 1 224 ? 15.283 -16.763 -6.986 1.00 32.56 217 VAL A O 1
ATOM 1242 N N . ASP A 1 225 ? 15.640 -18.049 -8.797 1.00 31.71 218 ASP A N 1
ATOM 1243 C CA . ASP A 1 225 ? 15.774 -16.926 -9.716 1.00 31.80 218 ASP A CA 1
ATOM 1244 C C . ASP A 1 225 ? 14.389 -16.538 -10.223 1.00 34.13 218 ASP A C 1
ATOM 1245 O O . ASP A 1 225 ? 13.520 -17.405 -10.379 1.00 31.52 218 ASP A O 1
ATOM 1250 N N . ALA A 1 226 ? 14.193 -15.248 -10.498 1.00 31.79 219 ALA A N 1
ATOM 1251 C CA . ALA A 1 226 ? 12.912 -14.735 -11.002 1.00 32.51 219 ALA A CA 1
ATOM 1252 C C . ALA A 1 226 ? 12.502 -15.424 -12.285 1.00 37.93 219 ALA A C 1
ATOM 1253 O O . ALA A 1 226 ? 13.330 -15.609 -13.181 1.00 36.76 219 ALA A O 1
ATOM 1255 N N . LYS A 1 227 ? 11.230 -15.839 -12.346 1.00 35.50 220 LYS A N 1
ATOM 1256 C CA . LYS A 1 227 ? 10.674 -16.444 -13.546 1.00 34.93 220 LYS A CA 1
ATOM 1257 C C . LYS A 1 227 ? 10.554 -15.355 -14.648 1.00 36.68 220 LYS A C 1
ATOM 1258 O O . LYS A 1 227 ? 10.875 -15.603 -15.818 1.00 34.37 220 LYS A O 1
ATOM 1264 N N . THR A 1 228 ? 10.065 -14.168 -14.246 1.00 31.43 221 THR A N 1
ATOM 1265 C CA . THR A 1 228 ? 9.771 -13.069 -15.145 1.00 30.86 221 THR A CA 1
ATOM 1266 C C . THR A 1 228 ? 10.075 -11.755 -14.474 1.00 32.96 221 THR A C 1
ATOM 1267 O O . THR A 1 228 ? 9.824 -11.600 -13.284 1.00 31.57 221 THR A O 1
ATOM 1271 N N . ILE A 1 229 ? 10.615 -10.807 -15.240 1.00 28.44 222 ILE A N 1
ATOM 1272 C CA . ILE A 1 229 ? 10.878 -9.452 -14.791 1.00 26.70 222 ILE A CA 1
ATOM 1273 C C . ILE A 1 229 ? 10.125 -8.530 -15.744 1.00 31.91 222 ILE A C 1
ATOM 1274 O O . ILE A 1 229 ? 10.301 -8.624 -16.962 1.00 32.27 222 ILE A O 1
ATOM 1279 N N . PHE A 1 230 ? 9.255 -7.663 -15.195 1.00 26.60 223 PHE A N 1
ATOM 1280 C CA . PHE A 1 230 ? 8.427 -6.738 -15.973 1.00 23.94 223 PHE A CA 1
ATOM 1281 C C . PHE A 1 230 ? 9.060 -5.363 -15.902 1.00 27.74 223 PHE A C 1
ATOM 1282 O O . PHE A 1 230 ? 9.320 -4.849 -14.798 1.00 23.48 223 PHE A O 1
ATOM 1290 N N . THR A 1 231 ? 9.351 -4.783 -17.098 1.00 26.06 224 THR A N 1
ATOM 1291 C CA . THR A 1 231 ? 10.156 -3.549 -17.192 1.00 25.50 224 THR A CA 1
ATOM 1292 C C . THR A 1 231 ? 9.420 -2.334 -17.780 1.00 27.09 224 THR A C 1
ATOM 1293 O O . THR A 1 231 ? 10.048 -1.458 -18.358 1.00 25.15 224 THR A O 1
ATOM 1297 N N . GLY A 1 232 ? 8.117 -2.261 -17.589 1.00 26.17 225 GLY A N 1
ATOM 1298 C CA . GLY A 1 232 ? 7.325 -1.155 -18.138 1.00 27.00 225 GLY A CA 1
ATOM 1299 C C . GLY A 1 232 ? 7.546 0.195 -17.487 1.00 30.67 225 GLY A C 1
ATOM 1300 O O . GLY A 1 232 ? 7.483 1.210 -18.167 1.00 30.59 225 GLY A O 1
ATOM 1301 N N . HIS A 1 233 ? 7.784 0.226 -16.164 1.00 26.32 226 HIS A N 1
ATOM 1302 C CA . HIS A 1 233 ? 7.950 1.486 -15.438 1.00 24.05 226 HIS A CA 1
ATOM 1303 C C . HIS A 1 233 ? 9.333 2.117 -15.727 1.00 24.68 226 HIS A C 1
ATOM 1304 O O . HIS A 1 233 ? 10.258 1.441 -16.169 1.00 22.64 226 HIS A O 1
ATOM 1311 N N . THR A 1 234 ? 9.447 3.418 -15.517 1.00 22.24 227 THR A N 1
ATOM 1312 C CA . THR A 1 234 ? 10.679 4.189 -15.759 1.00 22.41 227 THR A CA 1
ATOM 1313 C C . THR A 1 234 ? 11.190 4.821 -14.448 1.00 30.22 227 THR A C 1
ATOM 1314 O O . THR A 1 234 ? 12.076 5.678 -14.462 1.00 32.35 227 THR A O 1
ATOM 1318 N N . ALA A 1 235 ? 10.635 4.396 -13.324 1.00 26.33 228 ALA A N 1
ATOM 1319 C CA . ALA A 1 235 ? 10.972 4.895 -11.995 1.00 26.66 228 ALA A CA 1
ATOM 1320 C C . ALA A 1 235 ? 10.681 3.824 -10.956 1.00 32.30 228 ALA A C 1
ATOM 1321 O O . ALA A 1 235 ? 10.196 2.740 -11.286 1.00 31.93 228 ALA A O 1
ATOM 1323 N N . VAL A 1 236 ? 11.005 4.116 -9.700 1.00 28.69 229 VAL A N 1
ATOM 1324 C CA . VAL A 1 236 ? 10.755 3.244 -8.561 1.00 26.90 229 VAL A CA 1
ATOM 1325 C C . VAL A 1 236 ? 9.350 2.715 -8.632 1.00 30.22 229 VAL A C 1
ATOM 1326 O O . VAL A 1 236 ? 8.398 3.503 -8.723 1.00 30.16 229 VAL A O 1
ATOM 1330 N N . VAL A 1 237 ? 9.211 1.383 -8.603 1.00 25.47 230 VAL A N 1
ATOM 1331 C CA . VAL A 1 237 ? 7.884 0.745 -8.524 1.00 22.87 230 VAL A CA 1
ATOM 1332 C C . VAL A 1 237 ? 7.558 0.620 -7.037 1.00 24.66 230 VAL A C 1
ATOM 1333 O O . VAL A 1 237 ? 8.290 -0.050 -6.290 1.00 24.69 230 VAL A O 1
ATOM 1337 N N . GLU A 1 238 ? 6.485 1.272 -6.608 1.00 20.25 231 GLU A N 1
ATOM 1338 C CA . GLU A 1 238 ? 6.103 1.336 -5.204 1.00 19.95 231 GLU A CA 1
ATOM 1339 C C . GLU A 1 238 ? 5.237 0.180 -4.733 1.00 25.28 231 GLU A C 1
ATOM 1340 O O . GLU A 1 238 ? 5.394 -0.257 -3.588 1.00 27.45 231 GLU A O 1
ATOM 1346 N N . ASP A 1 239 ? 4.296 -0.280 -5.570 1.00 18.29 232 ASP A N 1
ATOM 1347 C CA . ASP A 1 239 ? 3.390 -1.343 -5.139 1.00 18.41 232 ASP A CA 1
ATOM 1348 C C . ASP A 1 239 ? 2.979 -2.234 -6.311 1.00 21.51 232 ASP A C 1
ATOM 1349 O O . ASP A 1 239 ? 3.070 -1.841 -7.481 1.00 20.47 232 ASP A O 1
ATOM 1354 N N . VAL A 1 240 ? 2.495 -3.423 -5.984 1.00 18.52 233 VAL A N 1
ATOM 1355 C CA . VAL A 1 240 ? 2.027 -4.394 -6.971 1.00 20.10 233 VAL A CA 1
ATOM 1356 C C . VAL A 1 240 ? 0.947 -5.238 -6.324 1.00 27.85 233 VAL A C 1
ATOM 1357 O O . VAL A 1 240 ? 1.006 -5.483 -5.133 1.00 31.03 233 VAL A O 1
ATOM 1361 N N . SER A 1 241 ? -0.064 -5.640 -7.082 1.00 26.71 234 SER A N 1
ATOM 1362 C CA . SER A 1 241 ? -1.161 -6.445 -6.548 1.00 26.85 234 SER A CA 1
ATOM 1363 C C . SER A 1 241 ? -1.827 -7.268 -7.640 1.00 30.92 234 SER A C 1
ATOM 1364 O O . SER A 1 241 ? -2.130 -6.755 -8.713 1.00 30.08 234 SER A O 1
ATOM 1367 N N . TRP A 1 242 ? -2.074 -8.540 -7.348 1.00 26.20 235 TRP A N 1
ATOM 1368 C CA . TRP A 1 242 ? -2.839 -9.393 -8.228 1.00 24.11 235 TRP A CA 1
ATOM 1369 C C . TRP A 1 242 ? -4.306 -9.042 -8.136 1.00 29.13 235 TRP A C 1
ATOM 1370 O O . TRP A 1 242 ? -4.770 -8.613 -7.096 1.00 29.58 235 TRP A O 1
ATOM 1381 N N . HIS A 1 243 ? -5.049 -9.322 -9.197 1.00 27.43 236 HIS A N 1
ATOM 1382 C CA . HIS A 1 243 ? -6.499 -9.250 -9.198 1.00 27.98 236 HIS A CA 1
ATOM 1383 C C . HIS A 1 243 ? -7.003 -10.437 -8.387 1.00 33.72 236 HIS A C 1
ATOM 1384 O O . HIS A 1 243 ? -6.281 -11.428 -8.278 1.00 31.52 236 HIS A O 1
ATOM 1391 N N . LEU A 1 244 ? -8.207 -10.339 -7.788 1.00 33.21 237 LEU A N 1
ATOM 1392 C CA . LEU A 1 244 ? -8.743 -11.433 -6.985 1.00 34.62 237 LEU A CA 1
ATOM 1393 C C . LEU A 1 244 ? -9.282 -12.583 -7.834 1.00 37.33 237 LEU A C 1
ATOM 1394 O O . LEU A 1 244 ? -9.224 -13.730 -7.412 1.00 36.58 237 LEU A O 1
ATOM 1399 N N . LEU A 1 245 ? -9.832 -12.272 -8.999 1.00 35.12 238 LEU A N 1
ATOM 1400 C CA . LEU A 1 245 ? -10.512 -13.226 -9.874 1.00 36.13 238 LEU A CA 1
ATOM 1401 C C . LEU A 1 245 ? -9.727 -13.657 -11.129 1.00 39.96 238 LEU A C 1
ATOM 1402 O O . LEU A 1 245 ? -9.737 -14.839 -11.475 1.00 39.49 238 LEU A O 1
ATOM 1407 N N . HIS A 1 246 ? -9.065 -12.719 -11.811 1.00 38.03 239 HIS A N 1
ATOM 1408 C CA . HIS A 1 246 ? -8.302 -13.031 -13.022 1.00 37.94 239 HIS A CA 1
ATOM 1409 C C . HIS A 1 246 ? -6.891 -13.397 -12.648 1.00 33.53 239 HIS A C 1
ATOM 1410 O O . HIS A 1 246 ? -6.088 -12.535 -12.298 1.00 31.18 239 HIS A O 1
ATOM 1417 N N . GLU A 1 247 ? -6.591 -14.680 -12.728 1.00 27.35 240 GLU A N 1
ATOM 1418 C CA . GLU A 1 247 ? -5.306 -15.300 -12.377 1.00 26.21 240 GLU A CA 1
ATOM 1419 C C . GLU A 1 247 ? -4.098 -14.715 -13.142 1.00 29.02 240 GLU A C 1
ATOM 1420 O O . GLU A 1 247 ? -2.965 -14.863 -12.685 1.00 28.47 240 GLU A O 1
ATOM 1426 N N . SER A 1 248 ? -4.351 -14.069 -14.286 1.00 23.52 241 SER A N 1
ATOM 1427 C CA . SER A 1 248 ? -3.349 -13.497 -15.183 1.00 23.93 241 SER A CA 1
ATOM 1428 C C . SER A 1 248 ? -3.171 -11.989 -15.043 1.00 28.62 241 SER A C 1
ATOM 1429 O O . SER A 1 248 ? -2.252 -11.451 -15.656 1.00 29.35 241 SER A O 1
ATOM 1432 N N . LEU A 1 249 ? -4.051 -11.306 -14.301 1.00 23.64 242 LEU A N 1
ATOM 1433 C CA . LEU A 1 249 ? -4.016 -9.863 -14.186 1.00 22.76 242 LEU A CA 1
ATOM 1434 C C . LEU A 1 249 ? -3.403 -9.390 -12.894 1.00 24.25 242 LEU A C 1
ATOM 1435 O O . LEU A 1 249 ? -3.734 -9.859 -11.808 1.00 22.51 242 LEU A O 1
ATOM 1440 N N . PHE A 1 250 ? -2.568 -8.379 -13.009 1.00 21.25 243 PHE A N 1
ATOM 1441 C CA . PHE A 1 250 ? -2.057 -7.687 -11.860 1.00 21.22 243 PHE A CA 1
ATOM 1442 C C . PHE A 1 250 ? -1.842 -6.208 -12.211 1.00 25.31 243 PHE A C 1
ATOM 1443 O O . PHE A 1 250 ? -1.691 -5.845 -13.382 1.00 25.15 243 PHE A O 1
ATOM 1451 N N . GLY A 1 251 ? -1.832 -5.384 -11.184 1.00 19.45 244 GLY A N 1
ATOM 1452 C CA . GLY A 1 251 ? -1.597 -3.967 -11.313 1.00 18.78 244 GLY A CA 1
ATOM 1453 C C . GLY A 1 251 ? -0.323 -3.560 -10.610 1.00 23.48 244 GLY A C 1
ATOM 1454 O O . GLY A 1 251 ? 0.096 -4.199 -9.648 1.00 23.99 244 GLY A O 1
ATOM 1455 N N . SER A 1 252 ? 0.299 -2.484 -11.088 1.00 19.32 245 SER A N 1
ATOM 1456 C CA . SER A 1 252 ? 1.505 -1.937 -10.493 1.00 17.96 245 SER A CA 1
ATOM 1457 C C . SER A 1 252 ? 1.422 -0.433 -10.514 1.00 23.48 245 SER A C 1
ATOM 1458 O O . SER A 1 252 ? 0.796 0.131 -11.403 1.00 23.03 245 SER A O 1
ATOM 1461 N N . VAL A 1 253 ? 2.075 0.219 -9.546 1.00 21.74 246 VAL A N 1
ATOM 1462 C CA . VAL A 1 253 ? 2.086 1.687 -9.426 1.00 21.30 246 VAL A CA 1
ATOM 1463 C C . VAL A 1 253 ? 3.484 2.136 -9.119 1.00 23.88 246 VAL A C 1
ATOM 1464 O O . VAL A 1 253 ? 4.227 1.419 -8.443 1.00 21.45 246 VAL A O 1
ATOM 1468 N N . ALA A 1 254 ? 3.840 3.337 -9.568 1.00 20.64 247 ALA A N 1
ATOM 1469 C CA . ALA A 1 254 ? 5.223 3.763 -9.456 1.00 20.31 247 ALA A CA 1
ATOM 1470 C C . ALA A 1 254 ? 5.398 5.272 -9.330 1.00 25.62 247 ALA A C 1
ATOM 1471 O O . ALA A 1 254 ? 4.452 6.035 -9.484 1.00 25.22 247 ALA A O 1
ATOM 1473 N N . ASP A 1 255 ? 6.641 5.690 -9.066 1.00 25.12 248 ASP A N 1
ATOM 1474 C CA . ASP A 1 255 ? 7.038 7.091 -8.931 1.00 27.42 248 ASP A CA 1
ATOM 1475 C C . ASP A 1 255 ? 6.959 7.849 -10.251 1.00 33.89 248 ASP A C 1
ATOM 1476 O O . ASP A 1 255 ? 7.064 9.087 -10.240 1.00 34.59 248 ASP A O 1
ATOM 1481 N N . ASP A 1 256 ? 6.741 7.120 -11.375 1.00 29.76 249 ASP A N 1
ATOM 1482 C CA . ASP A 1 256 ? 6.564 7.723 -12.697 1.00 29.70 249 ASP A CA 1
ATOM 1483 C C . ASP A 1 256 ? 5.119 8.239 -12.855 1.00 36.15 249 ASP A C 1
ATOM 1484 O O . ASP A 1 256 ? 4.732 8.635 -13.956 1.00 37.62 249 ASP A O 1
ATOM 1489 N N . GLN A 1 257 ? 4.314 8.175 -11.766 1.00 31.94 250 GLN A N 1
ATOM 1490 C CA . GLN A 1 257 ? 2.930 8.679 -11.675 1.00 32.04 250 GLN A CA 1
ATOM 1491 C C . GLN A 1 257 ? 1.908 7.772 -12.400 1.00 35.39 250 GLN A C 1
ATOM 1492 O O . GLN A 1 257 ? 0.728 8.118 -12.498 1.00 34.27 250 GLN A O 1
ATOM 1498 N N . LYS A 1 258 ? 2.338 6.582 -12.811 1.00 30.28 251 LYS A N 1
ATOM 1499 C CA . LYS A 1 258 ? 1.478 5.698 -13.555 1.00 29.78 251 LYS A CA 1
ATOM 1500 C C . LYS A 1 258 ? 0.958 4.486 -12.803 1.00 31.19 251 LYS A C 1
ATOM 1501 O O . LYS A 1 258 ? 1.598 3.940 -11.920 1.00 30.64 251 LYS A O 1
ATOM 1507 N N . LEU A 1 259 ? -0.211 4.070 -13.215 1.00 26.50 252 LEU A N 1
ATOM 1508 C CA . LEU A 1 259 ? -0.854 2.817 -12.882 1.00 25.01 252 LEU A CA 1
ATOM 1509 C C . LEU A 1 259 ? -0.752 1.949 -14.144 1.00 27.13 252 LEU A C 1
ATOM 1510 O O . LEU A 1 259 ? -1.169 2.386 -15.221 1.00 23.66 252 LEU A O 1
ATOM 1515 N N . MET A 1 260 ? -0.202 0.735 -14.013 1.00 23.12 253 MET A N 1
ATOM 1516 C CA . MET A 1 260 ? -0.105 -0.200 -15.131 1.00 21.54 253 MET A CA 1
ATOM 1517 C C . MET A 1 260 ? -0.887 -1.465 -14.823 1.00 26.65 253 MET A C 1
ATOM 1518 O O . MET A 1 260 ? -0.893 -1.912 -13.682 1.00 28.79 253 MET A O 1
ATOM 1523 N N . ILE A 1 261 ? -1.575 -2.008 -15.825 1.00 22.56 254 ILE A N 1
ATOM 1524 C CA . ILE A 1 261 ? -2.313 -3.262 -15.755 1.00 22.17 254 ILE A CA 1
ATOM 1525 C C . ILE A 1 261 ? -1.597 -4.258 -16.637 1.00 25.62 254 ILE A C 1
ATOM 1526 O O . ILE A 1 261 ? -1.423 -3.992 -17.823 1.00 24.51 254 ILE A O 1
ATOM 1531 N N . TRP A 1 262 ? -1.211 -5.402 -16.072 1.00 23.07 255 TRP A N 1
ATOM 1532 C CA . TRP A 1 262 ? -0.411 -6.417 -16.747 1.00 22.47 255 TRP A CA 1
ATOM 1533 C C . TRP A 1 262 ? -1.127 -7.727 -16.954 1.00 28.83 255 TRP A C 1
ATOM 1534 O O . TRP A 1 262 ? -1.853 -8.177 -16.086 1.00 28.35 255 TRP A O 1
ATOM 1545 N N . ASP A 1 263 ? -0.881 -8.360 -18.079 1.00 28.41 256 ASP A N 1
ATOM 1546 C CA . ASP A 1 263 ? -1.424 -9.672 -18.426 1.00 28.53 256 ASP A CA 1
ATOM 1547 C C . ASP A 1 263 ? -0.253 -10.629 -18.514 1.00 34.01 256 ASP A C 1
ATOM 1548 O O . ASP A 1 263 ? 0.598 -10.484 -19.393 1.00 34.57 256 ASP A O 1
ATOM 1553 N N . THR A 1 264 ? -0.184 -11.593 -17.604 1.00 31.46 257 THR A N 1
ATOM 1554 C CA . THR A 1 264 ? 0.939 -12.550 -17.583 1.00 31.25 257 THR A CA 1
ATOM 1555 C C . THR A 1 264 ? 0.926 -13.493 -18.802 1.00 35.00 257 THR A C 1
ATOM 1556 O O . THR A 1 264 ? 1.922 -14.152 -19.037 1.00 33.78 257 THR A O 1
ATOM 1560 N N . ARG A 1 265 ? -0.182 -13.541 -19.577 1.00 33.54 258 ARG A N 1
ATOM 1561 C CA . ARG A 1 265 ? -0.255 -14.378 -20.776 1.00 33.41 258 ARG A CA 1
ATOM 1562 C C . ARG A 1 265 ? 0.419 -13.693 -21.974 1.00 37.52 258 ARG A C 1
ATOM 1563 O O . ARG A 1 265 ? 0.753 -14.370 -22.946 1.00 37.61 258 ARG A O 1
ATOM 1571 N N . SER A 1 266 ? 0.642 -12.376 -21.899 1.00 32.63 259 SER A N 1
ATOM 1572 C CA . SER A 1 266 ? 1.356 -11.645 -22.930 1.00 32.41 259 SER A CA 1
ATOM 1573 C C . SER A 1 266 ? 2.863 -12.029 -22.972 1.00 40.79 259 SER A C 1
ATOM 1574 O O . SER A 1 266 ? 3.532 -12.170 -21.931 1.00 39.85 259 SER A O 1
ATOM 1577 N N . ASN A 1 267 ? 3.381 -12.169 -24.203 1.00 38.67 260 ASN A N 1
ATOM 1578 C CA . ASN A 1 267 ? 4.781 -12.484 -24.495 1.00 38.88 260 ASN A CA 1
ATOM 1579 C C . ASN A 1 267 ? 5.689 -11.244 -24.296 1.00 42.45 260 ASN A C 1
ATOM 1580 O O . ASN A 1 267 ? 6.909 -11.381 -24.249 1.00 42.30 260 ASN A O 1
ATOM 1582 N N . ASN A 1 268 ? 5.093 -10.042 -24.194 1.00 37.21 261 ASN A N 1
ATOM 1583 C CA . ASN A 1 268 ? 5.874 -8.836 -24.031 1.00 35.57 261 ASN A CA 1
ATOM 1584 C C . ASN A 1 268 ? 5.849 -8.365 -22.582 1.00 34.37 261 ASN A C 1
ATOM 1585 O O . ASN A 1 268 ? 4.877 -7.762 -22.144 1.00 32.26 261 ASN A O 1
ATOM 1590 N N . THR A 1 269 ? 6.948 -8.585 -21.863 1.00 30.89 262 THR A N 1
ATOM 1591 C CA . THR A 1 269 ? 7.114 -8.194 -20.447 1.00 29.21 262 THR A CA 1
ATOM 1592 C C . THR A 1 269 ? 7.657 -6.760 -20.266 1.00 32.85 262 THR A C 1
ATOM 1593 O O . THR A 1 269 ? 7.884 -6.329 -19.141 1.00 33.57 262 THR A O 1
ATOM 1597 N N . SER A 1 270 ? 7.832 -6.022 -21.351 1.00 29.88 263 SER A N 1
ATOM 1598 C CA . SER A 1 270 ? 8.301 -4.641 -21.269 1.00 29.65 263 SER A CA 1
ATOM 1599 C C . SER A 1 270 ? 7.149 -3.659 -21.497 1.00 32.22 263 SER A C 1
ATOM 1600 O O . SER A 1 270 ? 7.323 -2.467 -21.299 1.00 31.92 263 SER A O 1
ATOM 1603 N N . LYS A 1 271 ? 5.988 -4.150 -21.935 1.00 29.85 264 LYS A N 1
ATOM 1604 C CA . LYS A 1 271 ? 4.836 -3.302 -22.245 1.00 29.81 264 LYS A CA 1
ATOM 1605 C C . LYS A 1 271 ? 3.603 -3.812 -21.548 1.00 30.25 264 LYS A C 1
ATOM 1606 O O . LYS A 1 271 ? 3.225 -4.964 -21.783 1.00 31.05 264 LYS A O 1
ATOM 1608 N N . PRO A 1 272 ? 2.933 -3.005 -20.697 1.00 24.68 265 PRO A N 1
ATOM 1609 C CA . PRO A 1 272 ? 1.717 -3.515 -20.035 1.00 23.82 265 PRO A CA 1
ATOM 1610 C C . PRO A 1 272 ? 0.512 -3.537 -20.960 1.00 30.39 265 PRO A C 1
ATOM 1611 O O . PRO A 1 272 ? 0.525 -2.912 -22.033 1.00 31.00 265 PRO A O 1
ATOM 1615 N N . SER A 1 273 ? -0.543 -4.228 -20.531 1.00 27.88 266 SER A N 1
ATOM 1616 C CA . SER A 1 273 ? -1.822 -4.236 -21.226 1.00 29.34 266 SER A CA 1
ATOM 1617 C C . SER A 1 273 ? -2.415 -2.810 -21.229 1.00 34.76 266 SER A C 1
ATOM 1618 O O . SER A 1 273 ? -2.981 -2.402 -22.230 1.00 36.14 266 SER A O 1
ATOM 1621 N N . HIS A 1 274 ? -2.267 -2.057 -20.125 1.00 31.13 267 HIS A N 1
ATOM 1622 C CA . HIS A 1 274 ? -2.710 -0.653 -19.999 1.00 30.59 267 HIS A CA 1
ATOM 1623 C C . HIS A 1 274 ? -1.751 0.135 -19.151 1.00 34.13 267 HIS A C 1
ATOM 1624 O O . HIS A 1 274 ? -1.254 -0.373 -18.156 1.00 32.35 267 HIS A O 1
ATOM 1631 N N . SER A 1 275 ? -1.472 1.363 -19.549 1.00 34.17 268 SER A N 1
ATOM 1632 C CA . SER A 1 275 ? -0.636 2.328 -18.830 1.00 34.22 268 SER A CA 1
ATOM 1633 C C . SER A 1 275 ? -1.431 3.603 -18.680 1.00 41.83 268 SER A C 1
ATOM 1634 O O . SER A 1 275 ? -1.900 4.126 -19.687 1.00 43.98 268 SER A O 1
ATOM 1637 N N . VAL A 1 276 ? -1.612 4.094 -17.451 1.00 39.16 269 VAL A N 1
ATOM 1638 C CA . VAL A 1 276 ? -2.435 5.276 -17.237 1.00 40.22 269 VAL A CA 1
ATOM 1639 C C . VAL A 1 276 ? -1.751 6.268 -16.270 1.00 45.44 269 VAL A C 1
ATOM 1640 O O . VAL A 1 276 ? -1.124 5.886 -15.277 1.00 42.45 269 VAL A O 1
ATOM 1644 N N . ASP A 1 277 ? -1.841 7.567 -16.640 1.00 44.10 270 ASP A N 1
ATOM 1645 C CA . ASP A 1 277 ? -1.361 8.670 -15.796 1.00 45.42 270 ASP A CA 1
ATOM 1646 C C . ASP A 1 277 ? -2.374 8.808 -14.669 1.00 49.37 270 ASP A C 1
ATOM 1647 O O . ASP A 1 277 ? -3.454 9.370 -14.864 1.00 51.11 270 ASP A O 1
ATOM 1652 N N . ALA A 1 278 ? -2.047 8.239 -13.505 1.00 41.78 271 ALA A N 1
ATOM 1653 C CA . ALA A 1 278 ? -2.970 8.118 -12.391 1.00 39.32 271 ALA A CA 1
ATOM 1654 C C . ALA A 1 278 ? -3.010 9.319 -11.474 1.00 41.81 271 ALA A C 1
ATOM 1655 O O . ALA A 1 278 ? -4.082 9.669 -10.981 1.00 41.26 271 ALA A O 1
ATOM 1657 N N . HIS A 1 279 ? -1.854 9.924 -11.211 1.00 38.37 272 HIS A N 1
ATOM 1658 C CA . HIS A 1 279 ? -1.733 11.020 -10.257 1.00 38.09 272 HIS A CA 1
ATOM 1659 C C . HIS A 1 279 ? -0.742 12.075 -10.722 1.00 44.23 272 HIS A C 1
ATOM 1660 O O . HIS A 1 279 ? -0.042 11.878 -11.715 1.00 43.87 272 HIS A O 1
ATOM 1667 N N . THR A 1 280 ? -0.660 13.189 -9.978 1.00 42.84 273 THR A N 1
ATOM 1668 C CA . THR A 1 280 ? 0.229 14.312 -10.290 1.00 42.65 273 THR A CA 1
ATOM 1669 C C . THR A 1 280 ? 1.505 14.219 -9.446 1.00 48.67 273 THR A C 1
ATOM 1670 O O . THR A 1 280 ? 2.305 15.169 -9.396 1.00 50.42 273 THR A O 1
ATOM 1674 N N . ALA A 1 281 ? 1.701 13.064 -8.797 1.00 42.35 274 ALA A N 1
ATOM 1675 C CA . ALA A 1 281 ? 2.878 12.777 -7.984 1.00 40.86 274 ALA A CA 1
ATOM 1676 C C . ALA A 1 281 ? 3.063 11.252 -7.883 1.00 40.03 274 ALA A C 1
ATOM 1677 O O . ALA A 1 281 ? 2.304 10.505 -8.490 1.00 39.66 274 ALA A O 1
ATOM 1678 N N . GLU A 1 282 ? 4.049 10.800 -7.118 1.00 33.17 275 GLU A N 1
ATOM 1679 C CA . GLU A 1 282 ? 4.331 9.385 -6.931 1.00 32.30 275 GLU A CA 1
ATOM 1680 C C . GLU A 1 282 ? 3.084 8.627 -6.494 1.00 36.18 275 GLU A C 1
ATOM 1681 O O . GLU A 1 282 ? 2.333 9.119 -5.639 1.00 35.80 275 GLU A O 1
ATOM 1687 N N . VAL A 1 283 ? 2.863 7.429 -7.087 1.00 29.94 276 VAL A N 1
ATOM 1688 C CA . VAL A 1 283 ? 1.773 6.545 -6.698 1.00 28.65 276 VAL A CA 1
ATOM 1689 C C . VAL A 1 283 ? 2.371 5.453 -5.814 1.00 31.33 276 VAL A C 1
ATOM 1690 O O . VAL A 1 283 ? 3.260 4.726 -6.273 1.00 33.01 276 VAL A O 1
ATOM 1694 N N . ASN A 1 284 ? 1.919 5.355 -4.547 1.00 21.78 277 ASN A N 1
ATOM 1695 C CA . ASN A 1 284 ? 2.540 4.484 -3.571 1.00 21.03 277 ASN A CA 1
ATOM 1696 C C . ASN A 1 284 ? 1.836 3.177 -3.290 1.00 26.38 277 ASN A C 1
ATOM 1697 O O . ASN A 1 284 ? 2.441 2.277 -2.699 1.00 26.36 277 ASN A O 1
ATOM 1702 N N . CYS A 1 285 ? 0.567 3.072 -3.639 1.00 23.78 278 CYS A N 1
ATOM 1703 C CA . CYS A 1 285 ? -0.203 1.900 -3.261 1.00 24.61 278 CYS A CA 1
ATOM 1704 C C . CYS A 1 285 ? -1.387 1.692 -4.202 1.00 27.44 278 CYS A C 1
ATOM 1705 O O . CYS A 1 285 ? -1.868 2.629 -4.844 1.00 25.81 278 CYS A O 1
ATOM 1708 N N . LEU A 1 286 ? -1.894 0.456 -4.216 1.00 23.07 279 LEU A N 1
ATOM 1709 C CA . LEU A 1 286 ? -3.112 0.118 -4.932 1.00 21.56 279 LEU A CA 1
ATOM 1710 C C . LEU A 1 286 ? -3.803 -1.018 -4.242 1.00 25.25 279 LEU A C 1
ATOM 1711 O O . LEU A 1 286 ? -3.153 -1.813 -3.540 1.00 25.21 279 LEU A O 1
ATOM 1716 N N . SER A 1 287 ? -5.120 -1.137 -4.500 1.00 20.47 280 SER A N 1
ATOM 1717 C CA . SER A 1 287 ? -5.947 -2.177 -3.911 1.00 20.43 280 SER A CA 1
ATOM 1718 C C . SER A 1 287 ? -7.115 -2.423 -4.823 1.00 28.54 280 SER A C 1
ATOM 1719 O O . SER A 1 287 ? -7.784 -1.474 -5.249 1.00 31.04 280 SER A O 1
ATOM 1722 N N . PHE A 1 288 ? -7.359 -3.694 -5.133 1.00 24.43 281 PHE A N 1
ATOM 1723 C CA . PHE A 1 288 ? -8.505 -4.133 -5.923 1.00 23.39 281 PHE A CA 1
ATOM 1724 C C . PHE A 1 288 ? -9.680 -4.396 -4.993 1.00 27.23 281 PHE A C 1
ATOM 1725 O O . PHE A 1 288 ? -9.505 -4.974 -3.930 1.00 26.61 281 PHE A O 1
ATOM 1733 N N . ASN A 1 289 ? -10.878 -3.946 -5.386 1.00 25.36 282 ASN A N 1
ATOM 1734 C CA . ASN A 1 289 ? -12.120 -4.157 -4.641 1.00 24.03 282 ASN A CA 1
ATOM 1735 C C . ASN A 1 289 ? -12.459 -5.652 -4.668 1.00 28.42 282 ASN A C 1
ATOM 1736 O O . ASN A 1 289 ? -12.582 -6.223 -5.735 1.00 29.60 282 ASN A O 1
ATOM 1741 N N . PRO A 1 290 ? -12.588 -6.312 -3.516 1.00 27.09 283 PRO A N 1
ATOM 1742 C CA . PRO A 1 290 ? -12.818 -7.763 -3.532 1.00 28.13 283 PRO A CA 1
ATOM 1743 C C . PRO A 1 290 ? -14.234 -8.191 -3.891 1.00 34.41 283 PRO A C 1
ATOM 1744 O O . PRO A 1 290 ? -14.466 -9.385 -4.009 1.00 33.47 283 PRO A O 1
ATOM 1748 N N . TYR A 1 291 ? -15.156 -7.239 -4.103 1.00 34.49 284 TYR A N 1
ATOM 1749 C CA . TYR A 1 291 ? -16.563 -7.499 -4.442 1.00 33.98 284 TYR A CA 1
ATOM 1750 C C . TYR A 1 291 ? -16.919 -6.991 -5.813 1.00 41.37 284 TYR A C 1
ATOM 1751 O O . TYR A 1 291 ? -17.849 -7.490 -6.449 1.00 41.96 284 TYR A O 1
ATOM 1760 N N . SER A 1 292 ? -16.199 -5.988 -6.271 1.00 39.26 285 SER A N 1
ATOM 1761 C CA . SER A 1 292 ? -16.481 -5.389 -7.549 1.00 39.35 285 SER A CA 1
ATOM 1762 C C . SER A 1 292 ? -15.251 -5.568 -8.437 1.00 42.46 285 SER A C 1
ATOM 1763 O O . SER A 1 292 ? -14.317 -4.771 -8.372 1.00 43.59 285 SER A O 1
ATOM 1766 N N . GLU A 1 293 ? -15.234 -6.659 -9.218 1.00 36.42 286 GLU A N 1
ATOM 1767 C CA . GLU A 1 293 ? -14.135 -7.099 -10.075 1.00 35.67 286 GLU A CA 1
ATOM 1768 C C . GLU A 1 293 ? -13.549 -6.049 -11.046 1.00 37.66 286 GLU A C 1
ATOM 1769 O O . GLU A 1 293 ? -12.472 -6.275 -11.580 1.00 37.52 286 GLU A O 1
ATOM 1775 N N . PHE A 1 294 ? -14.234 -4.954 -11.321 1.00 31.00 287 PHE A N 1
ATOM 1776 C CA . PHE A 1 294 ? -13.669 -3.988 -12.249 1.00 29.73 287 PHE A CA 1
ATOM 1777 C C . PHE A 1 294 ? -13.092 -2.783 -11.541 1.00 32.78 287 PHE A C 1
ATOM 1778 O O . PHE A 1 294 ? -12.492 -1.948 -12.201 1.00 32.57 287 PHE A O 1
ATOM 1786 N N . ILE A 1 295 ? -13.239 -2.687 -10.205 1.00 29.05 288 ILE A N 1
ATOM 1787 C CA . ILE A 1 295 ? -12.876 -1.509 -9.442 1.00 27.56 288 ILE A CA 1
ATOM 1788 C C . ILE A 1 295 ? -11.585 -1.654 -8.650 1.00 31.50 288 ILE A C 1
ATOM 1789 O O . ILE A 1 295 ? -11.311 -2.702 -8.093 1.00 30.86 288 ILE A O 1
ATOM 1794 N N . LEU A 1 296 ? -10.808 -0.553 -8.584 1.00 28.10 289 LEU A N 1
ATOM 1795 C CA . LEU A 1 296 ? -9.596 -0.478 -7.784 1.00 26.84 289 LEU A CA 1
ATOM 1796 C C . LEU A 1 296 ? -9.359 0.962 -7.325 1.00 27.60 289 LEU A C 1
ATOM 1797 O O . LEU A 1 296 ? -10.006 1.879 -7.813 1.00 25.98 289 LEU A O 1
ATOM 1802 N N . ALA A 1 297 ? -8.423 1.133 -6.384 1.00 23.64 290 ALA A N 1
ATOM 1803 C CA . ALA A 1 297 ? -8.036 2.419 -5.819 1.00 23.11 290 ALA A CA 1
ATOM 1804 C C . ALA A 1 297 ? -6.542 2.543 -5.775 1.00 29.40 290 ALA A C 1
ATOM 1805 O O . ALA A 1 297 ? -5.845 1.538 -5.653 1.00 30.75 290 ALA A O 1
ATOM 1807 N N . THR A 1 298 ? -6.043 3.773 -5.884 1.00 25.37 291 THR A N 1
ATOM 1808 C CA . THR A 1 298 ? -4.632 4.093 -5.782 1.00 25.02 291 THR A CA 1
ATOM 1809 C C . THR A 1 298 ? -4.477 5.240 -4.794 1.00 29.97 291 THR A C 1
ATOM 1810 O O . THR A 1 298 ? -5.374 6.070 -4.657 1.00 28.68 291 THR A O 1
ATOM 1814 N N . GLY A 1 299 ? -3.344 5.266 -4.109 1.00 27.94 292 GLY A N 1
ATOM 1815 C CA . GLY A 1 299 ? -3.004 6.310 -3.152 1.00 28.19 292 GLY A CA 1
ATOM 1816 C C . GLY A 1 299 ? -1.711 6.964 -3.565 1.00 31.10 292 GLY A C 1
ATOM 1817 O O . GLY A 1 299 ? -0.826 6.301 -4.116 1.00 31.40 292 GLY A O 1
ATOM 1818 N N . SER A 1 300 ? -1.589 8.262 -3.300 1.00 26.79 293 SER A N 1
ATOM 1819 C CA . SER A 1 300 ? -0.473 9.015 -3.840 1.00 26.76 293 SER A CA 1
ATOM 1820 C C . SER A 1 300 ? 0.108 10.089 -2.928 1.00 31.67 293 SER A C 1
ATOM 1821 O O . SER A 1 300 ? -0.502 10.510 -1.934 1.00 31.74 293 SER A O 1
ATOM 1824 N N . ALA A 1 301 ? 1.329 10.530 -3.299 1.00 27.72 294 ALA A N 1
ATOM 1825 C CA . ALA A 1 301 ? 2.016 11.678 -2.697 1.00 27.92 294 ALA A CA 1
ATOM 1826 C C . ALA A 1 301 ? 1.222 12.979 -2.976 1.00 35.91 294 ALA A C 1
ATOM 1827 O O . ALA A 1 301 ? 1.463 13.975 -2.314 1.00 38.32 294 ALA A O 1
ATOM 1829 N N . ASP A 1 302 ? 0.295 12.958 -3.944 1.00 33.38 295 ASP A N 1
ATOM 1830 C CA . ASP A 1 302 ? -0.745 13.953 -4.249 1.00 34.70 295 ASP A CA 1
ATOM 1831 C C . ASP A 1 302 ? -1.634 14.326 -3.087 1.00 40.31 295 ASP A C 1
ATOM 1832 O O . ASP A 1 302 ? -2.416 15.286 -3.204 1.00 40.93 295 ASP A O 1
ATOM 1837 N N . LYS A 1 303 ? -1.723 13.405 -2.100 1.00 36.37 296 LYS A N 1
ATOM 1838 C CA . LYS A 1 303 ? -2.609 13.481 -0.922 1.00 36.82 296 LYS A CA 1
ATOM 1839 C C . LYS A 1 303 ? -4.021 13.007 -1.267 1.00 40.37 296 LYS A C 1
ATOM 1840 O O . LYS A 1 303 ? -4.930 13.148 -0.446 1.00 41.23 296 LYS A O 1
ATOM 1842 N N . THR A 1 304 ? -4.186 12.357 -2.437 1.00 35.51 297 THR A N 1
ATOM 1843 C CA . THR A 1 304 ? -5.481 11.835 -2.862 1.00 35.06 297 THR A CA 1
ATOM 1844 C C . THR A 1 304 ? -5.490 10.333 -3.062 1.00 38.44 297 THR A C 1
ATOM 1845 O O . THR A 1 304 ? -4.442 9.696 -3.268 1.00 40.00 297 THR A O 1
ATOM 1849 N N . VAL A 1 305 ? -6.685 9.777 -2.988 1.00 31.65 298 VAL A N 1
ATOM 1850 C CA . VAL A 1 305 ? -6.991 8.410 -3.364 1.00 31.57 298 VAL A CA 1
ATOM 1851 C C . VAL A 1 305 ? -7.810 8.522 -4.639 1.00 32.69 298 VAL A C 1
ATOM 1852 O O . VAL A 1 305 ? -8.813 9.239 -4.666 1.00 29.17 298 VAL A O 1
ATOM 1856 N N . ALA A 1 306 ? -7.399 7.811 -5.680 1.00 30.90 299 ALA A N 1
ATOM 1857 C CA . ALA A 1 306 ? -8.130 7.777 -6.946 1.00 30.47 299 ALA A CA 1
ATOM 1858 C C . ALA A 1 306 ? -8.892 6.463 -7.057 1.00 33.26 299 ALA A C 1
ATOM 1859 O O . ALA A 1 306 ? -8.415 5.421 -6.601 1.00 32.19 299 ALA A O 1
ATOM 1861 N N . LEU A 1 307 ? -10.081 6.523 -7.652 1.00 30.83 300 LEU A N 1
ATOM 1862 C CA . LEU A 1 307 ? -10.930 5.356 -7.903 1.00 32.40 300 LEU A CA 1
ATOM 1863 C C . LEU A 1 307 ? -10.937 5.066 -9.419 1.00 33.29 300 LEU A C 1
ATOM 1864 O O . LEU A 1 307 ? -11.057 5.991 -10.230 1.00 31.75 300 LEU A O 1
ATOM 1869 N N . TRP A 1 308 ? -10.784 3.793 -9.789 1.00 28.59 301 TRP A N 1
ATOM 1870 C CA . TRP A 1 308 ? -10.633 3.370 -11.171 1.00 28.26 301 TRP A CA 1
ATOM 1871 C C . TRP A 1 308 ? -11.551 2.218 -11.569 1.00 32.88 301 TRP A C 1
ATOM 1872 O O . TRP A 1 308 ? -11.880 1.373 -10.749 1.00 31.69 301 TRP A O 1
ATOM 1883 N N . ASP A 1 309 ? -11.934 2.177 -12.853 1.00 30.68 302 ASP A N 1
ATOM 1884 C CA . ASP A 1 309 ? -12.685 1.093 -13.469 1.00 29.52 302 ASP A CA 1
ATOM 1885 C C . ASP A 1 309 ? -11.809 0.496 -14.564 1.00 32.58 302 ASP A C 1
ATOM 1886 O O . ASP A 1 309 ? -11.412 1.213 -15.479 1.00 32.72 302 ASP A O 1
ATOM 1891 N N . LEU A 1 310 ? -11.510 -0.800 -14.486 1.00 28.03 303 LEU A N 1
ATOM 1892 C CA . LEU A 1 310 ? -10.680 -1.496 -15.479 1.00 29.22 303 LEU A CA 1
ATOM 1893 C C . LEU A 1 310 ? -11.240 -1.447 -16.924 1.00 36.39 303 LEU A C 1
ATOM 1894 O O . LEU A 1 310 ? -10.487 -1.676 -17.881 1.00 35.12 303 LEU A O 1
ATOM 1899 N N . ARG A 1 311 ? -12.558 -1.179 -17.070 1.00 33.88 304 ARG A N 1
ATOM 1900 C CA . ARG A 1 311 ? -13.207 -1.072 -18.380 1.00 33.27 304 ARG A CA 1
ATOM 1901 C C . ARG A 1 311 ? -12.980 0.309 -19.011 1.00 38.80 304 ARG A C 1
ATOM 1902 O O . ARG A 1 311 ? -13.316 0.488 -20.173 1.00 39.30 304 ARG A O 1
ATOM 1910 N N . ASN A 1 312 ? -12.416 1.280 -18.264 1.00 35.00 305 ASN A N 1
ATOM 1911 C CA . ASN A 1 312 ? -12.212 2.634 -18.775 1.00 34.34 305 ASN A CA 1
ATOM 1912 C C . ASN A 1 312 ? -11.201 3.354 -17.893 1.00 37.21 305 ASN A C 1
ATOM 1913 O O . ASN A 1 312 ? -11.553 4.270 -17.153 1.00 37.36 305 ASN A O 1
ATOM 1918 N N . LEU A 1 313 ? -9.944 2.927 -17.955 1.00 32.69 306 LEU A N 1
ATOM 1919 C CA . LEU A 1 313 ? -8.894 3.481 -17.116 1.00 31.94 306 LEU A CA 1
ATOM 1920 C C . LEU A 1 313 ? -8.443 4.880 -17.486 1.00 36.99 306 LEU A C 1
ATOM 1921 O O . LEU A 1 313 ? -7.747 5.504 -16.700 1.00 36.36 306 LEU A O 1
ATOM 1926 N N . LYS A 1 314 ? -8.823 5.395 -18.648 1.00 35.80 307 LYS A N 1
ATOM 1927 C CA . LYS A 1 314 ? -8.366 6.725 -19.011 1.00 35.22 307 LYS A CA 1
ATOM 1928 C C . LYS A 1 314 ? -9.158 7.805 -18.282 1.00 40.34 307 LYS A C 1
ATOM 1929 O O . LYS A 1 314 ? -8.764 8.969 -18.352 1.00 41.77 307 LYS A O 1
ATOM 1931 N N . LEU A 1 315 ? -10.230 7.435 -17.527 1.00 35.71 308 LEU A N 1
ATOM 1932 C CA . LEU A 1 315 ? -10.984 8.436 -16.763 1.00 36.03 308 LEU A CA 1
ATOM 1933 C C . LEU A 1 315 ? -11.133 8.032 -15.330 1.00 39.91 308 LEU A C 1
ATOM 1934 O O . LEU A 1 315 ? -11.809 7.050 -15.036 1.00 41.72 308 LEU A O 1
ATOM 1936 N N . LYS A 1 316 ? -10.517 8.802 -14.433 1.00 35.85 309 LYS A N 1
ATOM 1937 C CA . LYS A 1 316 ? -10.618 8.625 -12.987 1.00 36.21 309 LYS A CA 1
ATOM 1938 C C . LYS A 1 316 ? -12.096 8.722 -12.587 1.00 39.64 309 LYS A C 1
ATOM 1939 O O . LYS A 1 316 ? -12.755 9.688 -12.976 1.00 37.09 309 LYS A O 1
ATOM 1945 N N . LEU A 1 317 ? -12.619 7.722 -11.847 1.00 37.25 310 LEU A N 1
ATOM 1946 C CA . LEU A 1 317 ? -14.030 7.737 -11.441 1.00 37.69 310 LEU A CA 1
ATOM 1947 C C . LEU A 1 317 ? -14.316 8.759 -10.353 1.00 41.78 310 LEU A C 1
ATOM 1948 O O . LEU A 1 317 ? -15.397 9.327 -10.311 1.00 42.70 310 LEU A O 1
ATOM 1953 N N . HIS A 1 318 ? -13.367 8.942 -9.436 1.00 37.93 311 HIS A N 1
ATOM 1954 C CA . HIS A 1 318 ? -13.487 9.809 -8.286 1.00 36.52 311 HIS A CA 1
ATOM 1955 C C . HIS A 1 318 ? -12.122 10.061 -7.675 1.00 39.00 311 HIS A C 1
ATOM 1956 O O . HIS A 1 318 ? -11.213 9.245 -7.814 1.00 37.75 311 HIS A O 1
ATOM 1963 N N . SER A 1 319 ? -12.002 11.166 -6.951 1.00 36.07 312 SER A N 1
ATOM 1964 C CA . SER A 1 319 ? -10.818 11.514 -6.197 1.00 36.05 312 SER A CA 1
ATOM 1965 C C . SER A 1 319 ? -11.229 11.844 -4.755 1.00 41.12 312 SER A C 1
ATOM 1966 O O . SER A 1 319 ? -12.047 12.739 -4.556 1.00 41.35 312 SER A O 1
ATOM 1969 N N . PHE A 1 320 ? -10.720 11.065 -3.768 1.00 38.34 313 PHE A N 1
ATOM 1970 C CA . PHE A 1 320 ? -10.983 11.223 -2.323 1.00 37.77 313 PHE A CA 1
ATOM 1971 C C . PHE A 1 320 ? -9.971 12.164 -1.742 1.00 43.46 313 PHE A C 1
ATOM 1972 O O . PHE A 1 320 ? -8.769 11.881 -1.770 1.00 42.74 313 PHE A O 1
ATOM 1980 N N . GLU A 1 321 ? -10.437 13.282 -1.206 1.00 41.85 314 GLU A N 1
ATOM 1981 C CA . GLU A 1 321 ? -9.539 14.294 -0.681 1.00 43.04 314 GLU A CA 1
ATOM 1982 C C . GLU A 1 321 ? -9.887 14.658 0.755 1.00 51.68 314 GLU A C 1
ATOM 1983 O O . GLU A 1 321 ? -11.049 14.956 1.070 1.00 52.59 314 GLU A O 1
ATOM 1985 N N . SER A 1 322 ? -8.865 14.588 1.629 1.00 50.13 315 SER A N 1
ATOM 1986 C CA . SER A 1 322 ? -8.891 14.938 3.063 1.00 50.24 315 SER A CA 1
ATOM 1987 C C . SER A 1 322 ? -7.507 14.847 3.676 1.00 50.35 315 SER A C 1
ATOM 1988 O O . SER A 1 322 ? -7.211 15.615 4.590 1.00 50.13 315 SER A O 1
ATOM 1991 N N . HIS A 1 323 ? -6.679 13.892 3.208 1.00 43.65 316 HIS A N 1
ATOM 1992 C CA . HIS A 1 323 ? -5.330 13.727 3.741 1.00 42.61 316 HIS A CA 1
ATOM 1993 C C . HIS A 1 323 ? -4.526 15.019 3.554 1.00 48.73 316 HIS A C 1
ATOM 1994 O O . HIS A 1 323 ? -4.665 15.707 2.535 1.00 48.29 316 HIS A O 1
ATOM 2001 N N . LYS A 1 324 ? -3.720 15.353 4.567 1.00 47.11 317 LYS A N 1
ATOM 2002 C CA . LYS A 1 324 ? -2.892 16.564 4.605 1.00 47.65 317 LYS A CA 1
ATOM 2003 C C . LYS A 1 324 ? -1.454 16.291 4.176 1.00 52.26 317 LYS A C 1
ATOM 2004 O O . LYS A 1 324 ? -0.651 17.228 4.115 1.00 53.03 317 LYS A O 1
ATOM 2005 N N . ASP A 1 325 ? -1.130 15.013 3.877 1.00 46.83 318 ASP A N 1
ATOM 2006 C CA . ASP A 1 325 ? 0.194 14.630 3.447 1.00 46.68 318 ASP A CA 1
ATOM 2007 C C . ASP A 1 325 ? 0.136 13.321 2.647 1.00 50.59 318 ASP A C 1
ATOM 2008 O O . ASP A 1 325 ? -0.944 12.772 2.421 1.00 50.94 318 ASP A O 1
ATOM 2013 N N . GLU A 1 326 ? 1.304 12.853 2.188 1.00 45.51 319 GLU A N 1
ATOM 2014 C CA . GLU A 1 326 ? 1.487 11.671 1.354 1.00 43.72 319 GLU A CA 1
ATOM 2015 C C . GLU A 1 326 ? 0.773 10.437 1.926 1.00 43.71 319 GLU A C 1
ATOM 2016 O O . GLU A 1 326 ? 0.877 10.141 3.120 1.00 43.13 319 GLU A O 1
ATOM 2022 N N . ILE A 1 327 ? 0.046 9.731 1.049 1.00 37.90 320 ILE A N 1
ATOM 2023 C CA . ILE A 1 327 ? -0.664 8.483 1.356 1.00 34.77 320 ILE A CA 1
ATOM 2024 C C . ILE A 1 327 ? 0.221 7.295 0.991 1.00 34.74 320 ILE A C 1
ATOM 2025 O O . ILE A 1 327 ? 0.696 7.217 -0.134 1.00 33.64 320 ILE A O 1
ATOM 2030 N N . PHE A 1 328 ? 0.421 6.366 1.932 1.00 30.73 321 PHE A N 1
ATOM 2031 C CA . PHE A 1 328 ? 1.252 5.204 1.682 1.00 31.06 321 PHE A CA 1
ATOM 2032 C C . PHE A 1 328 ? 0.499 3.872 1.584 1.00 33.03 321 PHE A C 1
ATOM 2033 O O . PHE A 1 328 ? 1.024 2.933 1.002 1.00 32.09 321 PHE A O 1
ATOM 2041 N N . GLN A 1 329 ? -0.701 3.770 2.161 1.00 29.68 322 GLN A N 1
ATOM 2042 C CA . GLN A 1 329 ? -1.462 2.526 2.116 1.00 28.42 322 GLN A CA 1
ATOM 2043 C C . GLN A 1 329 ? -2.938 2.796 1.858 1.00 28.54 322 GLN A C 1
ATOM 2044 O O . GLN A 1 329 ? -3.488 3.747 2.373 1.00 26.03 322 GLN A O 1
ATOM 2050 N N . VAL A 1 330 ? -3.541 1.981 1.004 1.00 25.64 323 VAL A N 1
ATOM 2051 C CA . VAL A 1 330 ? -4.966 2.022 0.680 1.00 25.16 323 VAL A CA 1
ATOM 2052 C C . VAL A 1 330 ? -5.450 0.569 0.648 1.00 29.13 323 VAL A C 1
ATOM 2053 O O . VAL A 1 330 ? -4.807 -0.253 0.008 1.00 27.97 323 VAL A O 1
ATOM 2057 N N . GLN A 1 331 ? -6.527 0.252 1.375 1.00 28.51 324 GLN A N 1
ATOM 2058 C CA . GLN A 1 331 ? -7.074 -1.113 1.416 1.00 29.84 324 GLN A CA 1
ATOM 2059 C C . GLN A 1 331 ? -8.580 -1.114 1.506 1.00 31.13 324 GLN A C 1
ATOM 2060 O O . GLN A 1 331 ? -9.151 -0.447 2.354 1.00 31.78 324 GLN A O 1
ATOM 2066 N N . TRP A 1 332 ? -9.216 -1.915 0.685 1.00 26.73 325 TRP A N 1
ATOM 2067 C CA . TRP A 1 332 ? -10.664 -2.079 0.726 1.00 25.71 325 TRP A CA 1
ATOM 2068 C C . TRP A 1 332 ? -11.059 -2.905 1.909 1.00 28.46 325 TRP A C 1
ATOM 2069 O O . TRP A 1 332 ? -10.293 -3.758 2.336 1.00 29.35 325 TRP A O 1
ATOM 2080 N N . SER A 1 333 ? -12.259 -2.688 2.421 1.00 24.99 326 SER A N 1
ATOM 2081 C CA . SER A 1 333 ? -12.782 -3.527 3.482 1.00 25.88 326 SER A CA 1
ATOM 2082 C C . SER A 1 333 ? -12.978 -4.957 2.973 1.00 33.23 326 SER A C 1
ATOM 2083 O O . SER A 1 333 ? -13.527 -5.163 1.877 1.00 33.23 326 SER A O 1
ATOM 2086 N N . PRO A 1 334 ? -12.586 -5.962 3.764 1.00 30.94 327 PRO A N 1
ATOM 2087 C CA . PRO A 1 334 ? -12.842 -7.352 3.347 1.00 29.74 327 PRO A CA 1
ATOM 2088 C C . PRO A 1 334 ? -14.333 -7.734 3.466 1.00 33.67 327 PRO A C 1
ATOM 2089 O O . PRO A 1 334 ? -14.744 -8.735 2.888 1.00 34.04 327 PRO A O 1
ATOM 2093 N N . HIS A 1 335 ? -15.145 -6.930 4.187 1.00 29.80 328 HIS A N 1
ATOM 2094 C CA . HIS A 1 335 ? -16.556 -7.241 4.453 1.00 30.24 328 HIS A CA 1
ATOM 2095 C C . HIS A 1 335 ? -17.583 -6.345 3.745 1.00 34.40 328 HIS A C 1
ATOM 2096 O O . HIS A 1 335 ? -18.735 -6.751 3.618 1.00 35.14 328 HIS A O 1
ATOM 2103 N N . ASN A 1 336 ? -17.202 -5.126 3.355 1.00 29.51 329 ASN A N 1
ATOM 2104 C CA . ASN A 1 336 ? -18.157 -4.188 2.759 1.00 29.93 329 ASN A CA 1
ATOM 2105 C C . ASN A 1 336 ? -17.593 -3.531 1.490 1.00 34.59 329 ASN A C 1
ATOM 2106 O O . ASN A 1 336 ? -16.581 -2.827 1.528 1.00 33.02 329 ASN A O 1
ATOM 2111 N N . GLU A 1 337 ? -18.263 -3.788 0.366 1.00 32.59 330 GLU A N 1
ATOM 2112 C CA . GLU A 1 337 ? -17.923 -3.359 -0.995 1.00 32.56 330 GLU A CA 1
ATOM 2113 C C . GLU A 1 337 ? -17.686 -1.838 -1.171 1.00 33.99 330 GLU A C 1
ATOM 2114 O O . GLU A 1 337 ? -16.847 -1.458 -1.994 1.00 31.24 330 GLU A O 1
ATOM 2120 N N . THR A 1 338 ? -18.392 -0.990 -0.414 1.00 30.67 331 THR A N 1
ATOM 2121 C CA . THR A 1 338 ? -18.269 0.462 -0.584 1.00 31.33 331 THR A CA 1
ATOM 2122 C C . THR A 1 338 ? -17.302 1.107 0.408 1.00 35.64 331 THR A C 1
ATOM 2123 O O . THR A 1 338 ? -17.145 2.325 0.388 1.00 36.35 331 THR A O 1
ATOM 2127 N N . ILE A 1 339 ? -16.642 0.306 1.249 1.00 31.78 332 ILE A N 1
ATOM 2128 C CA . ILE A 1 339 ? -15.753 0.807 2.290 1.00 31.06 332 ILE A CA 1
ATOM 2129 C C . ILE A 1 339 ? -14.272 0.595 1.941 1.00 33.78 332 ILE A C 1
ATOM 2130 O O . ILE A 1 339 ? -13.847 -0.521 1.615 1.00 31.57 332 ILE A O 1
ATOM 2135 N N . LEU A 1 340 ? -13.499 1.673 2.091 1.00 29.94 333 LEU A N 1
ATOM 2136 C CA . LEU A 1 340 ? -12.086 1.731 1.793 1.00 30.16 333 LEU A CA 1
ATOM 2137 C C . LEU A 1 340 ? -11.378 2.517 2.906 1.00 32.18 333 LEU A C 1
ATOM 2138 O O . LEU A 1 340 ? -11.957 3.432 3.484 1.00 29.31 333 LEU A O 1
ATOM 2143 N N . ALA A 1 341 ? -10.121 2.179 3.194 1.00 28.54 334 ALA A N 1
ATOM 2144 C CA . ALA A 1 341 ? -9.348 2.960 4.147 1.00 27.61 334 ALA A CA 1
ATOM 2145 C C . ALA A 1 341 ? -8.022 3.389 3.543 1.00 30.33 334 ALA A C 1
ATOM 2146 O O . ALA A 1 341 ? -7.503 2.727 2.654 1.00 31.55 334 ALA A O 1
ATOM 2148 N N . SER A 1 342 ? -7.492 4.516 4.011 1.00 25.36 335 SER A N 1
ATOM 2149 C CA . SER A 1 342 ? -6.216 5.049 3.561 1.00 25.54 335 SER A CA 1
ATOM 2150 C C . SER A 1 342 ? -5.426 5.624 4.752 1.00 33.26 335 SER A C 1
ATOM 2151 O O . SER A 1 342 ? -6.027 6.055 5.750 1.00 33.95 335 SER A O 1
ATOM 2154 N N . SER A 1 343 ? -4.090 5.601 4.653 1.00 29.55 336 SER A N 1
ATOM 2155 C CA . SER A 1 343 ? -3.192 6.105 5.699 1.00 30.44 336 SER A CA 1
ATOM 2156 C C . SER A 1 343 ? -1.905 6.676 5.126 1.00 38.68 336 SER A C 1
ATOM 2157 O O . SER A 1 343 ? -1.536 6.387 3.985 1.00 38.23 336 SER A O 1
ATOM 2160 N N . GLY A 1 344 ? -1.191 7.425 5.954 1.00 38.10 337 GLY A N 1
ATOM 2161 C CA . GLY A 1 344 ? 0.097 7.962 5.561 1.00 37.33 337 GLY A CA 1
ATOM 2162 C C . GLY A 1 344 ? 0.809 8.827 6.573 1.00 41.65 337 GLY A C 1
ATOM 2163 O O . GLY A 1 344 ? 0.659 8.684 7.803 1.00 42.68 337 GLY A O 1
ATOM 2164 N N . THR A 1 345 ? 1.566 9.765 6.021 1.00 36.84 338 THR A N 1
ATOM 2165 C CA . THR A 1 345 ? 2.438 10.689 6.737 1.00 36.09 338 THR A CA 1
ATOM 2166 C C . THR A 1 345 ? 1.682 11.715 7.631 1.00 38.64 338 THR A C 1
ATOM 2167 O O . THR A 1 345 ? 2.264 12.221 8.599 1.00 37.88 338 THR A O 1
ATOM 2171 N N . ASP A 1 346 ? 0.423 12.018 7.325 1.00 34.26 339 ASP A N 1
ATOM 2172 C CA . ASP A 1 346 ? -0.331 12.961 8.150 1.00 35.47 339 ASP A CA 1
ATOM 2173 C C . ASP A 1 346 ? -0.784 12.318 9.505 1.00 39.90 339 ASP A C 1
ATOM 2174 O O . ASP A 1 346 ? -1.512 12.952 10.272 1.00 40.45 339 ASP A O 1
ATOM 2179 N N . ARG A 1 347 ? -0.353 11.059 9.779 1.00 34.73 340 ARG A N 1
ATOM 2180 C CA . ARG A 1 347 ? -0.610 10.317 11.028 1.00 33.72 340 ARG A CA 1
ATOM 2181 C C . ARG A 1 347 ? -2.084 9.918 11.197 1.00 39.17 340 ARG A C 1
ATOM 2182 O O . ARG A 1 347 ? -2.506 9.520 12.297 1.00 39.05 340 ARG A O 1
ATOM 2190 N N . ARG A 1 348 ? -2.872 10.052 10.122 1.00 35.56 341 ARG A N 1
ATOM 2191 C CA . ARG A 1 348 ? -4.289 9.734 10.131 1.00 34.92 341 ARG A CA 1
ATOM 2192 C C . ARG A 1 348 ? -4.587 8.527 9.282 1.00 37.71 341 ARG A C 1
ATOM 2193 O O . ARG A 1 348 ? -3.917 8.276 8.278 1.00 39.78 341 ARG A O 1
ATOM 2195 N N . LEU A 1 349 ? -5.598 7.782 9.695 1.00 32.35 342 LEU A N 1
ATOM 2196 C CA . LEU A 1 349 ? -6.172 6.689 8.932 1.00 31.80 342 LEU A CA 1
ATOM 2197 C C . LEU A 1 349 ? -7.615 7.085 8.638 1.00 35.20 342 LEU A C 1
ATOM 2198 O O . LEU A 1 349 ? -8.419 7.190 9.572 1.00 34.86 342 LEU A O 1
ATOM 2203 N N . ASN A 1 350 ? -7.920 7.354 7.366 1.00 29.54 343 ASN A N 1
ATOM 2204 C CA . ASN A 1 350 ? -9.271 7.728 6.949 1.00 29.60 343 ASN A CA 1
ATOM 2205 C C . ASN A 1 350 ? -10.056 6.532 6.443 1.00 31.72 343 ASN A C 1
ATOM 2206 O O . ASN A 1 350 ? -9.522 5.707 5.718 1.00 31.07 343 ASN A O 1
ATOM 2211 N N . VAL A 1 351 ? -11.324 6.448 6.823 1.00 28.07 344 VAL A N 1
ATOM 2212 C CA . VAL A 1 351 ? -12.244 5.422 6.347 1.00 27.32 344 VAL A CA 1
ATOM 2213 C C . VAL A 1 351 ? -13.276 6.113 5.456 1.00 34.06 344 VAL A C 1
ATOM 2214 O O . VAL A 1 351 ? -13.934 7.072 5.870 1.00 34.65 344 VAL A O 1
ATOM 2218 N N . TRP A 1 352 ? -13.408 5.616 4.228 1.00 31.50 345 TRP A N 1
ATOM 2219 C CA . TRP A 1 352 ? -14.258 6.187 3.209 1.00 30.77 345 TRP A CA 1
ATOM 2220 C C . TRP A 1 352 ? -15.421 5.284 2.896 1.00 36.45 345 TRP A C 1
ATOM 2221 O O . TRP A 1 352 ? -15.270 4.063 2.886 1.00 35.05 345 TRP A O 1
ATOM 2232 N N . ASP A 1 353 ? -16.568 5.887 2.586 1.00 35.75 346 ASP A N 1
ATOM 2233 C CA . ASP A 1 353 ? -17.764 5.168 2.157 1.00 37.06 346 ASP A CA 1
ATOM 2234 C C . ASP A 1 353 ? -18.217 5.708 0.792 1.00 45.74 346 ASP A C 1
ATOM 2235 O O . ASP A 1 353 ? -18.734 6.828 0.715 1.00 46.13 346 ASP A O 1
ATOM 2240 N N . LEU A 1 354 ? -18.024 4.908 -0.277 1.00 44.58 347 LEU A N 1
ATOM 2241 C CA . LEU A 1 354 ? -18.369 5.272 -1.661 1.00 45.58 347 LEU A CA 1
ATOM 2242 C C . LEU A 1 354 ? -19.843 5.613 -1.854 1.00 47.60 347 LEU A C 1
ATOM 2243 O O . LEU A 1 354 ? -20.168 6.406 -2.731 1.00 46.70 347 LEU A O 1
ATOM 2248 N N . SER A 1 355 ? -20.734 4.952 -1.107 1.00 43.75 348 SER A N 1
ATOM 2249 C CA . SER A 1 355 ? -22.174 5.128 -1.241 1.00 43.89 348 SER A CA 1
ATOM 2250 C C . SER A 1 355 ? -22.623 6.551 -0.855 1.00 48.73 348 SER A C 1
ATOM 2251 O O . SER A 1 355 ? -23.699 6.963 -1.259 1.00 48.48 348 SER A O 1
ATOM 2254 N N . LYS A 1 356 ? -21.794 7.293 -0.110 1.00 46.61 349 LYS A N 1
ATOM 2255 C CA . LYS A 1 356 ? -22.118 8.642 0.340 1.00 47.53 349 LYS A CA 1
ATOM 2256 C C . LYS A 1 356 ? -21.545 9.726 -0.583 1.00 53.77 349 LYS A C 1
ATOM 2257 O O . LYS A 1 356 ? -21.666 10.911 -0.259 1.00 51.42 349 LYS A O 1
ATOM 2259 N N . ILE A 1 357 ? -20.946 9.336 -1.730 1.00 53.74 350 ILE A N 1
ATOM 2260 C CA . ILE A 1 357 ? -20.429 10.315 -2.688 1.00 55.48 350 ILE A CA 1
ATOM 2261 C C . ILE A 1 357 ? -21.604 11.152 -3.204 1.00 65.20 350 ILE A C 1
ATOM 2262 O O . ILE A 1 357 ? -22.655 10.600 -3.549 1.00 65.53 350 ILE A O 1
ATOM 2267 N N . GLY A 1 358 ? -21.420 12.468 -3.217 1.00 64.51 351 GLY A N 1
ATOM 2268 C CA . GLY A 1 358 ? -22.422 13.399 -3.719 1.00 65.21 351 GLY A CA 1
ATOM 2269 C C . GLY A 1 358 ? -23.526 13.796 -2.757 1.00 71.12 351 GLY A C 1
ATOM 2270 O O . GLY A 1 358 ? -24.257 14.744 -3.055 1.00 72.51 351 GLY A O 1
ATOM 2271 N N . GLU A 1 359 ? -23.663 13.110 -1.600 1.00 66.63 352 GLU A N 1
ATOM 2272 C CA . GLU A 1 359 ? -24.693 13.412 -0.592 1.00 72.15 352 GLU A CA 1
ATOM 2273 C C . GLU A 1 359 ? -24.581 14.844 -0.041 1.00 107.84 352 GLU A C 1
ATOM 2274 O O . GLU A 1 359 ? -25.558 15.589 0.000 1.00 78.11 352 GLU A O 1
ATOM 2280 N N . PRO A 1 370 ? -15.593 15.741 3.350 1.00 56.73 363 PRO A N 1
ATOM 2281 C CA . PRO A 1 370 ? -16.623 15.376 2.375 1.00 55.82 363 PRO A CA 1
ATOM 2282 C C . PRO A 1 370 ? -17.590 14.332 2.933 1.00 57.22 363 PRO A C 1
ATOM 2283 O O . PRO A 1 370 ? -17.286 13.695 3.946 1.00 57.78 363 PRO A O 1
ATOM 2287 N N . PRO A 1 371 ? -18.772 14.154 2.304 1.00 50.82 364 PRO A N 1
ATOM 2288 C CA . PRO A 1 371 ? -19.752 13.187 2.838 1.00 49.02 364 PRO A CA 1
ATOM 2289 C C . PRO A 1 371 ? -19.250 11.739 2.784 1.00 49.30 364 PRO A C 1
ATOM 2290 O O . PRO A 1 371 ? -19.623 10.936 3.632 1.00 49.21 364 PRO A O 1
ATOM 2294 N N . GLU A 1 372 ? -18.399 11.413 1.801 1.00 43.82 365 GLU A N 1
ATOM 2295 C CA . GLU A 1 372 ? -17.844 10.062 1.660 1.00 42.58 365 GLU A CA 1
ATOM 2296 C C . GLU A 1 372 ? -16.762 9.757 2.726 1.00 43.75 365 GLU A C 1
ATOM 2297 O O . GLU A 1 372 ? -16.302 8.620 2.798 1.00 42.70 365 GLU A O 1
ATOM 2303 N N . LEU A 1 373 ? -16.365 10.744 3.550 1.00 38.55 366 LEU A N 1
ATOM 2304 C CA . LEU A 1 373 ? -15.435 10.485 4.644 1.00 37.30 366 LEU A CA 1
ATOM 2305 C C . LEU A 1 373 ? -16.243 10.013 5.868 1.00 42.85 366 LEU A C 1
ATOM 2306 O O . LEU A 1 373 ? -16.887 10.810 6.542 1.00 42.96 366 LEU A O 1
ATOM 2311 N N . LEU A 1 374 ? -16.216 8.704 6.130 1.00 39.82 367 LEU A N 1
ATOM 2312 C CA . LEU A 1 374 ? -16.951 8.086 7.225 1.00 38.98 367 LEU A CA 1
ATOM 2313 C C . LEU A 1 374 ? -16.300 8.308 8.621 1.00 43.10 367 LEU A C 1
ATOM 2314 O O . LEU A 1 374 ? -17.013 8.578 9.582 1.00 43.38 367 LEU A O 1
ATOM 2319 N N . PHE A 1 375 ? -14.968 8.148 8.732 1.00 38.69 368 PHE A N 1
ATOM 2320 C CA . PHE A 1 375 ? -14.254 8.190 10.008 1.00 37.27 368 PHE A CA 1
ATOM 2321 C C . PHE A 1 375 ? -12.828 8.592 9.833 1.00 35.38 368 PHE A C 1
ATOM 2322 O O . PHE A 1 375 ? -12.201 8.258 8.847 1.00 34.12 368 PHE A O 1
ATOM 2330 N N . ILE A 1 376 ? -12.320 9.331 10.785 1.00 31.84 369 ILE A N 1
ATOM 2331 C CA . ILE A 1 376 ? -10.931 9.718 10.875 1.00 32.07 369 ILE A CA 1
ATOM 2332 C C . ILE A 1 376 ? -10.387 9.109 12.168 1.00 38.63 369 ILE A C 1
ATOM 2333 O O . ILE A 1 376 ? -10.842 9.480 13.266 1.00 38.03 369 ILE A O 1
ATOM 2338 N N . HIS A 1 377 ? -9.440 8.161 12.041 1.00 35.71 370 HIS A N 1
ATOM 2339 C CA . HIS A 1 377 ? -8.783 7.586 13.205 1.00 35.43 370 HIS A CA 1
ATOM 2340 C C . HIS A 1 377 ? -7.611 8.478 13.567 1.00 36.29 370 HIS A C 1
ATOM 2341 O O . HIS A 1 377 ? -6.686 8.611 12.773 1.00 35.70 370 HIS A O 1
ATOM 2348 N N . GLY A 1 378 ? -7.680 9.097 14.753 1.00 32.39 371 GLY A N 1
ATOM 2349 C CA . GLY A 1 378 ? -6.662 10.010 15.266 1.00 30.97 371 GLY A CA 1
ATOM 2350 C C . GLY A 1 378 ? -5.855 9.473 16.429 1.00 35.18 371 GLY A C 1
ATOM 2351 O O . GLY A 1 378 ? -5.225 10.244 17.162 1.00 35.85 371 GLY A O 1
ATOM 2352 N N . GLY A 1 379 ? -5.832 8.154 16.580 1.00 31.31 372 GLY A N 1
ATOM 2353 C CA . GLY A 1 379 ? -5.096 7.508 17.659 1.00 29.75 372 GLY A CA 1
ATOM 2354 C C . GLY A 1 379 ? -3.594 7.545 17.542 1.00 32.82 372 GLY A C 1
ATOM 2355 O O . GLY A 1 379 ? -2.912 7.375 18.550 1.00 34.13 372 GLY A O 1
ATOM 2356 N N . HIS A 1 380 ? -3.055 7.740 16.332 1.00 28.33 373 HIS A N 1
ATOM 2357 C CA . HIS A 1 380 ? -1.602 7.752 16.139 1.00 27.96 373 HIS A CA 1
ATOM 2358 C C . HIS A 1 380 ? -1.046 9.158 16.204 1.00 32.10 373 HIS A C 1
ATOM 2359 O O . HIS A 1 380 ? -1.669 10.104 15.737 1.00 32.07 373 HIS A O 1
ATOM 2366 N N . THR A 1 381 ? 0.139 9.287 16.795 1.00 30.55 374 THR A N 1
ATOM 2367 C CA . THR A 1 381 ? 0.825 10.569 16.943 1.00 31.03 374 THR A CA 1
ATOM 2368 C C . THR A 1 381 ? 2.149 10.556 16.154 1.00 37.21 374 THR A C 1
ATOM 2369 O O . THR A 1 381 ? 3.030 11.380 16.394 1.00 38.42 374 THR A O 1
ATOM 2373 N N . ALA A 1 382 ? 2.268 9.630 15.202 1.00 34.04 375 ALA A N 1
ATOM 2374 C CA . ALA A 1 382 ? 3.394 9.498 14.279 1.00 33.47 375 ALA A CA 1
ATOM 2375 C C . ALA A 1 382 ? 2.912 8.918 12.959 1.00 34.88 375 ALA A C 1
ATOM 2376 O O . ALA A 1 382 ? 1.803 8.374 12.893 1.00 32.77 375 ALA A O 1
ATOM 2378 N N . LYS A 1 383 ? 3.740 9.040 11.908 1.00 31.58 376 LYS A N 1
ATOM 2379 C CA . LYS A 1 383 ? 3.437 8.516 10.578 1.00 30.67 376 LYS A CA 1
ATOM 2380 C C . LYS A 1 383 ? 3.002 7.053 10.669 1.00 30.71 376 LYS A C 1
ATOM 2381 O O . LYS A 1 383 ? 3.630 6.274 11.396 1.00 27.98 376 LYS A O 1
ATOM 2383 N N . ILE A 1 384 ? 1.901 6.702 9.962 1.00 24.73 377 ILE A N 1
ATOM 2384 C CA . ILE A 1 384 ? 1.413 5.324 9.919 1.00 22.95 377 ILE A CA 1
ATOM 2385 C C . ILE A 1 384 ? 2.153 4.606 8.802 1.00 25.36 377 ILE A C 1
ATOM 2386 O O . ILE A 1 384 ? 2.159 5.082 7.659 1.00 23.02 377 ILE A O 1
ATOM 2391 N N . SER A 1 385 ? 2.810 3.471 9.144 1.00 22.21 378 SER A N 1
ATOM 2392 C CA . SER A 1 385 ? 3.574 2.651 8.199 1.00 20.88 378 SER A CA 1
ATOM 2393 C C . SER A 1 385 ? 2.691 1.628 7.444 1.00 25.86 378 SER A C 1
ATOM 2394 O O . SER A 1 385 ? 2.887 1.418 6.257 1.00 27.87 378 SER A O 1
ATOM 2397 N N . ASP A 1 386 ? 1.721 1.009 8.108 1.00 22.94 379 ASP A N 1
ATOM 2398 C CA . ASP A 1 386 ? 0.863 0.023 7.455 1.00 23.41 379 ASP A CA 1
ATOM 2399 C C . ASP A 1 386 ? -0.369 -0.204 8.281 1.00 26.80 379 ASP A C 1
ATOM 2400 O O . ASP A 1 386 ? -0.403 0.187 9.462 1.00 27.41 379 ASP A O 1
ATOM 2405 N N . PHE A 1 387 ? -1.392 -0.830 7.675 1.00 21.83 380 PHE A N 1
ATOM 2406 C CA . PHE A 1 387 ? -2.572 -1.252 8.422 1.00 22.38 380 PHE A CA 1
ATOM 2407 C C . PHE A 1 387 ? -3.217 -2.459 7.753 1.00 27.73 380 PHE A C 1
ATOM 2408 O O . PHE A 1 387 ? -2.969 -2.720 6.590 1.00 25.59 380 PHE A O 1
ATOM 2416 N N . SER A 1 388 ? -4.061 -3.179 8.493 1.00 26.89 381 SER A N 1
ATOM 2417 C CA . SER A 1 388 ? -4.724 -4.379 7.993 1.00 26.64 381 SER A CA 1
ATOM 2418 C C . SER A 1 388 ? -6.099 -4.521 8.617 1.00 30.77 381 SER A C 1
ATOM 2419 O O . SER A 1 388 ? -6.234 -4.431 9.848 1.00 29.28 381 SER A O 1
ATOM 2422 N N . TRP A 1 389 ? -7.122 -4.729 7.760 1.00 26.12 382 TRP A N 1
ATOM 2423 C CA . TRP A 1 389 ? -8.488 -5.024 8.181 1.00 24.51 382 TRP A CA 1
ATOM 2424 C C . TRP A 1 389 ? -8.540 -6.453 8.673 1.00 27.31 382 TRP A C 1
ATOM 2425 O O . TRP A 1 389 ? -8.036 -7.351 7.985 1.00 26.29 382 TRP A O 1
ATOM 2436 N N . ASN A 1 390 ? -9.146 -6.689 9.843 1.00 23.92 383 ASN A N 1
ATOM 2437 C CA . ASN A 1 390 ? -9.274 -8.043 10.369 1.00 24.11 383 ASN A CA 1
ATOM 2438 C C . ASN A 1 390 ? -10.245 -8.817 9.479 1.00 30.92 383 ASN A C 1
ATOM 2439 O O . ASN A 1 390 ? -11.358 -8.340 9.247 1.00 29.09 383 ASN A O 1
ATOM 2444 N N . PRO A 1 391 ? -9.825 -9.984 8.938 1.00 29.93 384 PRO A N 1
ATOM 2445 C CA . PRO A 1 391 ? -10.706 -10.725 8.018 1.00 31.49 384 PRO A CA 1
ATOM 2446 C C . PRO A 1 391 ? -11.858 -11.482 8.689 1.00 37.91 384 PRO A C 1
ATOM 2447 O O . PRO A 1 391 ? -12.820 -11.824 8.006 1.00 39.17 384 PRO A O 1
ATOM 2451 N N . ASN A 1 392 ? -11.774 -11.726 9.994 1.00 35.21 385 ASN A N 1
ATOM 2452 C CA . ASN A 1 392 ? -12.755 -12.490 10.777 1.00 34.00 385 ASN A CA 1
ATOM 2453 C C . ASN A 1 392 ? -13.707 -11.628 11.624 1.00 36.61 385 ASN A C 1
ATOM 2454 O O . ASN A 1 392 ? -14.774 -12.106 12.006 1.00 37.16 385 ASN A O 1
ATOM 2459 N N . GLU A 1 393 ? -13.328 -10.390 11.934 1.00 31.23 386 GLU A N 1
ATOM 2460 C CA . GLU A 1 393 ? -14.133 -9.527 12.776 1.00 31.03 386 GLU A CA 1
ATOM 2461 C C . GLU A 1 393 ? -14.380 -8.200 12.067 1.00 35.87 386 GLU A C 1
ATOM 2462 O O . GLU A 1 393 ? -13.496 -7.331 12.025 1.00 34.65 386 GLU A O 1
ATOM 2464 N N . PRO A 1 394 ? -15.597 -8.035 11.510 1.00 33.75 387 PRO A N 1
ATOM 2465 C CA . PRO A 1 394 ? -15.914 -6.807 10.754 1.00 33.69 387 PRO A CA 1
ATOM 2466 C C . PRO A 1 394 ? -15.569 -5.519 11.480 1.00 38.21 387 PRO A C 1
ATOM 2467 O O . PRO A 1 394 ? -15.784 -5.404 12.674 1.00 38.09 387 PRO A O 1
ATOM 2471 N N . TRP A 1 395 ? -14.979 -4.583 10.750 1.00 35.73 388 TRP A N 1
ATOM 2472 C CA . TRP A 1 395 ? -14.609 -3.241 11.203 1.00 36.80 388 TRP A CA 1
ATOM 2473 C C . TRP A 1 395 ? -13.409 -3.181 12.167 1.00 36.02 388 TRP A C 1
ATOM 2474 O O . TRP A 1 395 ? -13.016 -2.071 12.526 1.00 35.09 388 TRP A O 1
ATOM 2485 N N . VAL A 1 396 ? -12.773 -4.314 12.499 1.00 32.52 389 VAL A N 1
ATOM 2486 C CA . VAL A 1 396 ? -11.555 -4.298 13.328 1.00 32.45 389 VAL A CA 1
ATOM 2487 C C . VAL A 1 396 ? -10.360 -4.017 12.411 1.00 36.56 389 VAL A C 1
ATOM 2488 O O . VAL A 1 396 ? -10.227 -4.656 11.374 1.00 36.09 389 VAL A O 1
ATOM 2492 N N . ILE A 1 397 ? -9.504 -3.068 12.802 1.00 31.88 390 ILE A N 1
ATOM 2493 C CA . ILE A 1 397 ? -8.285 -2.718 12.083 1.00 29.01 390 ILE A CA 1
ATOM 2494 C C . ILE A 1 397 ? -7.094 -2.751 13.020 1.00 30.26 390 ILE A C 1
ATOM 2495 O O . ILE A 1 397 ? -7.201 -2.368 14.187 1.00 29.21 390 ILE A O 1
ATOM 2500 N N . CYS A 1 398 ? -5.955 -3.213 12.493 1.00 24.26 391 CYS A N 1
ATOM 2501 C CA . CYS A 1 398 ? -4.674 -3.074 13.143 1.00 24.09 391 CYS A CA 1
ATOM 2502 C C . CYS A 1 398 ? -3.877 -2.051 12.339 1.00 24.25 391 CYS A C 1
ATOM 2503 O O . CYS A 1 398 ? -3.719 -2.235 11.152 1.00 23.11 391 CYS A O 1
ATOM 2506 N N . SER A 1 399 ? -3.340 -1.031 12.978 1.00 20.68 392 SER A N 1
ATOM 2507 C CA . SER A 1 399 ? -2.503 -0.033 12.322 1.00 19.45 392 SER A CA 1
ATOM 2508 C C . SER A 1 399 ? -1.244 0.154 13.139 1.00 25.58 392 SER A C 1
ATOM 2509 O O . SER A 1 399 ? -1.294 0.128 14.365 1.00 25.47 392 SER A O 1
ATOM 2512 N N . VAL A 1 400 ? -0.107 0.367 12.453 1.00 23.11 393 VAL A N 1
ATOM 2513 C CA . VAL A 1 400 ? 1.188 0.532 13.096 1.00 22.07 393 VAL A CA 1
ATOM 2514 C C . VAL A 1 400 ? 1.853 1.823 12.646 1.00 29.03 393 VAL A C 1
ATOM 2515 O O . VAL A 1 400 ? 1.738 2.206 11.474 1.00 28.74 393 VAL A O 1
ATOM 2519 N N . SER A 1 401 ? 2.542 2.501 13.594 1.00 28.18 394 SER A N 1
ATOM 2520 C CA . SER A 1 401 ? 3.207 3.783 13.336 1.00 28.55 394 SER A CA 1
ATOM 2521 C C . SER A 1 401 ? 4.707 3.774 13.663 1.00 32.15 394 SER A C 1
ATOM 2522 O O . SER A 1 401 ? 5.193 2.903 14.369 1.00 31.76 394 SER A O 1
ATOM 2525 N N . GLU A 1 402 ? 5.436 4.768 13.129 1.00 29.64 395 GLU A N 1
ATOM 2526 C CA . GLU A 1 402 ? 6.896 4.914 13.261 1.00 30.43 395 GLU A CA 1
ATOM 2527 C C . GLU A 1 402 ? 7.428 5.116 14.697 1.00 33.86 395 GLU A C 1
ATOM 2528 O O . GLU A 1 402 ? 8.638 5.039 14.922 1.00 33.24 395 GLU A O 1
ATOM 2534 N N . ASP A 1 403 ? 6.548 5.389 15.635 1.00 31.21 396 ASP A N 1
ATOM 2535 C CA . ASP A 1 403 ? 6.895 5.616 17.039 1.00 31.18 396 ASP A CA 1
ATOM 2536 C C . ASP A 1 403 ? 6.704 4.339 17.886 1.00 36.05 396 ASP A C 1
ATOM 2537 O O . ASP A 1 403 ? 6.637 4.437 19.116 1.00 36.40 396 ASP A O 1
ATOM 2542 N N . ASN A 1 404 ? 6.600 3.152 17.223 1.00 30.51 397 ASN A N 1
ATOM 2543 C CA . ASN A 1 4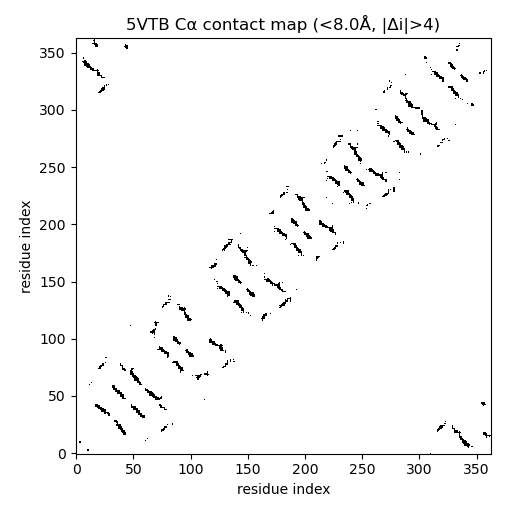04 ? 6.529 1.821 17.849 1.00 29.90 397 ASN A CA 1
ATOM 2544 C C . ASN A 1 404 ? 5.146 1.428 18.274 1.00 34.04 397 ASN A C 1
ATOM 2545 O O . ASN A 1 404 ? 4.977 0.325 18.802 1.00 36.68 397 ASN A O 1
ATOM 2550 N N . ILE A 1 405 ? 4.162 2.283 18.054 1.00 29.13 398 ILE A N 1
ATOM 2551 C CA . ILE A 1 405 ? 2.806 1.987 18.485 1.00 30.21 398 ILE A CA 1
ATOM 2552 C C . ILE A 1 405 ? 2.063 1.121 17.492 1.00 32.05 398 ILE A C 1
ATOM 2553 O O . ILE A 1 405 ? 2.137 1.329 16.292 1.00 29.66 398 ILE A O 1
ATOM 2555 N N . MET A 1 406 ? 1.344 0.161 18.015 1.00 31.35 399 MET A N 1
ATOM 2556 C CA . MET A 1 406 ? 0.418 -0.697 17.290 1.00 32.53 399 MET A CA 1
ATOM 2557 C C . MET A 1 406 ? -0.951 -0.511 17.890 1.00 33.07 399 MET A C 1
ATOM 2558 O O . MET A 1 406 ? -1.103 -0.634 19.106 1.00 30.54 399 MET A O 1
ATOM 2563 N N . GLN A 1 407 ? -1.951 -0.216 17.064 1.00 29.70 400 GLN A N 1
ATOM 2564 C CA . GLN A 1 407 ? -3.305 -0.090 17.579 1.00 29.11 400 GLN A CA 1
ATOM 2565 C C . GLN A 1 407 ? -4.217 -1.096 16.933 1.00 30.80 400 GLN A C 1
ATOM 2566 O O . GLN A 1 407 ? -4.175 -1.268 15.725 1.00 31.65 400 GLN A O 1
ATOM 2572 N N . VAL A 1 408 ? -5.030 -1.764 17.741 1.00 25.37 401 VAL A N 1
ATOM 2573 C CA . VAL A 1 408 ? -6.130 -2.629 17.314 1.00 23.38 401 VAL A CA 1
ATOM 2574 C C . VAL A 1 408 ? -7.391 -1.909 17.740 1.00 28.55 401 VAL A C 1
ATOM 2575 O O . VAL A 1 408 ? -7.606 -1.679 18.929 1.00 28.55 401 VAL A O 1
ATOM 2579 N N . TRP A 1 409 ? -8.216 -1.538 16.773 1.00 27.26 402 TRP A N 1
ATOM 2580 C CA . TRP A 1 409 ? -9.382 -0.733 17.045 1.00 27.44 402 TRP A CA 1
ATOM 2581 C C . TRP A 1 409 ? -10.543 -1.032 16.107 1.00 35.48 402 TRP A C 1
ATOM 2582 O O . TRP A 1 409 ? -10.391 -1.615 15.033 1.00 34.29 402 TRP A O 1
ATOM 2593 N N . GLN A 1 410 ? -11.721 -0.628 16.548 1.00 35.00 403 GLN A N 1
ATOM 2594 C CA . GLN A 1 410 ? -12.968 -0.781 15.839 1.00 34.30 403 GLN A CA 1
ATOM 2595 C C . GLN A 1 410 ? -13.809 0.429 16.141 1.00 38.36 403 GLN A C 1
ATOM 2596 O O . GLN A 1 410 ? -14.093 0.671 17.308 1.00 38.52 403 GLN A O 1
ATOM 2602 N N . MET A 1 411 ? -14.189 1.212 15.123 1.00 34.89 404 MET A N 1
ATOM 2603 C CA . MET A 1 411 ? -15.032 2.391 15.339 1.00 33.59 404 MET A CA 1
ATOM 2604 C C . MET A 1 411 ? -16.385 1.944 15.886 1.00 37.65 404 MET A C 1
ATOM 2605 O O . MET A 1 411 ? -16.762 0.760 15.742 1.00 37.37 404 MET A O 1
ATOM 2610 N N . ALA A 1 412 ? -17.111 2.891 16.505 1.00 34.13 405 ALA A N 1
ATOM 2611 C CA . ALA A 1 412 ? -18.417 2.619 17.094 1.00 35.24 405 ALA A CA 1
ATOM 2612 C C . ALA A 1 412 ? -19.419 2.165 16.052 1.00 41.33 405 ALA A C 1
ATOM 2613 O O . ALA A 1 412 ? -19.440 2.685 14.938 1.00 40.74 405 ALA A O 1
ATOM 2615 N N . GLU A 1 413 ? -20.242 1.170 16.410 1.00 41.98 406 GLU A N 1
ATOM 2616 C CA . GLU A 1 413 ? -21.284 0.612 15.541 1.00 43.40 406 GLU A CA 1
ATOM 2617 C C . GLU A 1 413 ? -22.228 1.723 15.042 1.00 50.07 406 GLU A C 1
ATOM 2618 O O . GLU A 1 413 ? -22.566 1.737 13.874 1.00 49.53 406 GLU A O 1
ATOM 2624 N N . ASN A 1 414 ? -22.583 2.686 15.902 1.00 49.07 407 ASN A N 1
ATOM 2625 C CA . ASN A 1 414 ? -23.440 3.815 15.538 1.00 50.03 407 ASN A CA 1
ATOM 2626 C C . ASN A 1 414 ? -22.856 4.682 14.392 1.00 57.44 407 ASN A C 1
ATOM 2627 O O . ASN A 1 414 ? -23.624 5.379 13.728 1.00 59.50 407 ASN A O 1
ATOM 2629 N N . ILE A 1 415 ? -21.524 4.661 14.170 1.00 52.90 408 ILE A N 1
ATOM 2630 C CA . ILE A 1 415 ? -20.902 5.474 13.121 1.00 52.31 408 ILE A CA 1
ATOM 2631 C C . ILE A 1 415 ? -21.139 4.859 11.737 1.00 58.21 408 ILE A C 1
ATOM 2632 O O . ILE A 1 415 ? -21.469 5.606 10.820 1.00 56.93 408 ILE A O 1
ATOM 2637 N N . TYR A 1 416 ? -20.986 3.525 11.581 1.00 58.65 409 TYR A N 1
ATOM 2638 C CA . TYR A 1 416 ? -21.219 2.863 10.286 1.00 59.70 409 TYR A CA 1
ATOM 2639 C C . TYR A 1 416 ? -22.630 2.330 10.127 1.00 69.46 409 TYR A C 1
ATOM 2640 O O . TYR A 1 416 ? -22.958 1.823 9.047 1.00 70.53 409 TYR A O 1
ATOM 2649 N N . ASN A 1 417 ? -23.463 2.437 11.172 1.00 68.61 410 ASN A N 1
ATOM 2650 C CA . ASN A 1 417 ? -24.829 1.957 11.058 1.00 69.43 410 ASN A CA 1
ATOM 2651 C C . ASN A 1 417 ? -25.797 3.143 10.800 1.00 75.69 410 ASN A C 1
ATOM 2652 O O . ASN A 1 417 ? -27.018 2.989 10.949 1.00 76.83 410 ASN A O 1
ATOM 2654 N N . ASP A 1 418 ? -25.244 4.305 10.364 1.00 70.84 411 ASP A N 1
ATOM 2655 C CA . ASP A 1 418 ? -26.004 5.512 10.042 1.00 85.14 411 ASP A CA 1
ATOM 2656 C C . ASP A 1 418 ? -25.675 5.990 8.629 1.00 116.07 411 ASP A C 1
ATOM 2657 O O . ASP A 1 418 ? -25.727 5.20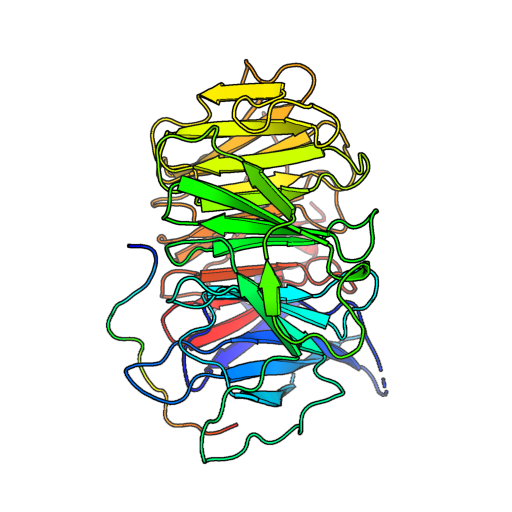7 7.679 1.00 81.42 411 ASP A O 1
ATOM 2659 N N . ARG B 2 2 ? 13.958 6.773 1.561 1.00 54.34 3 ARG B N 1
ATOM 2660 C CA . ARG B 2 2 ? 12.957 7.763 1.157 1.00 53.54 3 ARG B CA 1
ATOM 2661 C C . ARG B 2 2 ? 11.574 7.489 1.811 1.00 54.60 3 ARG B C 1
ATOM 2662 O O . ARG B 2 2 ? 10.860 8.437 2.151 1.00 54.16 3 ARG B O 1
ATOM 2664 N N . ARG B 2 3 ? 11.205 6.203 1.986 1.00 48.32 4 ARG B N 1
ATOM 2665 C CA . ARG B 2 3 ? 9.927 5.820 2.608 1.00 46.67 4 ARG B CA 1
ATOM 2666 C C . ARG B 2 3 ? 10.070 5.549 4.105 1.00 47.72 4 ARG B C 1
ATOM 2667 O O . ARG B 2 3 ? 9.056 5.387 4.786 1.00 46.40 4 ARG B O 1
ATOM 2675 N N . LYS B 2 4 ? 11.308 5.435 4.619 1.00 43.10 5 LYS B N 1
ATOM 2676 C CA . LYS B 2 4 ? 11.416 5.099 6.029 1.00 42.69 5 LYS B CA 1
ATOM 2677 C C . LYS B 2 4 ? 12.432 5.960 6.762 1.00 46.10 5 LYS B C 1
ATOM 2678 O O . LYS B 2 4 ? 13.384 6.459 6.160 1.00 46.83 5 LYS B O 1
ATOM 2684 N N . GLN B 2 5 ? 12.168 6.177 8.072 1.00 40.52 6 GLN B N 1
ATOM 2685 C CA . GLN B 2 5 ? 13.006 6.958 8.982 1.00 39.43 6 GLN B CA 1
ATOM 2686 C C . GLN B 2 5 ? 14.403 6.310 9.105 1.00 43.84 6 GLN B C 1
ATOM 2687 O O . GLN B 2 5 ? 14.553 5.102 8.891 1.00 42.42 6 GLN B O 1
ATOM 2693 N N . GLY B 2 6 ? 15.394 7.126 9.447 1.00 42.44 7 GLY B N 1
ATOM 2694 C CA . GLY B 2 6 ? 16.780 6.693 9.601 1.00 42.33 7 GLY B CA 1
ATOM 2695 C C . GLY B 2 6 ? 17.161 6.281 11.005 1.00 45.78 7 GLY B C 1
ATOM 2696 O O . GLY B 2 6 ? 18.085 5.472 11.183 1.00 46.28 7 GLY B O 1
ATOM 2697 N N . LYS B 2 7 ? 16.445 6.820 12.022 1.00 40.42 8 LYS B N 1
ATOM 2698 C CA . LYS B 2 7 ? 16.771 6.533 13.420 1.00 39.06 8 LYS B CA 1
ATOM 2699 C C . LYS B 2 7 ? 15.590 5.870 14.181 1.00 40.94 8 LYS B C 1
ATOM 2700 O O . LYS B 2 7 ? 15.107 6.442 15.176 1.00 41.99 8 LYS B O 1
ATOM 2702 N N . PRO B 2 8 ? 15.127 4.654 13.783 1.00 33.58 9 PRO B N 1
ATOM 2703 C CA . PRO B 2 8 ? 14.035 4.026 14.535 1.00 32.31 9 PRO B CA 1
ATOM 2704 C C . PRO B 2 8 ? 14.441 3.858 16.000 1.00 37.53 9 PRO B C 1
ATOM 2705 O O . PRO B 2 8 ? 15.566 3.430 16.296 1.00 38.24 9 PRO B O 1
ATOM 2709 N N . GLN B 2 9 ? 13.543 4.267 16.901 1.00 31.42 10 GLN B N 1
ATOM 2710 C CA . GLN B 2 9 ? 13.739 4.265 18.342 1.00 30.57 10 GLN B CA 1
ATOM 2711 C C . GLN B 2 9 ? 13.447 2.917 18.979 1.00 34.83 10 GLN B C 1
ATOM 2712 O O . GLN B 2 9 ? 12.527 2.199 18.579 1.00 35.29 10 GLN B O 1
ATOM 2718 N N . HIS B 2 10 ? 14.201 2.618 20.024 1.00 30.95 11 HIS B N 1
ATOM 2719 C CA . HIS B 2 10 ? 14.063 1.419 20.820 1.00 31.44 11 HIS B CA 1
ATOM 2720 C C . HIS B 2 10 ? 13.310 1.731 22.109 1.00 34.96 11 HIS B C 1
ATOM 2721 O O . HIS B 2 10 ? 13.677 2.642 22.834 1.00 34.16 11 HIS B O 1
ATOM 2728 N N . LEU B 2 11 ? 12.234 1.011 22.367 1.00 33.60 12 LEU B N 1
ATOM 2729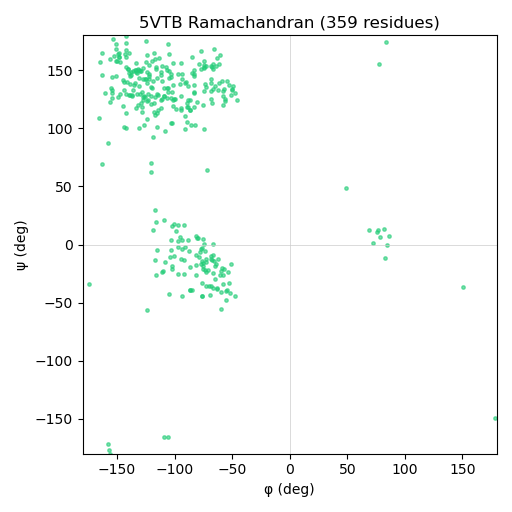 C CA . LEU B 2 11 ? 11.503 1.149 23.612 1.00 34.05 12 LEU B CA 1
ATOM 2730 C C . LEU B 2 11 ? 11.985 0.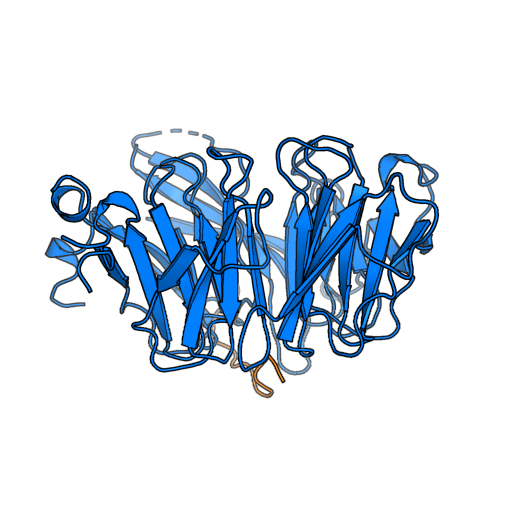048 24.548 1.00 42.77 12 LEU B C 1
ATOM 2731 O O . LEU B 2 11 ? 12.410 -1.029 24.098 1.00 44.56 12 LEU B O 1
ATOM 2736 N N . SER B 2 12 ? 12.006 0.370 25.843 1.00 40.72 13 SER B N 1
ATOM 2737 C CA . SER B 2 12 ? 12.527 -0.405 26.975 1.00 40.64 13 SER B CA 1
ATOM 2738 C C . SER B 2 12 ? 11.687 -1.633 27.373 1.00 44.22 13 SER B C 1
ATOM 2739 O O . SER B 2 12 ? 11.194 -1.737 28.509 1.00 43.70 13 SER B O 1
ATOM 2742 N N . LYS B 2 13 ? 11.605 -2.592 26.458 1.00 41.35 14 LYS B N 1
ATOM 2743 C CA . LYS B 2 13 ? 10.853 -3.849 26.626 1.00 41.54 14 LYS B CA 1
ATOM 2744 C C . LYS B 2 13 ? 11.520 -4.968 25.819 1.00 41.11 14 LYS B C 1
ATOM 2745 O O . LYS B 2 13 ? 12.278 -4.662 24.901 1.00 38.21 14 LYS B O 1
ATOM 2747 N N . ARG B 2 14 ? 11.269 -6.244 26.186 1.00 37.92 15 ARG B N 1
ATOM 2748 C CA . ARG B 2 14 ? 11.733 -7.452 25.471 1.00 38.73 15 ARG B CA 1
ATOM 2749 C C . ARG B 2 14 ? 10.627 -8.524 25.575 1.00 45.70 15 ARG B C 1
ATOM 2750 O O . ARG B 2 14 ? 10.458 -9.154 26.624 1.00 46.43 15 ARG B O 1
ATOM 2758 N N . GLU B 2 15 ? 9.840 -8.688 24.493 1.00 43.02 16 GLU B N 1
ATOM 2759 C CA . GLU B 2 15 ? 8.676 -9.593 24.437 1.00 40.86 16 GLU B CA 1
ATOM 2760 C C . GLU B 2 15 ? 9.002 -10.974 23.861 1.00 55.30 16 GLU B C 1
ATOM 2761 O O . GLU B 2 15 ? 9.701 -11.075 22.856 1.00 37.82 16 GLU B O 1
#

Radius of gyration: 19.41 Å; Cα contacts (8 Å, |Δi|>4): 1061; chains: 2; bounding box: 50×46×52 Å

Solvent-accessible surface area: 14452 Å² total; per-residue (Å²): 119,93,91,44,102,176,73,21,83,29,55,20,96,35,54,12,15,18,2,1,15,0,1,36,4,4,48,50,66,122,116,85,85,18,53,8,56,0,0,1,3,11,8,11,57,115,91,67,9,15,0,9,0,0,11,0,58,4,95,135,95,56,24,45,32,92,28,24,7,10,0,45,26,28,0,1,11,0,32,38,12,61,76,63,41,36,24,0,0,0,4,7,50,61,36,28,0,1,4,0,33,23,93,69,28,90,40,78,39,83,139,91,16,69,31,85,9,41,17,76,0,119,36,15,79,115,42,0,14,0,10,15,15,1,50,68,67,57,2,26,0,0,0,0,0,36,22,74,26,0,0,7,1,27,24,82,78,21,97,118,98,20,104,74,18,96,24,134,29,71,6,68,15,9,111,22,32,0,12,10,2,24,10,4,84,115,74,79,13,35,0,0,0,0,0,43,24,68,59,1,8,5,4,40,47,189,54,112,76,48,66,46,32,65,88,57,20,108,1,9,123,14,71,0,2,2,4,9,11,4,47,118,30,71,72,24,0,0,0,0,0,36,38,23,27,0,0,12,4,15,28,164,87,11,96,53,80,89,39,50,0,59,56,13,69,65,44,0,28,8,0,63,12,3,44,57,58,83,48,8,0,0,0,0,0,52,33,120,16,0,4,2,0,27,35,78,13,67,74,165,79,72,12,35,44,13,101,3,60,35,7,115,18,22,4,21,0,3,13,18,2,50,63,24,65,29,6,2,0,0,0,1,44,58,1,21,0,19,0,4,36,3,11,107,80,46,62,75,128,156,41,41,55,77,64,5,114,84,72,121,48,169,72

Foldseek 3Di:
DVCCVPWFPDKDKDFFPAFWLEWAWQQDWAVQWIKTKIFTWGADDPDWIWTWIWIQIDGCHDIGTQATATDDHTFNYKDAFLVQRLWIWTWHQAFWIFIANRVPADRDYDPVRDHQGQATEDDGGGTARAWEHQNVQGQWIWTFFQSQKIFIDRHVPAPPNDHYHYTPDIARQGPGGWQYKYAQNPDSQWIWTFFQSQWIFIAGNVDPDRDDGPDIENHDPGGWHEKEAQNVDRQWMWTFFQNQWIWIAGNVCRHDTPDIDHDGPGGWHYKYAFLPDRQWIWIFWQSQKIWIFGNVLPPVVRRTLDIDNPGPGTWSYKYHRNPDGQWMWTTGNSRMIMTTGTDPVSVVD/DPDDDDDDDDDDDD

GO terms:
  GO:0005634 nucleus (C, IDA)
  GO:0008094 ATP-dependent activity, acting on DNA (F, IDA)
  GO:0006338 chromatin remodeling (P, IDA)
  GO:0005515 protein binding (F, IPI)
  GO:0000781 chromosome, telomeric region (C, IDA)
  GO:0016581 NuRD complex (C, IDA)
  GO:0016589 NURF complex (C, IDA)
  GO:0033186 CAF-1 complex (C, IDA)
  GO:0035098 ESC/E(Z) complex (C, IDA)
  GO:0008285 negative regulation of cell population proliferation (P, TAS)
  GO:0005654 nucleoplasm (C, TAS)
  GO:0042826 histone deacetylase binding (F, IPI)
  GO:0005654 nucleoplasm (C, IDA)
  GO:0006335 DNA replication-dependent chromatin assembly (P, IDA)
  GO:0006338 chromatin remodeling (P, HDA)
  GO:0000785 chromatin (C, IDA)
  GO:0006355 regulation of DNA-templated transcription (P, IDA)
  GO:0042393 histone binding (F, IDA)
  GO:0000118 histone deacetylase complex (C, IDA)
  GO:0032991 protein-containing complex (C, IDA)